Protein AF-0000000067739340 (afdb_homodimer)

Sequence (434 aa):
MFESKPRSVLSLGIILILVYLSSIPLPVESKCNKGCDLALASFYIWRGTNLTYIAELFSISSLQEIVDYNNNHIPNHDSIIAATRINIPFSCDCLDGGFLGHVFPYKVKSADFFGQVATSYSDLTTSDTNVTLNVVVNCSCGDRDVSKDYGLFVTYPIRVEDNLTSITSETNVSADLIRRYNPGVDSKFDTGRGILFIPGRVLWQKGGNAHLRKELNMFESKPRSVLSLGIILILVYLSSIPLPVESKCNKGCDLALASFYIWRGTNLTYIAELFSISSLQEIVDYNNNHIPNHDSIIAATRINIPFSCDCLDGGFLGHVFPYKVKSADFFGQVATSYSDLTTSDTNVTLNVVVNCSCGDRDVSKDYGLFVTYPIRVEDNLTSITSETNVSADLIRRYNPGVDSKFDTGRGILFIPGRVLWQKGGNAHLRKELN

Organism: Nicotiana tabacum (NCBI:txid4097)

InterPro domains:
  IPR036779 LysM domain superfamily [G3DSA:3.10.350.10] (153-200)
  IPR044812 LysM domain receptor kinase CERK1/LYK3-like [PTHR46204] (18-201)
  IPR057097 LYK3/RLK10-like, LysM domain [PF23577] (154-199)

Nearest PDB structures (foldseek):
  4ebz-assembly1_A  TM=8.219E-01  e=4.343E-17  Arabidopsis thaliana
  5ls2-assembly1_A  TM=8.306E-01  e=2.157E-16  Lotus japonicus
  6xwe-assembly1_A  TM=8.146E-01  e=1.401E-16  Medicago truncatula
  5jce-assembly1_A  TM=6.731E-01  e=3.272E-07  Oryza sativa Japonica Group
  5jcd-assembly2_B  TM=6.562E-01  e=2.126E-07  Oryza sativa Japonica Group

Foldseek 3Di:
DDDDPDDPPPPPPPPPPPPPPPPPPPPPPQQAPWWFFKAKEWDAAAPPDALVVVCLQQVHDDSVQQCLQVVVQDVDRGDHDHRHIGIDIGIWGRDPPRAIWDWGWDFDDDPVVLVVVCVVVPNPDDSPDRDIDIDTDHTDAADCVVPVQFRYKYKAWFAQPDDLVVCCVVQVPHSVVQCVQPPPVRVCNVVRGDITIHGAGQPPDPPPPRRRDPPSD/DDPDPDDPPPPPPPPPPPPPPPPPPPPPLQQAPWWFFKAKEWDAAAPPDALVVVCLQQVHDDSVQQCLQVVVQDVDRGDHDHRHIGIDIGIWGRDPPRAIWDWGKDFDDDPVVLVVVCVVVPNPDDSPDRDIDIDTDHTDAADCVVPVFQRYKYKAWFAQPDDLVVCCVVQVAHSVVQCVQPPPVHVCNVVRGDITIHRAGQPPDPPPPRRRDPPSD

Structure (mmCIF, N/CA/C/O backbone):
data_AF-0000000067739340-model_v1
#
loop_
_entity.id
_entity.type
_entity.pdbx_description
1 polymer 'Chitin elicitor receptor kinase 1'
#
loop_
_atom_site.group_PDB
_atom_site.id
_atom_site.type_symbol
_atom_site.label_atom_id
_atom_site.label_alt_id
_atom_site.label_comp_id
_atom_site.label_asym_id
_atom_site.label_entity_id
_atom_site.label_seq_id
_atom_site.pdbx_PDB_ins_code
_atom_site.Cartn_x
_atom_site.Cartn_y
_atom_site.Cartn_z
_atom_site.occupancy
_atom_site.B_iso_or_equiv
_atom_site.auth_seq_id
_atom_site.auth_comp_id
_atom_site.auth_asym_id
_atom_site.auth_atom_id
_atom_site.pdbx_PDB_model_num
ATOM 1 N N . MET A 1 1 ? -76.375 -71.625 25.609 1 34.16 1 MET A N 1
ATOM 2 C CA . MET A 1 1 ? -76.625 -70.438 24.875 1 34.16 1 MET A CA 1
ATOM 3 C C . MET A 1 1 ? -75.5 -69.438 25.031 1 34.16 1 MET A C 1
ATOM 5 O O . MET A 1 1 ? -75.25 -68.938 26.141 1 34.16 1 MET A O 1
ATOM 9 N N . PHE A 1 2 ? -74.375 -69.688 24.219 1 39.59 2 PHE A N 1
ATOM 10 C CA . PHE A 1 2 ? -73 -69.25 24.156 1 39.59 2 PHE A CA 1
ATOM 11 C C . PHE A 1 2 ? -72.875 -67.75 23.844 1 39.59 2 PHE A C 1
ATOM 13 O O . PHE A 1 2 ? -73.375 -67.312 22.797 1 39.59 2 PHE A O 1
ATOM 20 N N . GLU A 1 3 ? -72.938 -66.875 24.844 1 40.78 3 GLU A N 1
ATOM 21 C CA . GLU A 1 3 ? -72.812 -65.438 24.781 1 40.78 3 GLU A CA 1
ATOM 22 C C . GLU A 1 3 ? -71.5 -65 24.109 1 40.78 3 GLU A C 1
ATOM 24 O O . GLU A 1 3 ? -70.438 -65.438 24.547 1 40.78 3 GLU A O 1
ATOM 29 N N . SER A 1 4 ? -71.438 -64.812 22.766 1 36.31 4 SER A N 1
ATOM 30 C CA . SER A 1 4 ? -70.438 -64.375 21.859 1 36.31 4 SER A CA 1
ATOM 31 C C . SER A 1 4 ? -69.875 -63 22.25 1 36.31 4 SER A C 1
ATOM 33 O O . SER A 1 4 ? -70.562 -62.031 22.344 1 36.31 4 SER A O 1
ATOM 35 N N . LYS A 1 5 ? -68.812 -62.969 23.156 1 43.25 5 LYS A N 1
ATOM 36 C CA . LYS A 1 5 ? -68.125 -61.719 23.594 1 43.25 5 LYS A CA 1
ATOM 37 C C . LYS A 1 5 ? -67.625 -60.906 22.406 1 43.25 5 LYS A C 1
ATOM 39 O O . LYS A 1 5 ? -67.062 -61.469 21.484 1 43.25 5 LYS A O 1
ATOM 44 N N . PRO A 1 6 ? -68.062 -59.625 22.281 1 41.34 6 PRO A N 1
ATOM 45 C CA . PRO A 1 6 ? -67.688 -58.781 21.141 1 41.34 6 PRO A CA 1
ATOM 46 C C . PRO A 1 6 ? -66.188 -58.625 20.984 1 41.34 6 PRO A C 1
ATOM 48 O O . PRO A 1 6 ? -65.438 -58.656 21.969 1 41.34 6 PRO A O 1
ATOM 51 N N . ARG A 1 7 ? -65.5 -59 19.859 1 41.69 7 ARG A N 1
ATOM 52 C CA . ARG A 1 7 ? -64.125 -58.875 19.406 1 41.69 7 ARG A CA 1
ATOM 53 C C . ARG A 1 7 ? -63.719 -57.406 19.359 1 41.69 7 ARG A C 1
ATOM 55 O O . ARG A 1 7 ? -64.375 -56.594 18.719 1 41.69 7 ARG A O 1
ATOM 62 N N . SER A 1 8 ? -63.125 -56.844 20.453 1 42.75 8 SER A N 1
ATOM 63 C CA . SER A 1 8 ? -62.562 -55.5 20.484 1 42.75 8 SER A CA 1
ATOM 64 C C . SER A 1 8 ? -61.562 -55.312 19.344 1 42.75 8 SER A C 1
ATOM 66 O O . SER A 1 8 ? -60.625 -56.094 19.188 1 42.75 8 SER A O 1
ATOM 68 N N . VAL A 1 9 ? -61.906 -54.781 18.203 1 42.16 9 VAL A N 1
ATOM 69 C CA . VAL A 1 9 ? -61.031 -54.344 17.109 1 42.16 9 VAL A CA 1
ATOM 70 C C . VAL A 1 9 ? -60 -53.344 17.641 1 42.16 9 VAL A C 1
ATOM 72 O O . VAL A 1 9 ? -60.375 -52.312 18.203 1 42.16 9 VAL A O 1
ATOM 75 N N . LEU A 1 10 ? -58.812 -53.75 18.172 1 41.66 10 LEU A N 1
ATOM 76 C CA . LEU A 1 10 ? -57.656 -52.938 18.484 1 41.66 10 LEU A CA 1
ATOM 77 C C . LEU A 1 10 ? -57.25 -52.094 17.281 1 41.66 10 LEU A C 1
ATOM 79 O O . LEU A 1 10 ? -56.906 -52.656 16.219 1 41.66 10 LEU A O 1
ATOM 83 N N . SER A 1 11 ? -57.75 -50.875 17.125 1 44.03 11 SER A N 1
ATOM 84 C CA . SER A 1 11 ? -57.25 -49.938 16.156 1 44.03 11 SER A CA 1
ATOM 85 C C . SER A 1 11 ? -55.75 -49.688 16.328 1 44.03 11 SER A C 1
ATOM 87 O O . SER A 1 11 ? -55.312 -49.281 17.406 1 44.03 11 SER A O 1
ATOM 89 N N . LEU A 1 12 ? -54.875 -50.469 15.742 1 46.56 12 LEU A N 1
ATOM 90 C CA . LEU A 1 12 ? -53.438 -50.188 15.609 1 46.56 12 LEU A CA 1
ATOM 91 C C . LEU A 1 12 ? -53.219 -48.812 14.969 1 46.56 12 LEU A C 1
ATOM 93 O O . LEU A 1 12 ? -53.531 -48.625 13.789 1 46.56 12 LEU A O 1
ATOM 97 N N . GLY A 1 13 ? -53.312 -47.719 15.711 1 46.19 13 GLY A N 1
ATOM 98 C CA . GLY A 1 13 ? -52.844 -46.438 15.227 1 46.19 13 GLY A CA 1
ATOM 99 C C . GLY A 1 13 ? -51.406 -46.469 14.719 1 46.19 13 GLY A C 1
ATOM 100 O O . GLY A 1 13 ? -50.5 -46.906 15.43 1 46.19 13 GLY A O 1
ATOM 101 N N . ILE A 1 14 ? -51.156 -46.5 13.383 1 49.22 14 ILE A N 1
ATOM 102 C CA . ILE A 1 14 ? -49.875 -46.281 12.703 1 49.22 14 ILE A CA 1
ATOM 103 C C . ILE A 1 14 ? -49.281 -44.969 13.133 1 49.22 14 ILE A C 1
ATOM 105 O O . ILE A 1 14 ? -49.844 -43.906 12.875 1 49.22 14 ILE A O 1
ATOM 109 N N . ILE A 1 15 ? -48.531 -44.938 14.234 1 51.34 15 ILE A N 1
ATOM 110 C CA . ILE A 1 15 ? -47.688 -43.781 14.547 1 51.34 15 ILE A CA 1
ATOM 111 C C . ILE A 1 15 ? -46.688 -43.531 13.406 1 51.34 15 ILE A C 1
ATOM 113 O O . ILE A 1 15 ? -45.844 -44.375 13.125 1 51.34 15 ILE A O 1
ATOM 117 N N . LEU A 1 16 ? -47.031 -42.75 12.367 1 47.22 16 LEU A N 1
ATOM 118 C CA . LEU A 1 16 ? -46.094 -42.188 11.391 1 47.22 16 LEU A CA 1
ATOM 119 C C . LEU A 1 16 ? -44.969 -41.438 12.078 1 47.22 16 LEU A C 1
ATOM 121 O O . LEU A 1 16 ? -45.188 -40.344 12.609 1 47.22 16 LEU A O 1
ATOM 125 N N . ILE A 1 17 ? -43.969 -42.125 12.594 1 50.34 17 ILE A N 1
ATOM 126 C CA . ILE A 1 17 ? -42.719 -41.469 12.992 1 50.34 17 ILE A CA 1
ATOM 127 C C . ILE A 1 17 ? -42.125 -40.75 11.797 1 50.34 17 ILE A C 1
ATOM 129 O O . ILE A 1 17 ? -41.688 -41.375 10.828 1 50.34 17 ILE A O 1
ATOM 133 N N . LEU A 1 18 ? -42.531 -39.531 11.508 1 47.53 18 LEU A N 1
ATOM 134 C CA . LEU A 1 18 ? -41.75 -38.625 10.648 1 47.53 18 LEU A CA 1
ATOM 135 C C . LEU A 1 18 ? -40.312 -38.5 11.141 1 47.53 18 LEU A C 1
ATOM 137 O O . LEU A 1 18 ? -40.062 -37.875 12.18 1 47.53 18 LEU A O 1
ATOM 141 N N . VAL A 1 19 ? -39.438 -39.5 10.82 1 48.09 19 VAL A N 1
ATOM 142 C CA . VAL A 1 19 ? -38 -39.281 10.922 1 48.09 19 VAL A CA 1
ATOM 143 C C . VAL A 1 19 ? -37.594 -38 10.203 1 48.09 19 VAL A C 1
ATOM 145 O O . VAL A 1 19 ? -37.625 -37.938 8.969 1 48.09 19 VAL A O 1
ATOM 148 N N . TYR A 1 20 ? -37.812 -36.812 10.82 1 49.69 20 TYR A N 1
ATOM 149 C CA . TYR A 1 20 ? -37.125 -35.625 10.367 1 49.69 20 TYR A CA 1
ATOM 150 C C . TYR A 1 20 ? -35.625 -35.906 10.219 1 49.69 20 TYR A C 1
ATOM 152 O O . TYR A 1 20 ? -34.906 -35.969 11.211 1 49.69 20 TYR A O 1
ATOM 160 N N . LEU A 1 21 ? -35.094 -36.531 9.117 1 47.41 21 LEU A N 1
ATOM 161 C CA . LEU A 1 21 ? -33.688 -36.469 8.703 1 47.41 21 LEU A CA 1
ATOM 162 C C . LEU A 1 21 ? -33.219 -35.031 8.641 1 47.41 21 LEU A C 1
ATOM 164 O O . LEU A 1 21 ? -33.531 -34.312 7.695 1 47.41 21 LEU A O 1
ATOM 168 N N . SER A 1 22 ? -33.031 -34.344 9.75 1 49.94 22 SER A N 1
ATOM 169 C CA . SER A 1 22 ? -32.281 -33.094 9.727 1 49.94 22 SER A CA 1
ATOM 170 C C . SER A 1 22 ? -30.984 -33.25 8.945 1 49.94 22 SER A C 1
ATOM 172 O O . SER A 1 22 ? -30.109 -34.031 9.336 1 49.94 22 SER A O 1
ATOM 174 N N . SER A 1 23 ? -30.875 -33.094 7.633 1 50.03 23 SER A N 1
ATOM 175 C CA . SER A 1 23 ? -29.672 -32.844 6.848 1 50.03 23 SER A CA 1
ATOM 176 C C . SER A 1 23 ? -28.812 -31.734 7.477 1 50.03 23 SER A C 1
ATOM 178 O O . SER A 1 23 ? -29.031 -30.547 7.227 1 50.03 23 SER A O 1
ATOM 180 N N . ILE A 1 24 ? -28.25 -31.875 8.633 1 52.69 24 ILE A N 1
ATOM 181 C CA . ILE A 1 24 ? -27.203 -30.938 9.016 1 52.69 24 ILE A CA 1
ATOM 182 C C . ILE A 1 24 ? -26.203 -30.797 7.879 1 52.69 24 ILE A C 1
ATOM 184 O O . ILE A 1 24 ? -25.578 -31.766 7.465 1 52.69 24 ILE A O 1
ATOM 188 N N . PRO A 1 25 ? -26.281 -29.75 7.125 1 51.28 25 PRO A N 1
ATOM 189 C CA . PRO A 1 25 ? -25.141 -29.578 6.227 1 51.28 25 PRO A CA 1
ATOM 190 C C . PRO A 1 25 ? -23.812 -29.609 6.965 1 51.28 25 PRO A C 1
ATOM 192 O O . PRO A 1 25 ? -23.656 -28.953 8 1 51.28 25 PRO A O 1
ATOM 195 N N . LEU A 1 26 ? -22.969 -30.672 6.93 1 49.62 26 LEU A N 1
ATOM 196 C CA . LEU A 1 26 ? -21.562 -30.562 7.309 1 49.62 26 LEU A CA 1
ATOM 197 C C . LEU A 1 26 ? -20.906 -29.375 6.617 1 49.62 26 LEU A C 1
ATOM 199 O O . LEU A 1 26 ? -20.984 -29.234 5.395 1 49.62 26 LEU A O 1
ATOM 203 N N . PRO A 1 27 ? -20.891 -28.266 7.23 1 45.53 27 PRO A N 1
ATOM 204 C CA . PRO A 1 27 ? -20.078 -27.281 6.527 1 45.53 27 PRO A CA 1
ATOM 205 C C . PRO A 1 27 ? -18.719 -27.828 6.094 1 45.53 27 PRO A C 1
ATOM 207 O O . PRO A 1 27 ? -17.938 -28.266 6.934 1 45.53 27 PRO A O 1
ATOM 210 N N . VAL A 1 28 ? -18.484 -28.625 5.133 1 45.09 28 VAL A N 1
ATOM 211 C CA . VAL A 1 28 ? -17.172 -28.969 4.621 1 45.09 28 VAL A CA 1
ATOM 212 C C . VAL A 1 28 ? -16.359 -27.703 4.375 1 45.09 28 VAL A C 1
ATOM 214 O O . VAL A 1 28 ? -16.453 -27.094 3.307 1 45.09 28 VAL A O 1
ATOM 217 N N . GLU A 1 29 ? -16.5 -26.641 5.027 1 48.47 29 GLU A N 1
ATOM 218 C CA . GLU A 1 29 ? -15.562 -25.562 4.684 1 48.47 29 GLU A CA 1
ATOM 219 C C . GLU A 1 29 ? -14.117 -26.031 4.812 1 48.47 29 GLU A C 1
ATOM 221 O O . GLU A 1 29 ? -13.68 -26.438 5.891 1 48.47 29 GLU A O 1
ATOM 226 N N . SER A 1 30 ? -13.469 -26.75 3.949 1 51 30 SER A N 1
ATOM 227 C CA . SER A 1 30 ? -12.102 -27.281 3.916 1 51 30 SER A CA 1
ATOM 228 C C . SER A 1 30 ? -11.094 -26.203 4.316 1 51 30 SER A C 1
ATOM 230 O O . SER A 1 30 ? -10.766 -25.328 3.52 1 51 30 SER A O 1
ATOM 232 N N . LYS A 1 31 ? -11.117 -25.703 5.57 1 65.19 31 LYS A N 1
ATOM 233 C CA . LYS A 1 31 ? -10.008 -24.969 6.16 1 65.19 31 LYS A CA 1
ATOM 234 C C . LYS A 1 31 ? -8.68 -25.688 5.945 1 65.19 31 LYS A C 1
ATOM 236 O O . LYS A 1 31 ? -8.586 -26.906 6.168 1 65.19 31 LYS A O 1
ATOM 241 N N . CYS A 1 32 ? -7.781 -25.078 5.215 1 76.62 32 CYS A N 1
ATOM 242 C CA . CYS A 1 32 ? -6.48 -25.719 5.016 1 76.62 32 CYS A CA 1
ATOM 243 C C . CYS A 1 32 ? -5.828 -26.047 6.348 1 76.62 32 CYS A C 1
ATOM 245 O O . CYS A 1 32 ? -5.977 -25.312 7.324 1 76.62 32 CYS A O 1
ATOM 247 N N . ASN A 1 33 ? -5.434 -27.359 6.551 1 75.81 33 ASN A N 1
ATOM 248 C CA . ASN A 1 33 ? -4.785 -27.766 7.793 1 75.81 33 ASN A CA 1
ATOM 249 C C . ASN A 1 33 ? -3.264 -27.719 7.672 1 75.81 33 ASN A C 1
ATOM 251 O O . ASN A 1 33 ? -2.561 -27.562 8.672 1 75.81 33 ASN A O 1
ATOM 255 N N . LYS A 1 34 ? -2.844 -27.922 6.414 1 83.62 34 LYS A N 1
ATOM 256 C CA . LYS A 1 34 ? -1.392 -27.938 6.258 1 83.62 34 LYS A CA 1
ATOM 257 C C . LYS A 1 34 ? -0.979 -27.359 4.906 1 83.62 34 LYS A C 1
ATOM 259 O O . LYS A 1 34 ? -1.648 -27.594 3.896 1 83.62 34 LYS A O 1
ATOM 264 N N . GLY A 1 35 ? 0.056 -26.594 4.965 1 87.94 35 GLY A N 1
ATOM 265 C CA . GLY A 1 35 ? 0.679 -26.156 3.725 1 87.94 35 GLY A CA 1
ATOM 266 C C . GLY A 1 35 ? 1.698 -27.141 3.186 1 87.94 35 GLY A C 1
ATOM 267 O O . GLY A 1 35 ? 1.732 -28.297 3.609 1 87.94 35 GLY A O 1
ATOM 268 N N . CYS A 1 36 ? 2.389 -26.812 2.127 1 87.12 36 CYS A N 1
ATOM 269 C CA . CYS A 1 36 ? 3.48 -27.578 1.551 1 87.12 36 CYS A CA 1
ATOM 270 C C . CYS A 1 36 ? 4.707 -26.703 1.323 1 87.12 36 CYS A C 1
ATOM 272 O O . CYS A 1 36 ? 4.586 -25.5 1.126 1 87.12 36 CYS A O 1
ATOM 274 N N . ASP A 1 37 ? 5.859 -27.344 1.365 1 87.69 37 ASP A N 1
ATOM 275 C CA . ASP A 1 37 ? 7.125 -26.609 1.341 1 87.69 37 ASP A CA 1
ATOM 276 C C . ASP A 1 37 ? 7.422 -26.078 -0.057 1 87.69 37 ASP A C 1
ATOM 278 O O . ASP A 1 37 ? 8.211 -25.141 -0.213 1 87.69 37 ASP A O 1
ATOM 282 N N . LEU A 1 38 ? 6.754 -26.766 -1.035 1 88.75 38 LEU A N 1
ATOM 283 C CA . LEU A 1 38 ? 7.102 -26.344 -2.389 1 88.75 38 LEU A CA 1
ATOM 284 C C . LEU A 1 38 ? 5.863 -26.281 -3.273 1 88.75 38 LEU A C 1
ATOM 286 O O . LEU A 1 38 ? 5.117 -27.266 -3.375 1 88.75 38 LEU A O 1
ATOM 290 N N . ALA A 1 39 ? 5.668 -25.234 -3.807 1 90.31 39 ALA A N 1
ATOM 291 C CA . ALA A 1 39 ? 4.707 -24.938 -4.867 1 90.31 39 ALA A CA 1
ATOM 292 C C . ALA A 1 39 ? 5.332 -24.047 -5.938 1 90.31 39 ALA A C 1
ATOM 294 O O . ALA A 1 39 ? 6.387 -23.453 -5.723 1 90.31 39 ALA A O 1
ATOM 295 N N . LEU A 1 40 ? 4.715 -24.047 -7.078 1 91.81 40 LEU A N 1
ATOM 296 C CA . LEU A 1 40 ? 5.25 -23.25 -8.172 1 91.81 40 LEU A CA 1
ATOM 297 C C . LEU A 1 40 ? 4.223 -22.219 -8.648 1 91.81 40 LEU A C 1
ATOM 299 O O . LEU A 1 40 ? 3.029 -22.516 -8.711 1 91.81 40 LEU A O 1
ATOM 303 N N . ALA A 1 41 ? 4.68 -21.109 -8.938 1 94.81 41 ALA A N 1
ATOM 304 C CA . ALA A 1 41 ? 3.891 -20.078 -9.609 1 94.81 41 ALA A CA 1
ATOM 305 C C . ALA A 1 41 ? 4.355 -19.875 -11.047 1 94.81 41 ALA A C 1
ATOM 307 O O . ALA A 1 41 ? 5.543 -19.672 -11.305 1 94.81 41 ALA A O 1
ATOM 308 N N . SER A 1 42 ? 3.42 -20.031 -11.953 1 93.75 42 SER A N 1
ATOM 309 C CA . SER A 1 42 ? 3.721 -19.703 -13.344 1 93.75 42 SER A CA 1
ATOM 310 C C . SER A 1 42 ? 3.668 -18.188 -13.57 1 93.75 42 SER A C 1
ATOM 312 O O . SER A 1 42 ? 2.586 -17.609 -13.695 1 93.75 42 SER A O 1
ATOM 314 N N . PHE A 1 43 ? 4.812 -17.625 -13.664 1 93.88 43 PHE A N 1
ATOM 315 C CA . PHE A 1 43 ? 4.949 -16.172 -13.797 1 93.88 43 PHE A CA 1
ATOM 316 C C . PHE A 1 43 ? 5.117 -15.781 -15.258 1 93.88 43 PHE A C 1
ATOM 318 O O . PHE A 1 43 ? 6.047 -16.234 -15.93 1 93.88 43 PHE A O 1
ATOM 325 N N . TYR A 1 44 ? 4.23 -14.977 -15.734 1 89.75 44 TYR A N 1
ATOM 326 C CA . TYR A 1 44 ? 4.336 -14.438 -17.094 1 89.75 44 TYR A CA 1
ATOM 327 C C . TYR A 1 44 ? 5.246 -13.211 -17.125 1 89.75 44 TYR A C 1
ATOM 329 O O . TYR A 1 44 ? 4.949 -12.195 -16.484 1 89.75 44 TYR A O 1
ATOM 337 N N . ILE A 1 45 ? 6.316 -13.312 -17.891 1 85.75 45 ILE A N 1
ATOM 338 C CA . ILE A 1 45 ? 7.316 -12.25 -17.922 1 85.75 45 ILE A CA 1
ATOM 339 C C . ILE A 1 45 ? 6.812 -11.094 -18.781 1 85.75 45 ILE A C 1
ATOM 341 O O . ILE A 1 45 ? 6.488 -11.273 -19.953 1 85.75 45 ILE A O 1
ATOM 345 N N . TRP A 1 46 ? 6.688 -9.953 -18.125 1 81.81 46 TRP A N 1
ATOM 346 C CA . TRP A 1 46 ? 6.27 -8.789 -18.891 1 81.81 46 TRP A CA 1
ATOM 347 C C . TRP A 1 46 ? 7.473 -7.941 -19.281 1 81.81 46 TRP A C 1
ATOM 349 O O . TRP A 1 46 ? 8.547 -8.047 -18.688 1 81.81 46 TRP A O 1
ATOM 359 N N . ARG A 1 47 ? 7.297 -7.18 -20.312 1 75.12 47 ARG A N 1
ATOM 360 C CA . ARG A 1 47 ? 8.383 -6.383 -20.891 1 75.12 47 ARG A CA 1
ATOM 361 C C . ARG A 1 47 ? 8.992 -5.465 -19.828 1 75.12 47 ARG A C 1
ATOM 363 O O . ARG A 1 47 ? 8.273 -4.84 -19.047 1 75.12 47 ARG A O 1
ATOM 370 N N . GLY A 1 48 ? 10.336 -5.441 -19.75 1 71.88 48 GLY A N 1
ATOM 371 C CA . GLY A 1 48 ? 11.047 -4.543 -18.859 1 71.88 48 GLY A CA 1
ATOM 372 C C . GLY A 1 48 ? 11.375 -5.172 -17.516 1 71.88 48 GLY A C 1
ATOM 373 O O . GLY A 1 48 ? 12.102 -4.586 -16.703 1 71.88 48 GLY A O 1
ATOM 374 N N . THR A 1 49 ? 10.828 -6.352 -17.281 1 76.5 49 THR A N 1
ATOM 375 C CA . THR A 1 49 ? 11.141 -7.031 -16.031 1 76.5 49 THR A CA 1
ATOM 376 C C . THR A 1 49 ? 12.445 -7.816 -16.141 1 76.5 49 THR A C 1
ATOM 378 O O . THR A 1 49 ? 12.906 -8.094 -17.25 1 76.5 49 THR A O 1
ATOM 381 N N . ASN A 1 50 ? 13.047 -8.062 -15.039 1 82.25 50 ASN A N 1
ATOM 382 C CA . ASN A 1 50 ? 14.234 -8.914 -14.992 1 82.25 50 ASN A CA 1
ATOM 383 C C . ASN A 1 50 ? 14.18 -9.891 -13.82 1 82.25 50 ASN A C 1
ATOM 385 O O . ASN A 1 50 ? 13.281 -9.805 -12.977 1 82.25 50 ASN A O 1
ATOM 389 N N . LEU A 1 51 ? 15.125 -10.758 -13.844 1 88.31 51 LEU A N 1
ATOM 390 C CA . LEU A 1 51 ? 15.086 -11.852 -12.875 1 88.31 51 LEU A CA 1
ATOM 391 C C . LEU A 1 51 ? 15.312 -11.328 -11.461 1 88.31 51 LEU A C 1
ATOM 393 O O . LEU A 1 51 ? 14.75 -11.859 -10.5 1 88.31 51 LEU A O 1
ATOM 397 N N . THR A 1 52 ? 16.109 -10.289 -11.359 1 86.56 52 THR A N 1
ATOM 398 C CA . THR A 1 52 ? 16.391 -9.703 -10.047 1 86.56 52 THR A CA 1
ATOM 399 C C . THR A 1 52 ? 15.109 -9.148 -9.422 1 86.56 52 THR A C 1
ATOM 401 O O . THR A 1 52 ? 14.844 -9.383 -8.242 1 86.56 52 THR A O 1
ATOM 404 N N . TYR A 1 53 ? 14.359 -8.453 -10.188 1 86.06 53 TYR A N 1
ATOM 405 C CA . TYR A 1 53 ? 13.102 -7.898 -9.703 1 86.06 53 TYR A CA 1
ATOM 406 C C . TYR A 1 53 ? 12.125 -9.008 -9.32 1 86.06 53 TYR A C 1
ATOM 408 O O . TYR A 1 53 ? 11.469 -8.93 -8.281 1 86.06 53 TYR A O 1
ATOM 416 N N . ILE A 1 54 ? 12.039 -10.047 -10.172 1 91 54 ILE A N 1
ATOM 417 C CA . ILE A 1 54 ? 11.141 -11.164 -9.898 1 91 54 ILE A CA 1
ATOM 418 C C . ILE A 1 54 ? 11.562 -11.852 -8.594 1 91 54 ILE A C 1
ATOM 420 O O . ILE A 1 54 ? 10.719 -12.172 -7.758 1 91 54 ILE A O 1
ATOM 424 N N . ALA A 1 55 ? 12.82 -12.047 -8.453 1 93.25 55 ALA A N 1
ATOM 425 C CA . ALA A 1 55 ? 13.32 -12.648 -7.219 1 93.25 55 ALA A CA 1
ATOM 426 C C . ALA A 1 55 ? 12.922 -11.82 -6 1 93.25 55 ALA A C 1
ATOM 428 O O . ALA A 1 55 ? 12.555 -12.367 -4.961 1 93.25 55 ALA A O 1
ATOM 429 N N . GLU A 1 56 ? 12.977 -10.508 -6.086 1 91.25 56 GLU A N 1
ATOM 430 C CA . GLU A 1 56 ? 12.578 -9.609 -5.004 1 91.25 56 GLU A CA 1
ATOM 431 C C . GLU A 1 56 ? 11.102 -9.766 -4.676 1 91.25 56 GLU A C 1
ATOM 433 O O . GLU A 1 56 ? 10.727 -9.844 -3.502 1 91.25 56 GLU A O 1
ATOM 438 N N . LEU A 1 57 ? 10.266 -9.859 -5.684 1 91.69 57 LEU A N 1
ATOM 439 C CA . LEU A 1 57 ? 8.828 -10.008 -5.48 1 91.69 57 LEU A CA 1
ATOM 440 C C . LEU A 1 57 ? 8.523 -11.25 -4.641 1 91.69 57 LEU A C 1
ATOM 442 O O . LEU A 1 57 ? 7.625 -11.227 -3.797 1 91.69 57 LEU A O 1
ATOM 446 N N . PHE A 1 58 ? 9.32 -12.289 -4.902 1 96.31 58 PHE A N 1
ATOM 447 C CA . PHE A 1 58 ? 8.992 -13.562 -4.277 1 96.31 58 PHE A CA 1
ATOM 448 C C . PHE A 1 58 ? 9.977 -13.883 -3.156 1 96.31 58 PHE A C 1
ATOM 450 O O . PHE A 1 58 ? 10.062 -15.031 -2.709 1 96.31 58 PHE A O 1
ATOM 457 N N . SER A 1 59 ? 10.758 -12.906 -2.787 1 96.12 59 SER A N 1
ATOM 458 C CA . SER A 1 59 ? 11.68 -13.008 -1.658 1 96.12 59 SER A CA 1
ATOM 459 C C . SER A 1 59 ? 12.656 -14.164 -1.846 1 96.12 59 SER A C 1
ATOM 461 O O . SER A 1 59 ? 12.891 -14.945 -0.92 1 96.12 59 SER A O 1
ATOM 463 N N . ILE A 1 60 ? 13.094 -14.227 -3.025 1 95.12 60 ILE A N 1
ATOM 464 C CA . ILE A 1 60 ? 14.086 -15.25 -3.34 1 95.12 60 ILE A CA 1
ATOM 465 C C . ILE A 1 60 ? 15.484 -14.641 -3.307 1 95.12 60 ILE A C 1
ATOM 467 O O . ILE A 1 60 ? 15.742 -13.625 -3.953 1 95.12 60 ILE A O 1
ATOM 471 N N . SER A 1 61 ? 16.375 -15.258 -2.604 1 93.94 61 SER A N 1
ATOM 472 C CA . SER A 1 61 ? 17.688 -14.688 -2.344 1 93.94 61 SER A CA 1
ATOM 473 C C . SER A 1 61 ? 18.672 -15.023 -3.467 1 93.94 61 SER A C 1
ATOM 475 O O . SER A 1 61 ? 19.562 -14.227 -3.779 1 93.94 61 SER A O 1
ATOM 477 N N . SER A 1 62 ? 18.5 -16.234 -4.055 1 91.5 62 SER A N 1
ATOM 478 C CA . SER A 1 62 ? 19.406 -16.672 -5.117 1 91.5 62 SER A CA 1
ATOM 479 C C . SER A 1 62 ? 18.672 -16.875 -6.43 1 91.5 62 SER A C 1
ATOM 481 O O . SER A 1 62 ? 17.719 -17.672 -6.488 1 91.5 62 SER A O 1
ATOM 483 N N . LEU A 1 63 ? 19.219 -16.297 -7.457 1 89.81 63 LEU A N 1
ATOM 484 C CA . LEU A 1 63 ? 18.594 -16.438 -8.766 1 89.81 63 LEU A CA 1
ATOM 485 C C . LEU A 1 63 ? 18.625 -17.891 -9.227 1 89.81 63 LEU A C 1
ATOM 487 O O . LEU A 1 63 ? 17.75 -18.312 -9.992 1 89.81 63 LEU A O 1
ATOM 491 N N . GLN A 1 64 ? 19.625 -18.625 -8.719 1 88.25 64 GLN A N 1
ATOM 492 C CA . GLN A 1 64 ? 19.75 -20.031 -9.109 1 88.25 64 GLN A CA 1
ATOM 493 C C . GLN A 1 64 ? 18.516 -20.828 -8.688 1 88.25 64 GLN A C 1
ATOM 495 O O . GLN A 1 64 ? 18.125 -21.781 -9.367 1 88.25 64 GLN A O 1
ATOM 500 N N . GLU A 1 65 ? 17.875 -20.469 -7.629 1 89.38 65 GLU A N 1
ATOM 501 C CA . GLU A 1 65 ? 16.672 -21.141 -7.172 1 89.38 65 GLU A CA 1
ATOM 502 C C . GLU A 1 65 ? 15.562 -21.047 -8.219 1 89.38 65 GLU A C 1
ATOM 504 O O . GLU A 1 65 ? 14.758 -21.969 -8.359 1 89.38 65 GLU A O 1
ATOM 509 N N . ILE A 1 66 ? 15.523 -19.938 -8.938 1 90.56 66 ILE A N 1
ATOM 510 C CA . ILE A 1 66 ? 14.539 -19.781 -10 1 90.56 66 ILE A CA 1
ATOM 511 C C . ILE A 1 66 ? 14.984 -20.562 -11.242 1 90.56 66 ILE A C 1
ATOM 513 O O . ILE A 1 66 ? 14.195 -21.297 -11.844 1 90.56 66 ILE A O 1
ATOM 517 N N . VAL A 1 67 ? 16.25 -20.469 -11.586 1 87.5 67 VAL A N 1
ATOM 518 C CA . VAL A 1 67 ? 16.797 -21.078 -12.789 1 87.5 67 VAL A CA 1
ATOM 519 C C . VAL A 1 67 ? 16.609 -22.594 -12.719 1 87.5 67 VAL A C 1
ATOM 521 O O . VAL A 1 67 ? 16.328 -23.234 -13.734 1 87.5 67 VAL A O 1
ATOM 524 N N . ASP A 1 68 ? 16.703 -23.156 -11.586 1 85.75 68 ASP A N 1
ATOM 525 C CA . ASP A 1 68 ? 16.625 -24.609 -11.383 1 85.75 68 ASP A CA 1
ATOM 526 C C . ASP A 1 68 ? 15.266 -25.156 -11.789 1 85.75 68 ASP A C 1
ATOM 528 O O . ASP A 1 68 ? 15.133 -26.328 -12.125 1 85.75 68 ASP A O 1
ATOM 532 N N . TYR A 1 69 ? 14.289 -24.328 -11.812 1 86.5 69 TYR A N 1
ATOM 533 C CA . TYR A 1 69 ? 12.945 -24.797 -12.148 1 86.5 69 TYR A CA 1
ATOM 534 C C . TYR A 1 69 ? 12.57 -24.375 -13.57 1 86.5 69 TYR A C 1
ATOM 536 O O . TYR A 1 69 ? 11.43 -24.562 -14 1 86.5 69 TYR A O 1
ATOM 544 N N . ASN A 1 70 ? 13.531 -23.734 -14.258 1 85.81 70 ASN A N 1
ATOM 545 C CA . ASN A 1 70 ? 13.25 -23.219 -15.594 1 85.81 70 ASN A CA 1
ATOM 546 C C . ASN A 1 70 ? 14.352 -23.594 -16.578 1 85.81 70 ASN A C 1
ATOM 548 O O . ASN A 1 70 ? 14.555 -22.891 -17.578 1 85.81 70 ASN A O 1
ATOM 552 N N . ASN A 1 71 ? 15.297 -24.422 -16.5 1 68.31 71 ASN A N 1
ATOM 553 C CA . ASN A 1 71 ? 16.516 -24.75 -17.234 1 68.31 71 ASN A CA 1
ATOM 554 C C . ASN A 1 71 ? 16.328 -24.641 -18.734 1 68.31 71 ASN A C 1
ATOM 556 O O . ASN A 1 71 ? 17.25 -24.25 -19.453 1 68.31 71 ASN A O 1
ATOM 560 N N . ASN A 1 72 ? 15.195 -24.812 -19.234 1 63.59 72 ASN A N 1
ATOM 561 C CA . ASN A 1 72 ? 15.078 -24.688 -20.688 1 63.59 72 ASN A CA 1
ATOM 562 C C . ASN A 1 72 ? 14.711 -23.266 -21.109 1 63.59 72 ASN A C 1
ATOM 564 O O . ASN A 1 72 ? 14.812 -22.922 -22.281 1 63.59 72 ASN A O 1
ATOM 568 N N . HIS A 1 73 ? 14.398 -22.422 -20.219 1 63.12 73 HIS A N 1
ATOM 569 C CA . HIS A 1 73 ? 13.883 -21.109 -20.594 1 63.12 73 HIS A CA 1
ATOM 570 C C . HIS A 1 73 ? 14.781 -19.984 -20.078 1 63.12 73 HIS A C 1
ATOM 572 O O . HIS A 1 73 ? 14.625 -18.828 -20.484 1 63.12 73 HIS A O 1
ATOM 578 N N . ILE A 1 74 ? 15.727 -20.281 -19.203 1 66.88 74 ILE A N 1
ATOM 579 C CA . ILE A 1 74 ? 16.594 -19.234 -18.672 1 66.88 74 ILE A CA 1
ATOM 580 C C . ILE A 1 74 ? 18.062 -19.672 -18.797 1 66.88 74 ILE A C 1
ATOM 582 O O . ILE A 1 74 ? 18.594 -20.297 -17.875 1 66.88 74 ILE A O 1
ATOM 586 N N . PRO A 1 75 ? 18.656 -19.328 -20.047 1 59.78 75 PRO A N 1
ATOM 587 C CA . PRO A 1 75 ? 20.031 -19.828 -20.234 1 59.78 75 PRO A CA 1
ATOM 588 C C . PRO A 1 75 ? 21.016 -19.172 -19.281 1 59.78 75 PRO A C 1
ATOM 590 O O . PRO A 1 75 ? 22 -19.812 -18.875 1 59.78 75 PRO A O 1
ATOM 593 N N . ASN A 1 76 ? 20.797 -17.766 -19.016 1 61.94 76 ASN A N 1
ATOM 594 C CA . ASN A 1 76 ? 21.641 -17.094 -18.016 1 61.94 76 ASN A CA 1
ATOM 595 C C . ASN A 1 76 ? 20.828 -16.141 -17.156 1 61.94 76 ASN A C 1
ATOM 597 O O . ASN A 1 76 ? 19.656 -15.859 -17.453 1 61.94 76 ASN A O 1
ATOM 601 N N . HIS A 1 77 ? 21.406 -15.82 -15.992 1 60.25 77 HIS A N 1
ATOM 602 C CA . HIS A 1 77 ? 20.734 -15.039 -14.961 1 60.25 77 HIS A CA 1
ATOM 603 C C . HIS A 1 77 ? 20.266 -13.695 -15.516 1 60.25 77 HIS A C 1
ATOM 605 O O . HIS A 1 77 ? 19.328 -13.086 -14.977 1 60.25 77 HIS A O 1
ATOM 611 N N . ASP A 1 78 ? 20.922 -13.391 -16.688 1 61.69 78 ASP A N 1
ATOM 612 C CA . ASP A 1 78 ? 20.672 -12.023 -17.141 1 61.69 78 ASP A CA 1
ATOM 613 C C . ASP A 1 78 ? 19.594 -12 -18.219 1 61.69 78 ASP A C 1
ATOM 615 O O . ASP A 1 78 ? 19.172 -10.922 -18.656 1 61.69 78 ASP A O 1
ATOM 619 N N . SER A 1 79 ? 19.156 -13.242 -18.5 1 67.38 79 SER A N 1
ATOM 620 C CA . SER A 1 79 ? 18.328 -13.133 -19.703 1 67.38 79 SER A CA 1
ATOM 621 C C . SER A 1 79 ? 16.969 -13.773 -19.516 1 67.38 79 SER A C 1
ATOM 623 O O . SER A 1 79 ? 16.875 -14.953 -19.172 1 67.38 79 SER A O 1
ATOM 625 N N . ILE A 1 80 ? 15.961 -13.055 -19.141 1 77.94 80 ILE A N 1
ATOM 626 C CA . ILE A 1 80 ? 14.594 -13.555 -19.266 1 77.94 80 ILE A CA 1
ATOM 627 C C . ILE A 1 80 ? 13.938 -12.953 -20.5 1 77.94 80 ILE A C 1
ATOM 629 O O . ILE A 1 80 ? 14.336 -11.883 -20.969 1 77.94 80 ILE A O 1
ATOM 633 N N . ILE A 1 81 ? 13.234 -13.859 -21.266 1 80.44 81 ILE A N 1
ATOM 634 C CA . ILE A 1 81 ? 12.523 -13.453 -22.484 1 80.44 81 ILE A CA 1
ATOM 635 C C . ILE A 1 81 ? 11.094 -13.062 -22.125 1 80.44 81 ILE A C 1
ATOM 637 O O . ILE A 1 81 ? 10.359 -13.836 -21.516 1 80.44 81 ILE A O 1
ATOM 641 N N . ALA A 1 82 ? 10.75 -11.836 -22.578 1 79.69 82 ALA A N 1
ATOM 642 C CA . ALA A 1 82 ? 9.398 -11.352 -22.328 1 79.69 82 ALA A CA 1
ATOM 643 C C . ALA A 1 82 ? 8.359 -12.227 -23.016 1 79.69 82 ALA A C 1
ATOM 645 O O . ALA A 1 82 ? 8.672 -12.938 -23.984 1 79.69 82 ALA A O 1
ATOM 646 N N . ALA A 1 83 ? 7.098 -12.227 -22.469 1 81.56 83 ALA A N 1
ATOM 647 C CA . ALA A 1 83 ? 5.93 -12.914 -23.016 1 81.56 83 ALA A CA 1
ATOM 648 C C . ALA A 1 83 ? 6.094 -14.43 -22.938 1 81.56 83 ALA A C 1
ATOM 650 O O . ALA A 1 83 ? 5.613 -15.156 -23.812 1 81.56 83 ALA A O 1
ATOM 651 N N . THR A 1 84 ? 6.918 -14.797 -22.078 1 87.56 84 THR A N 1
ATOM 652 C CA . THR A 1 84 ? 7.035 -16.203 -21.734 1 87.56 84 THR A CA 1
ATOM 653 C C . THR A 1 84 ? 6.801 -16.422 -20.234 1 87.56 84 THR A C 1
ATOM 655 O O . THR A 1 84 ? 6.688 -15.461 -19.484 1 87.56 84 THR A O 1
ATOM 658 N N . ARG A 1 85 ? 6.684 -17.703 -19.875 1 89.94 85 ARG A N 1
ATOM 659 C CA . ARG A 1 85 ? 6.426 -18.016 -18.469 1 89.94 85 ARG A CA 1
ATOM 660 C C . ARG A 1 85 ? 7.633 -18.672 -17.828 1 89.94 85 ARG A C 1
ATOM 662 O O . ARG A 1 85 ? 8.367 -19.422 -18.484 1 89.94 85 ARG A O 1
ATOM 669 N N . ILE A 1 86 ? 7.832 -18.359 -16.578 1 90.75 86 ILE A N 1
ATOM 670 C CA . ILE A 1 86 ? 8.797 -19.094 -15.758 1 90.75 86 ILE A CA 1
ATOM 671 C C . ILE A 1 86 ? 8.133 -19.578 -14.477 1 90.75 86 ILE A C 1
ATOM 673 O O . ILE A 1 86 ? 7.152 -18.984 -14.016 1 90.75 86 ILE A O 1
ATOM 677 N N . ASN A 1 87 ? 8.602 -20.656 -13.969 1 91.56 87 ASN A N 1
ATOM 678 C CA . ASN A 1 87 ? 8.102 -21.203 -12.719 1 91.56 87 ASN A CA 1
ATOM 679 C C . ASN A 1 87 ? 8.898 -20.688 -11.523 1 91.56 87 ASN A C 1
ATOM 681 O O . ASN A 1 87 ? 10.125 -20.766 -11.5 1 91.56 87 ASN A O 1
ATOM 685 N N . ILE A 1 88 ? 8.195 -20.141 -10.57 1 93.94 88 ILE A N 1
ATOM 686 C CA . ILE A 1 88 ? 8.805 -19.594 -9.359 1 93.94 88 ILE A CA 1
ATOM 687 C C . ILE A 1 88 ? 8.484 -20.484 -8.164 1 93.94 88 ILE A C 1
ATOM 689 O O . ILE A 1 88 ? 7.312 -20.703 -7.844 1 93.94 88 ILE A O 1
ATOM 693 N N . PRO A 1 89 ? 9.508 -20.969 -7.547 1 92.94 89 PRO A N 1
ATOM 694 C CA . PRO A 1 89 ? 9.258 -21.844 -6.395 1 92.94 89 PRO A CA 1
ATOM 695 C C . PRO A 1 89 ? 9.008 -21.047 -5.109 1 92.94 89 PRO A C 1
ATOM 697 O O . PRO A 1 89 ? 9.641 -20.016 -4.887 1 92.94 89 PRO A O 1
ATOM 700 N N . PHE A 1 90 ? 8.125 -21.469 -4.328 1 94.06 90 PHE A N 1
ATOM 701 C CA . PHE A 1 90 ? 7.875 -20.891 -3.014 1 94.06 90 PHE A CA 1
ATOM 702 C C . PHE A 1 90 ? 7.078 -21.859 -2.141 1 94.06 90 PHE A C 1
ATOM 704 O O . PHE A 1 90 ? 6.559 -22.859 -2.631 1 94.06 90 PHE A O 1
ATOM 711 N N . SER A 1 91 ? 7.043 -21.609 -0.891 1 93.31 91 SER A N 1
ATOM 712 C CA . SER A 1 91 ? 6.242 -22.438 0.009 1 93.31 91 SER A CA 1
ATOM 713 C C . SER A 1 91 ? 4.777 -22.016 -0.01 1 93.31 91 SER A C 1
ATOM 715 O O . SER A 1 91 ? 4.465 -20.844 -0.269 1 93.31 91 SER A O 1
ATOM 717 N N . CYS A 1 92 ? 3.975 -22.906 0.105 1 92.56 92 CYS A N 1
ATOM 718 C CA . CYS A 1 92 ? 2.539 -22.688 0.224 1 92.56 92 CYS A CA 1
ATOM 719 C C . CYS A 1 92 ? 2.072 -22.891 1.661 1 92.56 92 CYS A C 1
ATOM 721 O O . CYS A 1 92 ? 2.252 -23.969 2.229 1 92.56 92 CYS A O 1
ATOM 723 N N . ASP A 1 93 ? 1.424 -21.844 2.223 1 91.94 93 ASP A N 1
ATOM 724 C CA . ASP A 1 93 ? 1.026 -21.859 3.627 1 91.94 93 ASP A CA 1
ATOM 725 C C . ASP A 1 93 ? -0.494 -21.844 3.768 1 91.94 93 ASP A C 1
ATOM 727 O O . ASP A 1 93 ? -1.206 -21.469 2.836 1 91.94 93 ASP A O 1
ATOM 731 N N . CYS A 1 94 ? -0.939 -22.406 4.863 1 89.31 94 CYS A N 1
ATOM 732 C CA . CYS A 1 94 ? -2.326 -22.172 5.25 1 89.31 94 CYS A CA 1
ATOM 733 C C . CYS A 1 94 ? -2.486 -20.828 5.941 1 89.31 94 CYS A C 1
ATOM 735 O O . CYS A 1 94 ? -1.947 -20.609 7.031 1 89.31 94 CYS A O 1
ATOM 737 N N . LEU A 1 95 ? -3.094 -19.906 5.246 1 86.44 95 LEU A N 1
ATOM 738 C CA . LEU A 1 95 ? -3.246 -18.547 5.754 1 86.44 95 LEU A CA 1
ATOM 739 C C . LEU A 1 95 ? -4.5 -18.438 6.613 1 86.44 95 LEU A C 1
ATOM 741 O O . LEU A 1 95 ? -5.305 -19.359 6.676 1 86.44 95 LEU A O 1
ATOM 745 N N . ASP A 1 96 ? -4.656 -17.266 7.164 1 78.31 96 ASP A N 1
ATOM 746 C CA . ASP A 1 96 ? -5.852 -16.984 7.957 1 78.31 96 ASP A CA 1
ATOM 747 C C . ASP A 1 96 ? -7.109 -17.047 7.09 1 78.31 96 ASP A C 1
ATOM 749 O O . ASP A 1 96 ? -7.102 -16.562 5.953 1 78.31 96 ASP A O 1
ATOM 753 N N . GLY A 1 97 ? -8.117 -17.734 7.559 1 75.31 97 GLY A N 1
ATOM 754 C CA . GLY A 1 97 ? -9.344 -17.922 6.797 1 75.31 97 GLY A CA 1
ATOM 755 C C . GLY A 1 97 ? -9.43 -19.297 6.148 1 75.31 97 GLY A C 1
ATOM 756 O O . GLY A 1 97 ? -10.461 -19.641 5.574 1 75.31 97 GLY A O 1
ATOM 757 N N . GLY A 1 98 ? -8.219 -19.875 6.176 1 78.25 98 GLY A N 1
ATOM 758 C CA . GLY A 1 98 ? -8.25 -21.266 5.758 1 78.25 98 GLY A CA 1
ATOM 759 C C . GLY A 1 98 ? -7.957 -21.453 4.281 1 78.25 98 GLY A C 1
ATOM 760 O O . GLY A 1 98 ? -8.367 -22.453 3.68 1 78.25 98 GLY A O 1
ATOM 761 N N . PHE A 1 99 ? -7.324 -20.5 3.697 1 83 99 PHE A N 1
ATOM 762 C CA . PHE A 1 99 ? -6.996 -20.656 2.287 1 83 99 PHE A CA 1
ATOM 763 C C . PHE A 1 99 ? -5.492 -20.828 2.096 1 83 99 PHE A C 1
ATOM 765 O O . PHE A 1 99 ? -4.703 -20.344 2.914 1 83 99 PHE A O 1
ATOM 77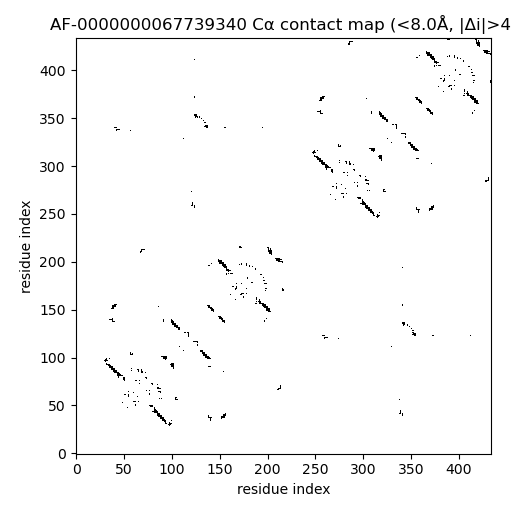2 N N . LEU A 1 100 ? -5.133 -21.516 1.028 1 88.62 100 LEU A N 1
ATOM 773 C CA . LEU A 1 100 ? -3.73 -21.75 0.704 1 88.62 100 LEU A CA 1
ATOM 774 C C . LEU A 1 100 ? -3.133 -20.547 -0.026 1 88.62 100 LEU A C 1
ATOM 776 O O . LEU A 1 100 ? -3.777 -19.953 -0.899 1 88.62 100 LEU A O 1
ATOM 780 N N . GLY A 1 101 ? -2.004 -20.203 0.398 1 91.75 101 GLY A N 1
ATOM 781 C CA . GLY A 1 101 ? -1.263 -19.109 -0.202 1 91.75 101 GLY A CA 1
ATOM 782 C C . GLY A 1 101 ? 0.041 -18.797 0.513 1 91.75 101 GLY A C 1
ATOM 783 O O . GLY A 1 101 ? 0.43 -19.516 1.435 1 91.75 101 GLY A O 1
ATOM 784 N N . HIS A 1 102 ? 0.741 -17.906 -0.021 1 93.31 102 HIS A N 1
ATOM 785 C CA . HIS A 1 102 ? 1.928 -17.375 0.636 1 93.31 102 HIS A CA 1
ATOM 786 C C . HIS A 1 102 ? 1.925 -15.852 0.625 1 93.31 102 HIS A C 1
ATOM 788 O O . HIS A 1 102 ? 1.589 -15.234 -0.388 1 93.31 102 HIS A O 1
ATOM 794 N N . VAL A 1 103 ? 2.32 -15.266 1.716 1 90.88 103 VAL A N 1
ATOM 795 C CA . VAL A 1 103 ? 2.352 -13.812 1.833 1 90.88 103 VAL A CA 1
ATOM 796 C C . VAL A 1 103 ? 3.756 -13.297 1.527 1 90.88 103 VAL A C 1
ATOM 798 O O . VAL A 1 103 ? 4.73 -13.734 2.141 1 90.88 103 VAL A O 1
ATOM 801 N N . PHE A 1 104 ? 3.881 -12.453 0.526 1 91.19 104 PHE A N 1
ATOM 802 C CA . PHE A 1 104 ? 5.145 -11.812 0.191 1 91.19 104 PHE A CA 1
ATOM 803 C C . PHE A 1 104 ? 5.09 -10.32 0.493 1 91.19 104 PHE A C 1
ATOM 805 O O . PHE A 1 104 ? 4.066 -9.672 0.254 1 91.19 104 PHE A O 1
ATOM 812 N N . PRO A 1 105 ? 6.18 -9.781 1.022 1 86.06 105 PRO A N 1
ATOM 813 C CA . PRO A 1 105 ? 6.254 -8.32 1.129 1 86.06 105 PRO A CA 1
ATOM 814 C C . PRO A 1 105 ? 6.457 -7.641 -0.223 1 86.06 105 PRO A C 1
ATOM 816 O O . PRO A 1 105 ? 7.281 -8.086 -1.026 1 86.06 105 PRO A O 1
ATOM 819 N N . TYR A 1 106 ? 5.684 -6.719 -0.56 1 86.94 106 TYR A N 1
ATOM 820 C CA . TYR A 1 106 ? 5.77 -5.91 -1.771 1 86.94 106 TYR A CA 1
ATOM 821 C C . TYR A 1 106 ? 6.105 -4.465 -1.438 1 86.94 106 TYR A C 1
ATOM 823 O O . TYR A 1 106 ? 5.32 -3.771 -0.782 1 86.94 106 TYR A O 1
ATOM 831 N N . LYS A 1 107 ? 7.25 -3.99 -1.882 1 79 107 LYS A N 1
ATOM 832 C CA . LYS A 1 107 ? 7.645 -2.598 -1.688 1 79 107 LYS A CA 1
ATOM 833 C C . LYS A 1 107 ? 6.957 -1.687 -2.701 1 79 107 LYS A C 1
ATOM 835 O O . LYS A 1 107 ? 7.191 -1.806 -3.906 1 79 107 LYS A O 1
ATOM 840 N N . VAL A 1 108 ? 6.117 -0.854 -2.207 1 77.12 108 VAL A N 1
ATOM 841 C CA . VAL A 1 108 ? 5.418 0.075 -3.09 1 77.12 108 VAL A CA 1
ATOM 842 C C . VAL A 1 108 ? 6.395 1.124 -3.613 1 77.12 108 VAL A C 1
ATOM 844 O O . VAL A 1 108 ? 7.117 1.754 -2.836 1 77.12 108 VAL A O 1
ATOM 847 N N . LYS A 1 109 ? 6.609 1.114 -4.918 1 69.31 109 LYS A N 1
ATOM 848 C CA . LYS A 1 109 ? 7.555 2.055 -5.512 1 69.31 109 LYS A CA 1
ATOM 849 C C . LYS A 1 109 ? 6.832 3.111 -6.34 1 69.31 109 LYS A C 1
ATOM 851 O O . LYS A 1 109 ? 7.457 4.031 -6.867 1 69.31 109 LYS A O 1
ATOM 856 N N . SER A 1 110 ? 5.629 3.09 -6.398 1 67.56 110 SER A N 1
ATOM 857 C CA . SER A 1 110 ? 4.922 3.957 -7.336 1 67.56 110 SER A CA 1
ATOM 858 C C . SER A 1 110 ? 4.793 5.375 -6.789 1 67.56 110 SER A C 1
ATOM 860 O O . SER A 1 110 ? 4.113 5.598 -5.785 1 67.56 110 SER A O 1
ATOM 862 N N . ALA A 1 111 ? 5.582 6.227 -7.453 1 72 111 ALA A N 1
ATOM 863 C CA . ALA A 1 111 ? 5.41 7.645 -7.156 1 72 111 ALA A CA 1
ATOM 864 C C . ALA A 1 111 ? 3.943 8.055 -7.281 1 72 111 ALA A C 1
ATOM 866 O O . ALA A 1 111 ? 3.455 8.875 -6.5 1 72 111 ALA A O 1
ATOM 867 N N . ASP A 1 112 ? 3.373 7.348 -8.266 1 70.69 112 ASP A N 1
ATOM 868 C CA . ASP A 1 112 ? 1.966 7.672 -8.492 1 70.69 112 ASP A CA 1
ATOM 869 C C . ASP A 1 112 ? 1.114 7.266 -7.289 1 70.69 112 ASP A C 1
ATOM 871 O O . ASP A 1 112 ? 0.211 8 -6.883 1 70.69 112 ASP A O 1
ATOM 875 N N . PHE A 1 113 ? 1.437 6.137 -6.75 1 78.12 113 PHE A N 1
ATOM 876 C CA . PHE A 1 113 ? 0.659 5.695 -5.598 1 78.12 113 PHE A CA 1
ATOM 877 C C . PHE A 1 113 ? 0.896 6.609 -4.406 1 78.12 113 PHE A C 1
ATOM 879 O O . PHE A 1 113 ? -0.054 7.047 -3.752 1 78.12 113 PHE A O 1
ATOM 886 N N . PHE A 1 114 ? 2.137 6.938 -4.238 1 79.25 114 PHE A N 1
ATOM 887 C CA . PHE A 1 114 ? 2.447 7.82 -3.121 1 79.25 114 PHE A CA 1
ATOM 888 C C . PHE A 1 114 ? 1.81 9.195 -3.322 1 79.25 114 PHE A C 1
ATOM 890 O O . PHE A 1 114 ? 1.345 9.812 -2.363 1 79.25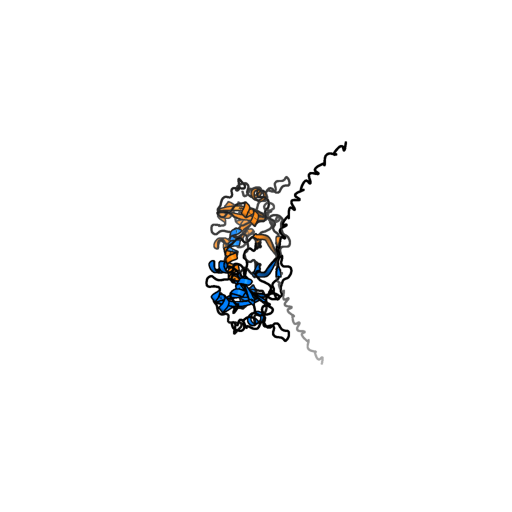 114 PHE A O 1
ATOM 897 N N . GLY A 1 115 ? 1.849 9.609 -4.609 1 80.06 115 GLY A N 1
ATOM 898 C CA . GLY A 1 115 ? 1.172 10.859 -4.914 1 80.06 115 GLY A CA 1
ATOM 899 C C . GLY A 1 115 ? -0.311 10.828 -4.594 1 80.06 115 GLY A C 1
ATOM 900 O O . GLY A 1 115 ? -0.853 11.797 -4.051 1 80.06 115 GLY A O 1
ATOM 901 N N . GLN A 1 116 ? -0.935 9.727 -4.918 1 79.38 116 GLN A N 1
ATOM 902 C CA . GLN A 1 116 ? -2.355 9.586 -4.613 1 79.38 116 GLN A CA 1
ATOM 903 C C . GLN A 1 116 ? -2.598 9.602 -3.105 1 79.38 116 GLN A C 1
ATOM 905 O O . GLN A 1 116 ? -3.547 10.227 -2.631 1 79.38 116 GLN A O 1
ATOM 910 N N . VAL A 1 117 ? -1.771 8.875 -2.381 1 83.31 117 VAL A N 1
ATOM 911 C CA . VAL A 1 117 ? -1.904 8.859 -0.929 1 83.31 117 VAL A CA 1
ATOM 912 C C . VAL A 1 117 ? -1.691 10.266 -0.374 1 83.31 117 VAL A C 1
ATOM 914 O O . VAL A 1 117 ? -2.471 10.734 0.459 1 83.31 117 VAL A O 1
ATOM 917 N N . ALA A 1 118 ? -0.609 10.891 -0.847 1 86.81 118 ALA A N 1
ATOM 918 C CA . ALA A 1 118 ? -0.341 12.258 -0.415 1 86.81 118 ALA A CA 1
ATOM 919 C C . ALA A 1 118 ? -1.538 13.164 -0.688 1 86.81 118 ALA A C 1
ATOM 921 O O . ALA A 1 118 ? -1.916 13.977 0.16 1 86.81 118 ALA A O 1
ATOM 922 N N . THR A 1 119 ? -2.158 13 -1.842 1 83.25 119 THR A N 1
ATOM 923 C CA . THR A 1 119 ? -3.33 13.789 -2.203 1 83.25 119 THR A CA 1
ATOM 924 C C . THR A 1 119 ? -4.492 13.5 -1.256 1 83.25 119 THR A C 1
ATOM 926 O O . THR A 1 119 ? -5.203 14.414 -0.842 1 83.25 119 THR A O 1
ATOM 929 N N . SER A 1 120 ? -4.652 12.266 -0.902 1 86.75 120 SER A N 1
ATOM 930 C CA . SER A 1 120 ? -5.727 11.906 0.016 1 86.75 120 SER A CA 1
ATOM 931 C C . SER A 1 120 ? -5.582 12.633 1.349 1 86.75 120 SER A C 1
ATOM 933 O O . SER A 1 120 ? -6.578 13.016 1.966 1 86.75 120 SER A O 1
ATOM 935 N N . TYR A 1 121 ? -4.34 12.859 1.756 1 92.25 121 TYR A N 1
ATOM 936 C CA . TYR A 1 121 ? -4.078 13.531 3.023 1 92.25 121 TYR A CA 1
ATOM 937 C C . TYR A 1 121 ? -3.828 15.016 2.811 1 92.25 121 TYR A C 1
ATOM 939 O O . TYR A 1 121 ? -3.318 15.703 3.699 1 92.25 121 TYR A O 1
ATOM 947 N N . SER A 1 122 ? -4.082 15.508 1.609 1 91.81 122 SER A N 1
ATOM 948 C CA . SER A 1 122 ? -3.893 16.906 1.267 1 91.81 122 SER A CA 1
ATOM 949 C C . SER A 1 122 ? -2.455 17.359 1.516 1 91.81 122 SER A C 1
ATOM 951 O O . SER A 1 122 ? -2.219 18.406 2.123 1 91.81 122 SER A O 1
ATOM 953 N N . ASP A 1 123 ? -1.482 16.469 1.199 1 89.38 123 ASP A N 1
ATOM 954 C CA . ASP A 1 123 ? -0.047 16.719 1.17 1 89.38 123 ASP A CA 1
ATOM 955 C C . ASP A 1 123 ? 0.502 16.938 2.578 1 89.38 123 ASP A C 1
ATOM 957 O O . ASP A 1 123 ? 1.514 17.609 2.76 1 89.38 123 ASP A O 1
ATOM 961 N N . LEU A 1 124 ? -0.191 16.391 3.537 1 94.12 124 LEU A N 1
ATOM 962 C CA . LEU A 1 124 ? 0.244 16.453 4.926 1 94.12 124 LEU A CA 1
ATOM 963 C C . LEU A 1 124 ? 1.304 15.398 5.215 1 94.12 124 LEU A C 1
ATOM 965 O O . LEU A 1 124 ? 1.944 15.422 6.27 1 94.12 124 LEU A O 1
ATOM 969 N N . THR A 1 125 ? 1.426 14.5 4.254 1 89 125 THR A N 1
ATOM 970 C CA . THR A 1 125 ? 2.291 13.352 4.492 1 89 125 THR A CA 1
ATOM 971 C C . THR A 1 125 ? 3.637 13.531 3.797 1 89 125 THR A C 1
ATOM 973 O O . THR A 1 125 ? 3.787 14.414 2.945 1 89 125 THR A O 1
ATOM 976 N N . THR A 1 126 ? 4.621 13 4.281 1 72.12 126 THR A N 1
ATOM 977 C CA . THR A 1 126 ? 5.883 12.812 3.57 1 72.12 126 THR A CA 1
ATOM 978 C C . THR A 1 126 ? 5.988 11.406 3.006 1 72.12 126 THR A C 1
ATOM 980 O O . THR A 1 126 ? 5.48 10.453 3.604 1 72.12 126 THR A O 1
ATOM 983 N N . SER A 1 127 ? 5.758 11.242 1.671 1 59.72 127 SER A N 1
ATOM 984 C CA . SER A 1 127 ? 5.602 10.031 0.879 1 59.72 127 SER A CA 1
ATOM 985 C C . SER A 1 127 ? 6.75 9.055 1.134 1 59.72 127 SER A C 1
ATOM 987 O O . SER A 1 127 ? 6.793 7.973 0.544 1 59.72 127 SER A O 1
ATOM 989 N N . ASP A 1 128 ? 7.836 9.5 1.759 1 57.47 128 ASP A N 1
ATOM 990 C CA . ASP A 1 128 ? 8.961 8.609 1.486 1 57.47 128 ASP A CA 1
ATOM 991 C C . ASP A 1 128 ? 8.672 7.199 1.984 1 57.47 128 ASP A C 1
ATOM 993 O O . ASP A 1 128 ? 9.594 6.434 2.268 1 57.47 128 ASP A O 1
ATOM 997 N N . THR A 1 129 ? 7.406 7 2.443 1 55.81 129 THR A N 1
ATOM 998 C CA . THR A 1 129 ? 7.516 5.816 3.287 1 55.81 129 THR A CA 1
ATOM 999 C C . THR A 1 129 ? 7.602 4.551 2.438 1 55.81 129 THR A C 1
ATOM 1001 O O . THR A 1 129 ? 6.934 4.441 1.408 1 55.81 129 THR A O 1
ATOM 1004 N N . ASN A 1 130 ? 8.766 3.879 2.484 1 60.62 130 ASN A N 1
ATOM 1005 C CA . ASN A 1 130 ? 8.977 2.477 2.145 1 60.62 130 ASN A CA 1
ATOM 1006 C C . ASN A 1 130 ? 7.863 1.591 2.701 1 60.62 130 ASN A C 1
ATOM 1008 O O . ASN A 1 130 ? 7.984 1.051 3.803 1 60.62 130 ASN A O 1
ATOM 1012 N N . VAL A 1 131 ? 6.746 1.855 2.047 1 68.69 131 VAL A N 1
ATOM 1013 C CA . VAL A 1 131 ? 5.625 1.049 2.518 1 68.69 131 VAL A CA 1
ATOM 1014 C C . VAL A 1 131 ? 5.66 -0.326 1.854 1 68.69 131 VAL A C 1
ATOM 1016 O O . VAL A 1 131 ? 5.887 -0.433 0.646 1 68.69 131 VAL A O 1
ATOM 1019 N N . THR A 1 132 ? 5.645 -1.288 2.73 1 76.75 132 THR A N 1
ATOM 1020 C CA . THR A 1 132 ? 5.578 -2.674 2.277 1 76.75 132 THR A CA 1
ATOM 1021 C C . THR A 1 132 ? 4.16 -3.223 2.422 1 76.75 132 THR A C 1
ATOM 1023 O O . THR A 1 132 ? 3.506 -3.006 3.441 1 76.75 132 THR A O 1
ATOM 1026 N N . LEU A 1 133 ? 3.668 -3.701 1.379 1 77.25 133 LEU A N 1
ATOM 1027 C CA . LEU A 1 133 ? 2.383 -4.387 1.361 1 77.25 133 LEU A CA 1
ATOM 1028 C C . LEU A 1 133 ? 2.57 -5.898 1.455 1 77.25 133 LEU A C 1
ATOM 1030 O O . LEU A 1 133 ? 3.525 -6.445 0.899 1 77.25 133 LEU A O 1
ATOM 1034 N N . ASN A 1 134 ? 1.644 -6.48 2.229 1 81.94 134 ASN A N 1
ATOM 1035 C CA . ASN A 1 134 ? 1.583 -7.938 2.178 1 81.94 134 ASN A CA 1
ATOM 1036 C C . ASN A 1 134 ? 0.729 -8.422 1.011 1 81.94 134 ASN A C 1
ATOM 1038 O O . ASN A 1 134 ? -0.473 -8.156 0.96 1 81.94 134 ASN A O 1
ATOM 1042 N N . VAL A 1 135 ? 1.357 -9.133 0.12 1 87.12 135 VAL A N 1
ATOM 1043 C CA . VAL A 1 135 ? 0.668 -9.641 -1.061 1 87.12 135 VAL A CA 1
ATOM 1044 C C . VAL A 1 135 ? 0.54 -11.164 -0.971 1 87.12 135 VAL A C 1
ATOM 1046 O O . VAL A 1 135 ? 1.529 -11.859 -0.741 1 87.12 135 VAL A O 1
ATOM 1049 N N . VAL A 1 136 ? -0.676 -11.641 -1.095 1 89.38 136 VAL A N 1
ATOM 1050 C CA . VAL A 1 136 ? -0.907 -13.078 -1.066 1 89.38 136 VAL A CA 1
ATOM 1051 C C . VAL A 1 136 ? -0.795 -13.648 -2.479 1 89.38 136 VAL A C 1
ATOM 1053 O O . VAL A 1 136 ? -1.511 -13.219 -3.387 1 89.38 136 VAL A O 1
ATOM 1056 N N . VAL A 1 137 ? 0.094 -14.562 -2.648 1 93.12 137 VAL A N 1
ATOM 1057 C CA . VAL A 1 137 ? 0.185 -15.336 -3.883 1 93.12 137 VAL A CA 1
ATOM 1058 C C . VAL A 1 137 ? -0.519 -16.672 -3.701 1 93.12 137 VAL A C 1
ATOM 1060 O O . VAL A 1 137 ? -0.25 -17.406 -2.74 1 93.12 137 VAL A O 1
ATOM 1063 N N . ASN A 1 138 ? -1.438 -16.953 -4.617 1 90.94 138 ASN A N 1
ATOM 1064 C CA . ASN A 1 138 ? -2.211 -18.188 -4.547 1 90.94 138 ASN A CA 1
ATOM 1065 C C . ASN A 1 138 ? -1.342 -19.406 -4.836 1 90.94 138 ASN A C 1
ATOM 1067 O O . ASN A 1 138 ? -0.404 -19.328 -5.633 1 90.94 138 ASN A O 1
ATOM 1071 N N . CYS A 1 139 ? -1.674 -20.453 -4.152 1 92.56 139 CYS A N 1
ATOM 1072 C CA . CYS A 1 139 ? -0.972 -21.703 -4.422 1 92.56 139 CYS A CA 1
ATOM 1073 C C . CYS A 1 139 ? -1.817 -22.906 -4.012 1 92.56 139 CYS A C 1
ATOM 1075 O O . CYS A 1 139 ? -2.902 -22.75 -3.451 1 92.56 139 CYS A O 1
ATOM 1077 N N . SER A 1 140 ? -1.469 -24.031 -4.457 1 86.75 140 SER A N 1
ATOM 1078 C CA . SER A 1 140 ? -2.051 -25.312 -4.086 1 86.75 140 SER A CA 1
ATOM 1079 C C . SER A 1 140 ? -0.97 -26.359 -3.846 1 86.75 140 SER A C 1
ATOM 1081 O O . SER A 1 140 ? 0.103 -26.297 -4.449 1 86.75 140 SER A O 1
ATOM 1083 N N . CYS A 1 141 ? -1.368 -27.125 -2.869 1 83.06 141 CYS A N 1
ATOM 1084 C CA . CYS A 1 141 ? -0.447 -28.219 -2.576 1 83.06 141 CYS A CA 1
ATOM 1085 C C . CYS A 1 141 ? -0.807 -29.469 -3.377 1 83.06 141 CYS A C 1
ATOM 1087 O O . CYS A 1 141 ? -1.981 -29.703 -3.654 1 83.06 141 CYS A O 1
ATOM 1089 N N . GLY A 1 142 ? 0.128 -30.016 -4.004 1 71.31 142 GLY A N 1
ATOM 1090 C CA . GLY A 1 142 ? -0.103 -31.234 -4.754 1 71.31 142 GLY A CA 1
ATOM 1091 C C . GLY A 1 142 ? -0.741 -32.344 -3.924 1 71.31 142 GLY A C 1
ATOM 1092 O O . GLY A 1 142 ? -0.73 -32.281 -2.691 1 71.31 142 GLY A O 1
ATOM 1093 N N . ASP A 1 143 ? -1.686 -33.031 -4.531 1 64.44 143 ASP A N 1
ATOM 1094 C CA . ASP A 1 143 ? -2.281 -34.219 -3.93 1 64.44 143 ASP A CA 1
ATOM 1095 C C . ASP A 1 143 ? -1.602 -35.469 -4.434 1 64.44 143 ASP A C 1
ATOM 1097 O O . ASP A 1 143 ? -1.821 -35.906 -5.574 1 64.44 143 ASP A O 1
ATOM 1101 N N . ARG A 1 144 ? -0.68 -35.969 -3.523 1 59.5 144 ARG A N 1
ATOM 1102 C CA . ARG A 1 144 ? 0.021 -37.188 -3.938 1 59.5 144 ARG A CA 1
ATOM 1103 C C . ARG A 1 144 ? -0.959 -38.312 -4.203 1 59.5 144 ARG A C 1
ATOM 1105 O O . ARG A 1 144 ? -0.635 -39.281 -4.918 1 59.5 144 ARG A O 1
ATOM 1112 N N . ASP A 1 145 ? -2.055 -38.156 -3.473 1 59.03 145 ASP A N 1
ATOM 1113 C CA . ASP A 1 145 ? -3.008 -39.25 -3.658 1 59.03 145 ASP A CA 1
ATOM 1114 C C . ASP A 1 145 ? -3.59 -39.25 -5.07 1 59.03 145 ASP A C 1
ATOM 1116 O O . ASP A 1 145 ? -4.07 -40.281 -5.562 1 59.03 145 ASP A O 1
ATOM 1120 N N . VAL A 1 146 ? -3.59 -38.031 -5.617 1 58.41 146 VAL A N 1
ATOM 1121 C CA . VAL A 1 146 ? -4.141 -37.938 -6.969 1 58.41 146 VAL A CA 1
ATOM 1122 C C . VAL A 1 146 ? -3.107 -38.438 -7.98 1 58.41 146 VAL A C 1
ATOM 1124 O O . VAL A 1 146 ? -3.441 -39.188 -8.906 1 58.41 146 VAL A O 1
ATOM 1127 N N . SER A 1 147 ? -1.887 -37.938 -7.992 1 56.84 147 SER A N 1
ATOM 1128 C CA . SER A 1 147 ? -0.878 -38.5 -8.891 1 56.84 147 SER A CA 1
ATOM 1129 C C . SER A 1 147 ? 0.493 -38.531 -8.227 1 56.84 147 SER A C 1
ATOM 1131 O O . SER A 1 147 ? 0.944 -37.531 -7.66 1 56.84 147 SER A O 1
ATOM 1133 N N . LYS A 1 148 ? 0.945 -39.75 -8.117 1 58.41 148 LYS A N 1
ATOM 1134 C CA . LYS A 1 148 ? 2.295 -39.969 -7.602 1 58.41 148 LYS A CA 1
ATOM 1135 C C . LYS A 1 148 ? 3.328 -39.219 -8.438 1 58.41 148 LYS A C 1
ATOM 1137 O O . LYS A 1 148 ? 4.398 -38.875 -7.934 1 58.41 148 LYS A O 1
ATOM 1142 N N . ASP A 1 149 ? 2.852 -38.969 -9.68 1 60.22 149 ASP A N 1
ATOM 1143 C CA . ASP A 1 149 ? 3.789 -38.375 -10.617 1 60.22 149 ASP A CA 1
ATOM 1144 C C . ASP A 1 149 ? 3.785 -36.844 -10.492 1 60.22 149 ASP A C 1
ATOM 1146 O O . ASP A 1 149 ? 4.754 -36.188 -10.867 1 60.22 149 ASP A O 1
ATOM 1150 N N . TYR A 1 150 ? 2.643 -36.438 -9.992 1 61.78 150 TYR A N 1
ATOM 1151 C CA . TYR A 1 150 ? 2.467 -35 -9.953 1 61.78 150 TYR A CA 1
ATOM 1152 C C . TYR A 1 150 ? 2.393 -34.5 -8.523 1 61.78 150 TYR A C 1
ATOM 1154 O O . TYR A 1 150 ? 1.309 -34.406 -7.938 1 61.78 150 TYR A O 1
ATOM 1162 N N . GLY A 1 151 ? 3.471 -34.344 -7.941 1 64.62 151 GLY A N 1
ATOM 1163 C CA . GLY A 1 151 ? 3.518 -34 -6.531 1 64.62 151 GLY A CA 1
ATOM 1164 C C . GLY A 1 151 ? 3.529 -32.5 -6.289 1 64.62 151 GLY A C 1
ATOM 1165 O O . GLY A 1 151 ? 3.465 -32.031 -5.145 1 64.62 151 GLY A O 1
ATOM 1166 N N . LEU A 1 152 ? 3.604 -31.766 -7.418 1 73.69 152 LEU A N 1
ATOM 1167 C CA . LEU A 1 152 ? 3.615 -30.328 -7.273 1 73.69 152 LEU A CA 1
ATOM 1168 C C . LEU A 1 152 ? 2.492 -29.688 -8.086 1 73.69 152 LEU A C 1
ATOM 1170 O O . LEU A 1 152 ? 2.012 -30.266 -9.055 1 73.69 152 LEU A O 1
ATOM 1174 N N . PHE A 1 153 ? 1.988 -28.578 -7.566 1 84.44 153 PHE A N 1
ATOM 1175 C CA . PHE A 1 153 ? 1.042 -27.828 -8.383 1 84.44 153 PHE A CA 1
ATOM 1176 C C . PHE A 1 153 ? 1.635 -26.484 -8.797 1 84.44 153 PHE A C 1
ATOM 1178 O O . PHE A 1 153 ? 2.332 -25.844 -8.016 1 84.44 153 PHE A O 1
ATOM 1185 N N . VAL A 1 154 ? 1.426 -26.25 -10.008 1 91.19 154 VAL A N 1
ATOM 1186 C CA . VAL A 1 154 ? 1.775 -24.953 -10.57 1 91.19 154 VAL A CA 1
ATOM 1187 C C . VAL A 1 154 ? 0.542 -24.047 -10.594 1 91.19 154 VAL A C 1
ATOM 1189 O O . VAL A 1 154 ? -0.492 -24.422 -11.156 1 91.19 154 VAL A O 1
ATOM 1192 N N . THR A 1 155 ? 0.637 -22.969 -9.875 1 93.62 155 THR A N 1
ATOM 1193 C CA . THR A 1 155 ? -0.397 -21.938 -9.992 1 93.62 155 THR A CA 1
ATOM 1194 C C . THR A 1 155 ? -0.25 -21.172 -11.305 1 93.62 155 THR A C 1
ATOM 1196 O O . THR A 1 155 ? 0.785 -20.547 -11.547 1 93.62 155 THR A O 1
ATOM 1199 N N . TYR A 1 156 ? -1.283 -21.219 -12.094 1 93.81 156 TYR A N 1
ATOM 1200 C CA . TYR A 1 156 ? -1.219 -20.734 -13.469 1 93.81 156 TYR A CA 1
ATOM 1201 C C . TYR A 1 156 ? -2.326 -19.734 -13.75 1 93.81 156 TYR A C 1
ATOM 1203 O O . TYR A 1 156 ? -3.484 -20.109 -13.945 1 93.81 156 TYR A O 1
ATOM 1211 N N . PRO A 1 157 ? -1.989 -18.406 -13.766 1 93.62 157 PRO A N 1
ATOM 1212 C CA . PRO A 1 157 ? -3.004 -17.422 -14.148 1 93.62 157 PRO A CA 1
ATOM 1213 C C . PRO A 1 157 ? -3.328 -17.469 -15.641 1 93.62 157 PRO A C 1
ATOM 1215 O O . PRO A 1 157 ? -2.426 -17.359 -16.469 1 93.62 157 PRO A O 1
ATOM 1218 N N . ILE A 1 158 ? -4.621 -17.547 -15.898 1 91.75 158 ILE A N 1
ATOM 1219 C CA . ILE A 1 158 ? -5.078 -17.594 -17.281 1 91.75 158 ILE A CA 1
ATOM 1220 C C . ILE A 1 158 ? -4.984 -16.219 -17.906 1 91.75 158 ILE A C 1
ATOM 1222 O O . ILE A 1 158 ? -5.246 -15.203 -17.25 1 91.75 158 ILE A O 1
ATOM 1226 N N . ARG A 1 159 ? -4.559 -16.234 -19.125 1 87 159 ARG A N 1
ATOM 1227 C CA . ARG A 1 159 ? -4.574 -15.008 -19.922 1 87 159 ARG A CA 1
ATOM 1228 C C . ARG A 1 159 ? -5.613 -15.094 -21.031 1 87 159 ARG A C 1
ATOM 1230 O O . ARG A 1 159 ? -6.086 -16.188 -21.375 1 87 159 ARG A O 1
ATOM 1237 N N . VAL A 1 160 ? -5.941 -13.984 -21.641 1 84.25 160 VAL A N 1
ATOM 1238 C CA . VAL A 1 160 ? -7.027 -13.883 -22.609 1 84.25 160 VAL A CA 1
ATOM 1239 C C . VAL A 1 160 ? -6.734 -14.773 -23.812 1 84.25 160 VAL A C 1
ATOM 1241 O O . VAL A 1 160 ? -7.652 -15.328 -24.422 1 84.25 160 VAL A O 1
ATOM 1244 N N . GLU A 1 161 ? -5.426 -15.031 -24.141 1 84.81 161 GLU A N 1
ATOM 1245 C CA . GLU A 1 161 ? -5.051 -15.812 -25.312 1 84.81 161 GLU A CA 1
ATOM 1246 C C . GLU A 1 161 ? -5.055 -17.297 -25.016 1 84.81 161 GLU A C 1
ATOM 1248 O O . GLU A 1 161 ? -4.945 -18.125 -25.922 1 84.81 161 GLU A O 1
ATOM 1253 N N . ASP A 1 162 ? -5.273 -17.625 -23.75 1 91.81 162 ASP A N 1
ATOM 1254 C CA . ASP A 1 162 ? -5.156 -19.031 -23.344 1 91.81 162 ASP A CA 1
ATOM 1255 C C . ASP A 1 162 ? -6.449 -19.781 -23.625 1 91.81 162 ASP A C 1
ATOM 1257 O O . ASP A 1 162 ? -7.543 -19.219 -23.547 1 91.81 162 ASP A O 1
ATOM 1261 N N . ASN A 1 163 ? -6.34 -21.031 -24.047 1 91.56 163 ASN A N 1
ATOM 1262 C CA . ASN A 1 163 ? -7.398 -22.031 -24.078 1 91.56 163 ASN A CA 1
ATOM 1263 C C . ASN A 1 163 ? -6.887 -23.406 -23.625 1 91.56 163 ASN A C 1
ATOM 1265 O O . ASN A 1 163 ? -5.691 -23.562 -23.359 1 91.56 163 ASN A O 1
ATOM 1269 N N . LEU A 1 164 ? -7.832 -24.312 -23.453 1 93.06 164 LEU A N 1
ATOM 1270 C CA . LEU A 1 164 ? -7.438 -25.609 -22.906 1 93.06 164 LEU A CA 1
ATOM 1271 C C . LEU A 1 164 ? -6.375 -26.266 -23.781 1 93.06 164 LEU A C 1
ATOM 1273 O O . LEU A 1 164 ? -5.418 -26.844 -23.266 1 93.06 164 LEU A O 1
ATOM 1277 N N . THR A 1 165 ? -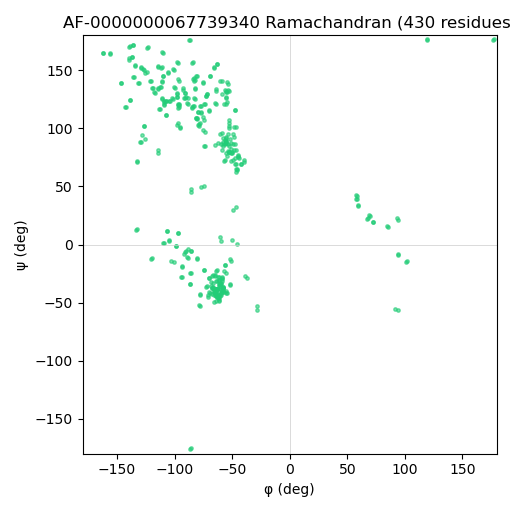6.48 -26.094 -25.094 1 93.5 165 THR A N 1
ATOM 1278 C CA . THR A 1 165 ? -5.531 -26.688 -26.031 1 93.5 165 THR A CA 1
ATOM 1279 C C . THR A 1 165 ? -4.145 -26.078 -25.844 1 93.5 165 THR A C 1
ATOM 1281 O O . THR A 1 165 ? -3.15 -26.812 -25.766 1 93.5 165 THR A O 1
ATOM 1284 N N . SER A 1 166 ? -4.047 -24.797 -25.812 1 91.31 166 SER A N 1
ATOM 1285 C CA . SER A 1 166 ? -2.754 -24.141 -25.656 1 91.31 166 SER A CA 1
ATOM 1286 C C . SER A 1 166 ? -2.109 -24.5 -24.312 1 91.31 166 SER A C 1
ATOM 1288 O O . SER A 1 166 ? -0.897 -24.719 -24.25 1 91.31 166 SER A O 1
ATOM 1290 N N . ILE A 1 167 ? -2.916 -24.609 -23.297 1 91.75 167 ILE A N 1
ATOM 1291 C CA . ILE A 1 167 ? -2.373 -24.891 -21.969 1 91.75 167 ILE A CA 1
ATOM 1292 C C . ILE A 1 167 ? -1.875 -26.344 -21.922 1 91.75 167 ILE A C 1
ATOM 1294 O O . ILE A 1 167 ? -0.807 -26.625 -21.359 1 91.75 167 ILE A O 1
ATOM 1298 N N . THR A 1 168 ? -2.66 -27.266 -22.438 1 92.75 168 THR A N 1
ATOM 1299 C CA . THR A 1 168 ? -2.232 -28.672 -22.516 1 92.75 168 THR A CA 1
ATOM 1300 C C . THR A 1 168 ? -0.908 -28.797 -23.25 1 92.75 168 THR A C 1
ATOM 1302 O O . THR A 1 168 ? -0.027 -29.547 -22.844 1 92.75 168 THR A O 1
ATOM 1305 N N . SER A 1 169 ? -0.781 -28 -24.312 1 89.25 169 SER A N 1
ATOM 1306 C CA . SER A 1 169 ? 0.44 -28.031 -25.109 1 89.25 169 SER A CA 1
ATOM 1307 C C . SER A 1 169 ? 1.622 -27.453 -24.344 1 89.25 169 SER A C 1
ATOM 1309 O O . SER A 1 169 ? 2.715 -28.016 -24.359 1 89.25 169 SER A O 1
ATOM 1311 N N . GLU A 1 170 ? 1.371 -26.391 -23.656 1 85.19 170 GLU A N 1
ATOM 1312 C CA . GLU A 1 170 ? 2.434 -25.703 -22.938 1 85.19 170 GLU A CA 1
ATOM 1313 C C . GLU A 1 170 ? 2.875 -26.5 -21.719 1 85.19 170 GLU A C 1
ATOM 1315 O O . GLU A 1 170 ? 4.059 -26.516 -21.375 1 85.19 170 GLU A O 1
ATOM 1320 N N . THR A 1 171 ? 1.916 -27.141 -21.078 1 86.44 171 THR A N 1
ATOM 1321 C CA . THR A 1 171 ? 2.207 -27.75 -19.781 1 86.44 171 THR A CA 1
ATOM 1322 C C . THR A 1 171 ? 2.432 -29.25 -19.922 1 86.44 171 THR A C 1
ATOM 1324 O O . THR A 1 171 ? 2.918 -29.906 -19 1 86.44 171 THR A O 1
ATOM 1327 N N . ASN A 1 172 ? 2.064 -29.781 -21.016 1 86.06 172 ASN A N 1
ATOM 1328 C CA . ASN A 1 172 ? 2.115 -31.219 -21.266 1 86.06 172 ASN A CA 1
ATOM 1329 C C . ASN A 1 172 ? 1.271 -31.984 -20.25 1 86.06 172 ASN A C 1
ATOM 1331 O O . ASN A 1 172 ? 1.697 -33.031 -19.75 1 86.06 172 ASN A O 1
ATOM 1335 N N . VAL A 1 173 ? 0.206 -31.375 -19.859 1 87.5 173 VAL A N 1
ATOM 1336 C CA . VAL A 1 173 ? -0.805 -32 -19 1 87.5 173 VAL A CA 1
ATOM 1337 C C . VAL A 1 173 ? -2.115 -32.156 -19.781 1 87.5 173 VAL A C 1
ATOM 1339 O O . VAL A 1 173 ? -2.533 -31.219 -20.484 1 87.5 173 VAL A O 1
ATOM 1342 N N . SER A 1 174 ? -2.713 -33.312 -19.672 1 89.19 174 SER A N 1
ATOM 1343 C CA . SER A 1 174 ? -3.91 -33.562 -20.469 1 89.19 174 SER A CA 1
ATOM 1344 C C . SER A 1 174 ? -5.059 -32.656 -20.047 1 89.19 174 SER A C 1
ATOM 1346 O O . SER A 1 174 ? -5.133 -32.219 -18.891 1 89.19 174 SER A O 1
ATOM 1348 N N . ALA A 1 175 ? -5.965 -32.375 -21.016 1 91.88 175 ALA A N 1
ATOM 1349 C CA . ALA A 1 175 ? -7.148 -31.562 -20.75 1 91.88 175 ALA A CA 1
ATOM 1350 C C . ALA A 1 175 ? -7.984 -32.156 -19.625 1 91.88 175 ALA A C 1
ATOM 1352 O O . ALA A 1 175 ? -8.492 -31.438 -18.766 1 91.88 175 ALA A O 1
ATOM 1353 N N . ASP A 1 176 ? -8.109 -33.469 -19.641 1 89.62 176 ASP A N 1
ATOM 1354 C CA . ASP A 1 176 ? -8.906 -34.156 -18.625 1 89.62 176 ASP A CA 1
ATOM 1355 C C . ASP A 1 176 ? -8.344 -33.938 -17.234 1 89.62 176 ASP A C 1
ATOM 1357 O O . ASP A 1 176 ? -9.086 -33.688 -16.281 1 89.62 176 ASP A O 1
ATOM 1361 N N . LEU A 1 177 ? -7.062 -34.094 -17.141 1 85.94 177 LEU A N 1
ATOM 1362 C CA . LEU A 1 177 ? -6.422 -33.906 -15.852 1 85.94 177 LEU A CA 1
ATOM 1363 C C . LEU A 1 177 ? -6.562 -32.438 -15.375 1 85.94 177 LEU A C 1
ATOM 1365 O O . LEU A 1 177 ? -6.789 -32.219 -14.188 1 85.94 177 LEU A O 1
ATOM 1369 N N . ILE A 1 178 ? -6.379 -31.469 -16.297 1 89.25 178 ILE A N 1
ATOM 1370 C CA . ILE A 1 178 ? -6.551 -30.062 -15.953 1 89.25 178 ILE A CA 1
ATOM 1371 C C . ILE A 1 178 ? -7.973 -29.812 -15.453 1 89.25 178 ILE A C 1
ATOM 1373 O O . ILE A 1 178 ? -8.172 -29.156 -14.43 1 89.25 178 ILE A O 1
ATOM 1377 N N . ARG A 1 179 ? -8.984 -30.375 -16.109 1 90.62 179 ARG A N 1
ATOM 1378 C CA . ARG A 1 179 ? -10.383 -30.203 -15.719 1 90.62 179 ARG A CA 1
ATOM 1379 C C . ARG A 1 179 ? -10.641 -30.828 -14.344 1 90.62 179 ARG A C 1
ATOM 1381 O O . ARG A 1 179 ? -11.406 -30.266 -13.547 1 90.62 179 ARG A O 1
ATOM 1388 N N . ARG A 1 180 ? -10.055 -31.953 -14.109 1 85.81 180 ARG A N 1
ATOM 1389 C CA . ARG A 1 180 ? -10.266 -32.656 -12.844 1 85.81 180 ARG A CA 1
ATOM 1390 C C . ARG A 1 180 ? -9.812 -31.781 -11.664 1 85.81 180 ARG A C 1
ATOM 1392 O O . ARG A 1 180 ? -10.477 -31.75 -10.625 1 85.81 180 ARG A O 1
ATOM 1399 N N . TYR A 1 181 ? -8.711 -31.078 -11.891 1 83.75 181 TYR A N 1
ATOM 1400 C CA . TYR A 1 181 ? -8.164 -30.297 -10.797 1 83.75 181 TYR A CA 1
ATOM 1401 C C . TYR A 1 181 ? -8.766 -28.891 -10.781 1 83.75 181 TYR A C 1
ATOM 1403 O O . TYR A 1 181 ? -8.516 -28.109 -9.859 1 83.75 181 TYR A O 1
ATOM 1411 N N . ASN A 1 182 ? -9.477 -28.5 -11.789 1 89.06 182 ASN A N 1
ATOM 1412 C CA . ASN A 1 182 ? -10.047 -27.156 -11.914 1 89.06 182 ASN A CA 1
ATOM 1413 C C . ASN A 1 182 ? -11.516 -27.203 -12.328 1 89.06 182 ASN A C 1
ATOM 1415 O O . ASN A 1 182 ? -11.867 -26.766 -13.43 1 89.06 182 ASN A O 1
ATOM 1419 N N . PRO A 1 183 ? -12.289 -27.625 -11.398 1 87.56 183 PRO A N 1
ATOM 1420 C CA . PRO A 1 183 ? -13.711 -27.594 -11.758 1 87.56 183 PRO A CA 1
ATOM 1421 C C . PRO A 1 183 ? -14.172 -26.219 -12.227 1 87.56 183 PRO A C 1
ATOM 1423 O O . PRO A 1 183 ? -13.844 -25.203 -11.602 1 87.56 183 PRO A O 1
ATOM 1426 N N . GLY A 1 184 ? -14.891 -26.141 -13.406 1 88.38 184 GLY A N 1
ATOM 1427 C CA . GLY A 1 184 ? -15.398 -24.891 -13.961 1 88.38 184 GLY A CA 1
ATOM 1428 C C . GLY A 1 184 ? -14.367 -24.156 -14.805 1 88.38 184 GLY A C 1
ATOM 1429 O O . GLY A 1 184 ? -14.516 -22.953 -15.062 1 88.38 184 GLY A O 1
ATOM 1430 N N . VAL A 1 185 ? -13.367 -24.891 -15.133 1 90.69 185 VAL A N 1
ATOM 1431 C CA . VAL A 1 185 ? -12.234 -24.281 -15.812 1 90.69 185 VAL A CA 1
ATOM 1432 C C . VAL A 1 185 ? -12.703 -23.641 -17.125 1 90.69 185 VAL A C 1
ATOM 1434 O O . VAL A 1 185 ? -12.18 -22.609 -17.531 1 90.69 185 VAL A O 1
ATOM 1437 N N . ASP A 1 186 ? -13.719 -24.141 -17.75 1 90.62 186 ASP A N 1
ATOM 1438 C CA . ASP A 1 186 ? -14.172 -23.625 -19.047 1 90.62 186 ASP A CA 1
ATOM 1439 C C . ASP A 1 186 ? -14.656 -22.188 -18.938 1 90.62 186 ASP A C 1
ATOM 1441 O O . ASP A 1 186 ? -14.43 -21.375 -19.828 1 90.62 186 ASP A O 1
ATOM 1445 N N . SER A 1 187 ? -15.305 -21.875 -17.891 1 91.19 187 SER A N 1
ATOM 1446 C CA . SER A 1 187 ? -15.766 -20.5 -17.688 1 91.19 187 SER A CA 1
ATOM 1447 C C . SER A 1 187 ? -14.594 -19.531 -17.562 1 91.19 187 SER A C 1
ATOM 1449 O O . SER A 1 187 ? -14.711 -18.375 -17.953 1 91.19 187 SER A O 1
ATOM 1451 N N . LYS A 1 188 ? -13.531 -20.016 -17.031 1 90.38 188 LYS A N 1
ATOM 1452 C CA . LYS A 1 188 ? -12.344 -19.172 -16.891 1 90.38 188 LYS A CA 1
ATOM 1453 C C . LYS A 1 188 ? -11.75 -18.812 -18.25 1 90.38 188 LYS A C 1
ATOM 1455 O O . LYS A 1 188 ? -11.281 -17.703 -18.453 1 90.38 188 LYS A O 1
ATOM 1460 N N . PHE A 1 189 ? -11.789 -19.719 -19.188 1 90.62 189 PHE A N 1
ATOM 1461 C CA . PHE A 1 189 ? -11.266 -19.453 -20.531 1 90.62 189 PHE A CA 1
ATOM 1462 C C . PHE A 1 189 ? -12.148 -18.469 -21.266 1 90.62 189 PHE A C 1
ATOM 1464 O O . PHE A 1 189 ? -11.656 -17.656 -22.062 1 90.62 189 PHE A O 1
ATOM 1471 N N . ASP A 1 190 ? -13.445 -18.438 -20.953 1 87.94 190 ASP A N 1
ATOM 1472 C CA . ASP A 1 190 ? -14.383 -17.516 -21.578 1 87.94 190 ASP A CA 1
ATOM 1473 C C . ASP A 1 190 ? -14.07 -16.078 -21.156 1 87.94 190 ASP A C 1
ATOM 1475 O O . ASP A 1 190 ? -14.148 -15.156 -21.969 1 87.94 190 ASP A O 1
ATOM 1479 N N . THR A 1 191 ? -13.688 -15.914 -19.969 1 84.5 191 THR A N 1
ATOM 1480 C CA . THR A 1 191 ? -13.445 -14.578 -19.453 1 84.5 191 THR A CA 1
ATOM 1481 C C . THR A 1 191 ? -11.977 -14.188 -19.609 1 84.5 191 THR A C 1
ATOM 1483 O O . THR A 1 191 ? -11.633 -13.008 -19.531 1 84.5 191 THR A O 1
ATOM 1486 N N . GLY A 1 192 ? -11.18 -15.18 -19.781 1 85.31 192 GLY A N 1
ATOM 1487 C CA . GLY A 1 192 ? -9.75 -14.945 -19.875 1 85.31 192 GLY A CA 1
ATOM 1488 C C . GLY A 1 192 ? -9.117 -14.562 -18.547 1 85.31 192 GLY A C 1
ATOM 1489 O O . GLY A 1 192 ? -8.086 -13.883 -18.531 1 85.31 192 GLY A O 1
ATOM 1490 N N . ARG A 1 193 ? -9.805 -14.867 -17.5 1 85.25 193 ARG A N 1
ATOM 1491 C CA . ARG A 1 193 ? -9.328 -14.508 -16.156 1 85.25 193 ARG A CA 1
ATOM 1492 C C . ARG A 1 193 ? -9.469 -15.688 -15.203 1 85.25 193 ARG A C 1
ATOM 1494 O O . ARG A 1 193 ? -10.297 -16.578 -15.414 1 85.25 193 ARG A O 1
ATOM 1501 N N . GLY A 1 194 ? -8.594 -15.617 -14.203 1 88.94 194 GLY A N 1
ATOM 1502 C CA . GLY A 1 194 ? -8.641 -16.641 -13.172 1 88.94 194 GLY A CA 1
ATOM 1503 C C . GLY A 1 194 ? -7.352 -17.438 -13.07 1 88.94 194 GLY A C 1
ATOM 1504 O O . GLY A 1 194 ? -6.422 -17.234 -13.844 1 88.94 194 GLY A O 1
ATOM 1505 N N . ILE A 1 195 ? -7.336 -18.344 -12.102 1 92.38 195 ILE A N 1
ATOM 1506 C CA . ILE A 1 195 ? -6.148 -19.125 -11.797 1 92.38 195 ILE A CA 1
ATOM 1507 C C . ILE A 1 195 ? -6.457 -20.609 -11.984 1 92.38 195 ILE A C 1
ATOM 1509 O O . ILE A 1 195 ? -7.52 -21.094 -11.578 1 92.38 195 ILE A O 1
ATOM 1513 N N . LEU A 1 196 ? -5.52 -21.312 -12.656 1 92.12 196 LEU A N 1
ATOM 1514 C CA . LEU A 1 196 ? -5.555 -22.766 -12.758 1 92.12 196 LEU A CA 1
ATOM 1515 C C . LEU A 1 196 ? -4.496 -23.406 -11.859 1 92.12 196 LEU A C 1
ATOM 1517 O O . LEU A 1 196 ? -3.418 -22.828 -11.672 1 92.12 196 LEU A O 1
ATOM 1521 N N . PHE A 1 197 ? -4.875 -24.516 -11.43 1 89.31 197 PHE A N 1
ATOM 1522 C CA . PHE A 1 197 ? -3.904 -25.359 -10.734 1 89.31 197 PHE A CA 1
ATOM 1523 C C . PHE A 1 197 ? -3.506 -26.547 -11.594 1 89.31 197 PHE A C 1
ATOM 1525 O O . PHE A 1 197 ? -4.309 -27.469 -11.805 1 89.31 197 PHE A O 1
ATOM 1532 N N . ILE A 1 198 ? -2.238 -26.5 -12.016 1 89.69 198 ILE A N 1
ATOM 1533 C CA . ILE A 1 198 ? -1.732 -27.5 -12.953 1 89.69 198 ILE A CA 1
ATOM 1534 C C . ILE A 1 198 ? -0.786 -28.453 -12.227 1 89.69 198 ILE A C 1
ATOM 1536 O O . ILE A 1 198 ? 0.188 -28.031 -11.609 1 89.69 198 ILE A O 1
ATOM 1540 N N . PRO A 1 199 ? -1.125 -29.703 -12.32 1 84.19 199 PRO A N 1
ATOM 1541 C CA . PRO A 1 199 ? -0.191 -30.625 -11.68 1 84.19 199 PRO A CA 1
ATOM 1542 C C . PRO A 1 199 ? 1.181 -30.641 -12.352 1 84.19 199 PRO A C 1
ATOM 1544 O O . PRO A 1 199 ? 1.271 -30.594 -13.586 1 84.19 199 PRO A O 1
ATOM 1547 N N . GLY A 1 200 ? 2.184 -30.328 -11.562 1 74.88 200 GLY A N 1
ATOM 1548 C CA . GLY A 1 200 ? 3.561 -30.359 -12.031 1 74.88 200 GLY A CA 1
ATOM 1549 C C . GLY A 1 200 ? 4.254 -31.688 -11.766 1 74.88 200 GLY A C 1
ATOM 1550 O O . GLY A 1 200 ? 3.961 -32.344 -10.773 1 74.88 200 GLY A O 1
ATOM 1551 N N . ARG A 1 201 ? 4.945 -32.188 -12.75 1 61.88 201 ARG A N 1
ATOM 1552 C CA . ARG A 1 201 ? 5.691 -33.438 -12.594 1 61.88 201 ARG A 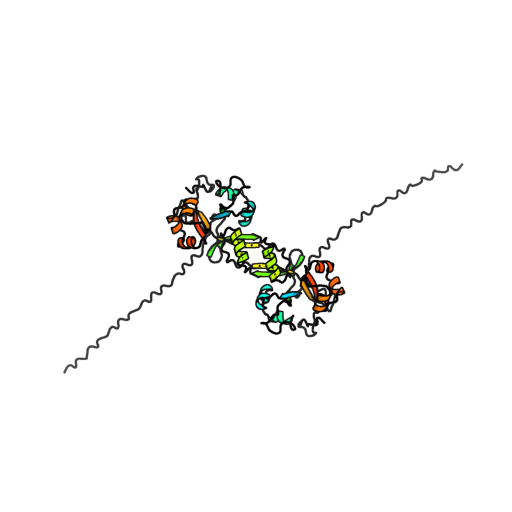CA 1
ATOM 1553 C C . ARG A 1 201 ? 6.961 -33.188 -11.773 1 61.88 201 ARG A C 1
ATOM 1555 O O . ARG A 1 201 ? 7.625 -32.188 -11.922 1 61.88 201 ARG A O 1
ATOM 1562 N N . VAL A 1 202 ? 6.984 -33.719 -10.5 1 54.03 202 VAL A N 1
ATOM 1563 C CA . VAL A 1 202 ? 8.227 -33.719 -9.727 1 54.03 202 VAL A CA 1
ATOM 1564 C C . VAL A 1 202 ? 9.172 -34.781 -10.266 1 54.03 202 VAL A C 1
ATOM 1566 O O . VAL A 1 202 ? 8.805 -35.938 -10.352 1 54.03 202 VAL A O 1
ATOM 1569 N N . LEU A 1 203 ? 9.945 -34.656 -11.195 1 45.53 203 LEU A N 1
ATOM 1570 C CA . LEU A 1 203 ? 10.891 -35.75 -11.414 1 45.53 203 LEU A CA 1
ATOM 1571 C C . LEU A 1 203 ? 11.711 -36 -10.164 1 45.53 203 LEU A C 1
ATOM 1573 O O . LEU A 1 203 ? 12.43 -35.125 -9.688 1 45.53 203 LEU A O 1
ATOM 1577 N N . TRP A 1 204 ? 11.078 -36.562 -9.195 1 40.41 204 TRP A N 1
ATOM 1578 C CA . TRP A 1 204 ? 11.852 -37.094 -8.078 1 40.41 204 TRP A CA 1
ATOM 1579 C C . TRP A 1 204 ? 13.062 -37.875 -8.578 1 40.41 204 TRP A C 1
ATOM 1581 O O . TRP A 1 204 ? 12.922 -38.812 -9.367 1 40.41 204 TRP A O 1
ATOM 1591 N N . GLN A 1 205 ? 14.133 -37.25 -9.016 1 39.16 205 GLN A N 1
ATOM 1592 C CA . GLN A 1 205 ? 15.234 -38.188 -9.164 1 39.16 205 GLN A CA 1
ATOM 1593 C C . GLN A 1 205 ? 15.477 -38.969 -7.871 1 39.16 205 GLN A C 1
ATOM 1595 O O . GLN A 1 205 ? 15.297 -38.438 -6.777 1 39.16 205 GLN A O 1
ATOM 1600 N N . LYS A 1 206 ? 15.633 -40.281 -7.863 1 38.59 206 LYS A N 1
ATOM 1601 C CA . LYS A 1 206 ? 16.016 -41.281 -6.852 1 38.59 206 LYS A CA 1
ATOM 1602 C C . LYS A 1 206 ? 16.922 -40.656 -5.801 1 38.59 206 LYS A C 1
ATOM 1604 O O . LYS A 1 206 ? 16.891 -41.031 -4.629 1 38.59 206 LYS A O 1
ATOM 1609 N N . GLY A 1 207 ? 18.062 -40.031 -6.008 1 37.34 207 GLY A N 1
ATOM 1610 C CA . GLY A 1 207 ? 19.172 -39.875 -5.082 1 37.34 207 GLY A CA 1
ATOM 1611 C C . GLY A 1 207 ? 19.031 -38.688 -4.164 1 37.34 207 GLY A C 1
ATOM 1612 O O . GLY A 1 207 ? 20.016 -38.188 -3.605 1 37.34 207 GLY A O 1
ATOM 1613 N N . GLY A 1 208 ? 17.891 -38.344 -3.492 1 38.22 208 GLY A N 1
ATOM 1614 C CA . GLY A 1 208 ? 17.516 -37.5 -2.367 1 38.22 208 GLY A CA 1
ATOM 1615 C C . GLY A 1 208 ? 17.094 -36.125 -2.783 1 38.22 208 GLY A C 1
ATOM 1616 O O . GLY A 1 208 ? 16.531 -35.375 -1.982 1 38.22 208 GLY A O 1
ATOM 1617 N N . ASN A 1 209 ? 17.906 -35.344 -3.5 1 36.47 209 ASN A N 1
ATOM 1618 C CA . ASN A 1 209 ? 17.703 -33.938 -3.775 1 36.47 209 ASN A CA 1
ATOM 1619 C C . ASN A 1 209 ? 16.594 -33.719 -4.801 1 36.47 209 ASN A C 1
ATOM 1621 O O . ASN A 1 209 ? 16.578 -34.375 -5.844 1 36.47 209 ASN A O 1
ATOM 1625 N N . ALA A 1 210 ? 15.375 -33.438 -4.41 1 38.53 210 ALA A N 1
ATOM 1626 C CA . ALA A 1 210 ? 14.242 -33.094 -5.266 1 38.53 210 ALA A CA 1
ATOM 1627 C C . ALA A 1 210 ? 14.672 -32.188 -6.418 1 38.53 210 ALA A C 1
ATOM 1629 O O . ALA A 1 210 ? 15.156 -31.078 -6.195 1 38.53 210 ALA A O 1
ATOM 1630 N N . HIS A 1 211 ? 15.398 -32.75 -7.414 1 37.78 211 HIS A N 1
ATOM 1631 C CA . HIS A 1 211 ? 15.57 -31.922 -8.602 1 37.78 211 HIS A CA 1
ATOM 1632 C C . HIS A 1 211 ? 14.328 -31.953 -9.484 1 37.78 211 HIS A C 1
ATOM 1634 O O . HIS A 1 211 ? 13.781 -33.031 -9.742 1 37.78 211 HIS A O 1
ATOM 1640 N N . LEU A 1 212 ? 13.492 -31.047 -9.531 1 42.38 212 LEU A N 1
ATOM 1641 C CA . LEU A 1 212 ? 12.367 -30.859 -10.438 1 42.38 212 LEU A CA 1
ATOM 1642 C C . LEU A 1 212 ? 12.789 -31.125 -11.883 1 42.38 212 LEU A C 1
ATOM 1644 O O . LEU A 1 212 ? 13.734 -30.516 -12.383 1 42.38 212 LEU A O 1
ATOM 1648 N N . ARG A 1 213 ? 12.969 -32.406 -12.336 1 39.72 213 ARG A N 1
ATOM 1649 C CA . ARG A 1 213 ? 13.188 -32.5 -13.773 1 39.72 213 ARG A CA 1
ATOM 1650 C C . ARG A 1 213 ? 11.992 -31.953 -14.539 1 39.72 213 ARG A C 1
ATOM 1652 O O . ARG A 1 213 ? 10.852 -32.094 -14.094 1 39.72 213 ARG A O 1
ATOM 1659 N N . LYS A 1 214 ? 12.258 -31.203 -15.695 1 41.75 214 LYS A N 1
ATOM 1660 C CA . LYS A 1 214 ? 11.594 -30.562 -16.828 1 41.75 214 LYS A CA 1
ATOM 1661 C C . LYS A 1 214 ? 10.633 -31.531 -17.516 1 41.75 214 LYS A C 1
ATOM 1663 O O . LYS A 1 214 ? 10.062 -31.203 -18.562 1 41.75 214 LYS A O 1
ATOM 1668 N N . GLU A 1 215 ? 10.359 -32.781 -17.109 1 35.56 215 GLU A N 1
ATOM 1669 C CA . GLU A 1 215 ? 9.672 -33.375 -18.25 1 35.56 215 GLU A CA 1
ATOM 1670 C C . GLU A 1 215 ? 8.227 -32.906 -18.344 1 35.56 215 GLU A C 1
ATOM 1672 O O . GLU A 1 215 ? 7.363 -33.375 -17.609 1 35.56 215 GLU A O 1
ATOM 1677 N N . LEU A 1 216 ? 7.977 -31.672 -18.281 1 32.66 216 LEU A N 1
ATOM 1678 C CA . LEU A 1 216 ? 6.727 -31.422 -19 1 32.66 216 LEU A CA 1
ATOM 1679 C C . LEU A 1 216 ? 6.723 -32.125 -20.344 1 32.66 216 LEU A C 1
ATOM 1681 O O . LEU A 1 216 ? 7.535 -31.797 -21.219 1 32.66 216 LEU A O 1
ATOM 1685 N N . ASN A 1 217 ? 6.66 -33.438 -20.547 1 28.38 217 ASN A N 1
ATOM 1686 C CA . ASN A 1 217 ? 6.574 -34.062 -21.859 1 28.38 217 ASN A CA 1
ATOM 1687 C C . ASN A 1 217 ? 5.488 -33.406 -22.719 1 28.38 217 ASN A C 1
ATOM 1689 O O . ASN A 1 217 ? 4.414 -33.062 -22.219 1 28.38 217 ASN A O 1
ATOM 1693 N N . MET B 1 1 ? 97.188 31.297 32.969 1 32.75 1 MET B N 1
ATOM 1694 C CA . MET B 1 1 ? 96.438 31.594 31.719 1 32.75 1 MET B CA 1
ATOM 1695 C C . MET B 1 1 ? 95.125 30.828 31.641 1 32.75 1 MET B C 1
ATOM 1697 O O . MET B 1 1 ? 95.125 29.594 31.641 1 32.75 1 MET B O 1
ATOM 1701 N N . PHE B 1 2 ? 94.062 31.453 32.25 1 39.88 2 PHE B N 1
ATOM 1702 C CA . PHE B 1 2 ? 92.625 31.141 32.594 1 39.88 2 PHE B CA 1
ATOM 1703 C C . PHE B 1 2 ? 91.812 30.891 31.344 1 39.88 2 PHE B C 1
ATOM 1705 O O . PHE B 1 2 ? 91.688 31.781 30.5 1 39.88 2 PHE B O 1
ATOM 1712 N N . GLU B 1 3 ? 91.75 29.656 30.812 1 40.5 3 GLU B N 1
ATOM 1713 C CA . GLU B 1 3 ? 91 29.188 29.641 1 40.5 3 GLU B CA 1
ATOM 1714 C C . GLU B 1 3 ? 89.5 29.375 29.812 1 40.5 3 GLU B C 1
ATOM 1716 O O . GLU B 1 3 ? 88.938 28.891 30.781 1 40.5 3 GLU B O 1
ATOM 1721 N N . SER B 1 4 ? 88.875 30.469 29.328 1 36.06 4 SER B N 1
ATOM 1722 C CA . SER B 1 4 ? 87.5 30.938 29.297 1 36.06 4 SER B CA 1
ATOM 1723 C C . SER B 1 4 ? 86.562 29.953 28.547 1 36.06 4 SER B C 1
ATOM 1725 O O . SER B 1 4 ? 86.812 29.672 27.375 1 36.06 4 SER B O 1
ATOM 1727 N N . LYS B 1 5 ? 86 28.906 29.234 1 44.34 5 LYS B N 1
ATOM 1728 C CA . LYS B 1 5 ? 85.062 27.938 28.609 1 44.34 5 LYS B CA 1
ATOM 1729 C C . LYS B 1 5 ? 83.875 28.609 27.969 1 44.34 5 LYS B C 1
ATOM 1731 O O . LYS B 1 5 ? 83.25 29.453 28.594 1 44.34 5 LYS B O 1
ATOM 1736 N N . PRO B 1 6 ? 83.625 28.453 26.641 1 42.06 6 PRO B N 1
ATOM 1737 C CA . PRO B 1 6 ? 82.562 29.125 25.891 1 42.06 6 PRO B CA 1
ATOM 1738 C C . PRO B 1 6 ? 81.188 28.828 26.453 1 42.06 6 PRO B C 1
ATOM 1740 O O . PRO B 1 6 ? 80.938 27.781 27.078 1 42.06 6 PRO B O 1
ATOM 1743 N N . ARG B 1 7 ? 80.25 29.844 26.766 1 42.41 7 ARG B N 1
ATOM 1744 C CA . ARG B 1 7 ? 78.875 29.922 27.203 1 42.41 7 ARG B CA 1
ATOM 1745 C C . ARG B 1 7 ? 77.938 29.234 26.219 1 42.41 7 ARG B C 1
ATOM 1747 O O . ARG B 1 7 ? 78 29.531 25.031 1 42.41 7 ARG B O 1
ATOM 1754 N N . SER B 1 8 ? 77.562 27.969 26.438 1 43.06 8 SER B N 1
ATOM 1755 C CA . SER B 1 8 ? 76.562 27.219 25.641 1 43.06 8 SER B CA 1
ATOM 1756 C C . SER B 1 8 ? 75.25 27.953 25.594 1 43.06 8 SER B C 1
ATOM 1758 O O . SER B 1 8 ? 74.688 28.266 26.641 1 43.06 8 SER B O 1
ATOM 1760 N N . VAL B 1 9 ? 74.938 28.797 24.656 1 40.47 9 VAL B N 1
ATOM 1761 C CA . VAL B 1 9 ? 73.625 29.391 24.406 1 40.47 9 VAL B CA 1
ATOM 1762 C C . VAL B 1 9 ? 72.562 28.312 24.234 1 40.47 9 VAL B C 1
ATOM 1764 O O . VAL B 1 9 ? 72.688 27.422 23.391 1 40.47 9 VAL B O 1
ATOM 1767 N N . LEU B 1 10 ? 71.812 27.844 25.266 1 42.44 10 LEU B N 1
ATOM 1768 C CA . LEU B 1 10 ? 70.625 26.984 25.25 1 42.44 10 LEU B CA 1
ATOM 1769 C C . LEU B 1 10 ? 69.562 27.594 24.359 1 42.44 10 LEU B C 1
ATOM 1771 O O . LEU B 1 10 ? 69.062 28.688 24.641 1 42.44 10 LEU B O 1
ATOM 1775 N N . SER B 1 11 ? 69.562 27.297 23.094 1 43.72 11 SER B N 1
ATOM 1776 C CA . SER B 1 11 ? 68.438 27.656 22.219 1 43.72 11 SER B CA 1
ATOM 1777 C C . SER B 1 11 ? 67.125 27.094 22.75 1 43.72 11 SER B C 1
ATOM 1779 O O . SER B 1 11 ? 67 25.875 22.953 1 43.72 11 SER B O 1
ATOM 1781 N N . LEU B 1 12 ? 66.375 27.797 23.594 1 46.81 12 LEU B N 1
ATOM 1782 C CA . LEU B 1 12 ? 65 27.516 23.953 1 46.81 12 LEU B CA 1
ATOM 1783 C C . LEU B 1 12 ? 64.125 27.375 22.719 1 46.81 12 LEU B C 1
ATOM 1785 O O . LEU B 1 12 ? 63.875 28.375 22.016 1 46.81 12 LEU B O 1
ATOM 1789 N N . GLY B 1 13 ? 64.125 26.25 22.031 1 46.47 13 GLY B N 1
ATOM 1790 C CA . GLY B 1 13 ? 63.094 25.969 21 1 46.47 13 GLY B CA 1
ATOM 1791 C C . GLY B 1 13 ? 61.688 26.125 21.5 1 46.47 13 GLY B C 1
ATOM 1792 O O . GLY B 1 13 ? 61.312 25.531 22.516 1 46.47 13 GLY B O 1
ATOM 1793 N N . ILE B 1 14 ? 60.969 27.234 21.234 1 49.84 14 ILE B N 1
ATOM 1794 C CA . ILE B 1 14 ? 59.531 27.453 21.391 1 49.84 14 ILE B CA 1
ATOM 1795 C C . ILE B 1 14 ? 58.75 26.328 20.703 1 49.84 14 ILE B C 1
ATOM 1797 O O . ILE B 1 14 ? 58.844 26.172 19.484 1 49.84 14 ILE B O 1
ATOM 1801 N N . ILE B 1 15 ? 58.5 25.234 21.406 1 51.09 15 ILE B N 1
ATOM 1802 C CA . ILE B 1 15 ? 57.531 24.234 20.938 1 51.09 15 ILE B CA 1
ATOM 1803 C C . ILE B 1 15 ? 56.156 24.875 20.734 1 51.09 15 ILE B C 1
ATOM 1805 O O . ILE B 1 15 ? 55.562 25.344 21.703 1 51.09 15 ILE B O 1
ATOM 1809 N N . LEU B 1 16 ? 55.812 25.469 19.578 1 48.25 16 LEU B N 1
ATOM 1810 C CA . LEU B 1 16 ? 54.469 25.844 19.172 1 48.25 16 LEU B CA 1
ATOM 1811 C C . LEU B 1 16 ? 53.5 24.656 19.312 1 48.25 16 LEU B C 1
ATOM 1813 O O . LEU B 1 16 ? 53.594 23.703 18.531 1 48.25 16 LEU B O 1
ATOM 1817 N N . ILE B 1 17 ? 53 24.406 20.484 1 51.44 17 ILE B N 1
ATOM 1818 C CA . ILE B 1 17 ? 51.875 23.484 20.672 1 51.44 17 ILE B CA 1
ATOM 1819 C C . ILE B 1 17 ? 50.656 23.984 19.844 1 51.44 17 ILE B C 1
ATOM 1821 O O . ILE B 1 17 ? 50.094 25.031 20.156 1 51.44 17 ILE B O 1
ATOM 1825 N N . LEU B 1 18 ? 50.625 23.703 18.562 1 48.78 18 LEU B N 1
ATOM 1826 C CA . LEU B 1 18 ? 49.344 23.828 17.828 1 48.78 18 LEU B CA 1
ATOM 1827 C C . LEU B 1 18 ? 48.25 23.047 18.516 1 48.78 18 LEU B C 1
ATOM 1829 O O . LEU B 1 18 ? 48.25 21.812 18.531 1 48.78 18 LEU B O 1
ATOM 1833 N N . VAL B 1 19 ? 47.594 23.656 19.531 1 49.03 19 VAL B N 1
ATOM 1834 C CA . VAL B 1 19 ? 46.312 23.172 20.016 1 49.03 19 VAL B CA 1
ATOM 1835 C C . VAL B 1 19 ? 45.344 22.984 18.828 1 49.03 19 VAL B C 1
ATOM 1837 O O . VAL B 1 19 ? 44.875 23.953 18.25 1 49.03 19 VAL B O 1
ATOM 1840 N N . TYR B 1 20 ? 45.5 21.875 18.078 1 50.5 20 TYR B N 1
ATOM 1841 C CA . TYR B 1 20 ? 44.406 21.469 17.188 1 50.5 20 TYR B CA 1
ATOM 1842 C C . TYR B 1 20 ? 43.062 21.422 17.953 1 50.5 20 TYR B C 1
ATOM 1844 O O . TYR B 1 20 ? 42.812 20.484 18.703 1 50.5 20 TYR B O 1
ATOM 1852 N N . LEU B 1 21 ? 42.344 22.562 18.219 1 48.28 21 LEU B N 1
ATOM 1853 C CA . LEU B 1 21 ? 40.938 22.562 18.547 1 48.28 21 LEU B CA 1
ATOM 1854 C C . LEU B 1 21 ? 40.156 21.734 17.547 1 48.28 21 LEU B C 1
ATOM 1856 O O . LEU B 1 21 ? 39.875 22.203 16.438 1 48.28 21 LEU B O 1
ATOM 1860 N N . SER B 1 22 ? 40.25 20.438 17.562 1 50.25 22 SER B N 1
ATOM 1861 C CA . SER B 1 22 ? 39.281 19.641 16.828 1 50.25 22 SER B CA 1
ATOM 1862 C C . SER B 1 22 ? 37.844 20.078 17.141 1 50.25 22 SER B C 1
ATOM 1864 O O . SER B 1 22 ? 37.406 20 18.297 1 50.25 22 SER B O 1
ATOM 1866 N N . SER B 1 23 ? 37.219 21.047 16.5 1 50.31 23 SER B N 1
ATOM 1867 C CA . SER B 1 23 ? 35.781 21.281 16.438 1 50.31 23 SER B CA 1
ATOM 1868 C C . SER B 1 23 ? 35 20 16.156 1 50.31 23 SER B C 1
ATOM 1870 O O . SER B 1 23 ? 34.812 19.609 15 1 50.31 23 SER B O 1
ATOM 1872 N N . ILE B 1 24 ? 35 19.031 17 1 53 24 ILE B N 1
ATOM 1873 C CA . ILE B 1 24 ? 34 17.984 16.828 1 53 24 ILE B CA 1
ATOM 1874 C C . ILE B 1 24 ? 32.625 18.594 16.594 1 53 24 ILE B C 1
ATOM 1876 O O . ILE B 1 24 ? 32.125 19.328 17.453 1 53 24 ILE B O 1
ATOM 1880 N N . PRO B 1 25 ? 32.188 18.641 15.391 1 51.16 25 PRO B N 1
ATOM 1881 C CA . PRO B 1 25 ? 30.766 19.031 15.32 1 51.16 25 PRO B CA 1
ATOM 1882 C C . PRO B 1 25 ? 29.875 18.156 16.203 1 51.16 25 PRO B C 1
ATOM 1884 O O . PRO B 1 25 ? 30.016 16.938 16.219 1 51.16 25 PRO B O 1
ATOM 1887 N N . LEU B 1 26 ? 29.359 18.641 17.344 1 50.03 26 LEU B N 1
ATOM 1888 C CA . LEU B 1 26 ? 28.234 17.969 17.984 1 50.03 26 LEU B CA 1
ATOM 1889 C C . LEU B 1 26 ? 27.125 17.688 16.969 1 50.03 26 LEU B C 1
ATOM 1891 O O . LEU B 1 26 ? 26.688 18.594 16.266 1 50.03 26 LEU B O 1
ATOM 1895 N N . PRO B 1 27 ? 27.094 16.547 16.422 1 45.22 27 PRO B N 1
ATOM 1896 C CA . PRO B 1 27 ? 25.875 16.375 15.625 1 45.22 27 PRO B CA 1
ATOM 1897 C C . PRO B 1 27 ? 24.609 16.812 16.375 1 45.22 27 PRO B C 1
ATOM 1899 O O . PRO B 1 27 ? 24.328 16.312 17.469 1 45.22 27 PRO B O 1
ATOM 1902 N N . VAL B 1 28 ? 24.188 18 16.5 1 45.47 28 VAL B N 1
ATOM 1903 C CA . VAL B 1 28 ? 22.875 18.391 16.984 1 45.47 28 VAL B CA 1
ATOM 1904 C C . VAL B 1 28 ? 21.797 17.547 16.281 1 45.47 28 VAL B C 1
ATOM 1906 O O . VAL B 1 28 ? 21.359 17.891 15.195 1 45.47 28 VAL B O 1
ATOM 1909 N N . GLU B 1 29 ? 21.969 16.391 15.922 1 48.09 29 GLU B N 1
ATOM 1910 C CA . GLU B 1 29 ? 20.797 15.703 15.352 1 48.09 29 GLU B CA 1
ATOM 1911 C C . GLU B 1 29 ? 19.609 15.75 16.312 1 48.09 29 GLU B C 1
ATOM 1913 O O . GLU B 1 29 ? 19.688 15.227 17.422 1 48.09 29 GLU B O 1
ATOM 1918 N N . SER B 1 30 ? 18.859 16.781 16.516 1 50.81 30 SER B N 1
ATOM 1919 C CA . SER B 1 30 ? 17.703 16.969 17.375 1 50.81 30 SER B CA 1
ATOM 1920 C C . SER B 1 30 ? 16.719 15.805 17.234 1 50.81 30 SER B C 1
ATOM 1922 O O . SER B 1 30 ? 15.945 15.758 16.266 1 50.81 30 SER B O 1
ATOM 1924 N N . LYS B 1 31 ? 17.094 14.57 17.578 1 65 31 LYS B N 1
ATOM 1925 C CA . LYS B 1 31 ? 16.172 13.461 17.797 1 65 31 LYS B CA 1
ATOM 1926 C C . LYS B 1 31 ? 15.016 13.883 18.703 1 65 31 LYS B C 1
ATOM 1928 O O . LYS B 1 31 ? 15.234 14.492 19.75 1 65 31 LYS B O 1
ATOM 1933 N N . CYS B 1 32 ? 13.82 13.875 18.203 1 77.25 32 CYS B N 1
ATOM 1934 C CA . CYS B 1 32 ? 12.688 14.227 19.047 1 77.25 32 CYS B CA 1
ATOM 1935 C C . CYS B 1 32 ? 12.648 13.352 20.297 1 77.25 32 CYS B C 1
ATOM 1937 O O . CYS B 1 32 ? 13.008 12.172 20.234 1 77.25 32 CYS B O 1
ATOM 1939 N N . ASN B 1 33 ? 12.586 13.992 21.516 1 75.81 33 ASN B 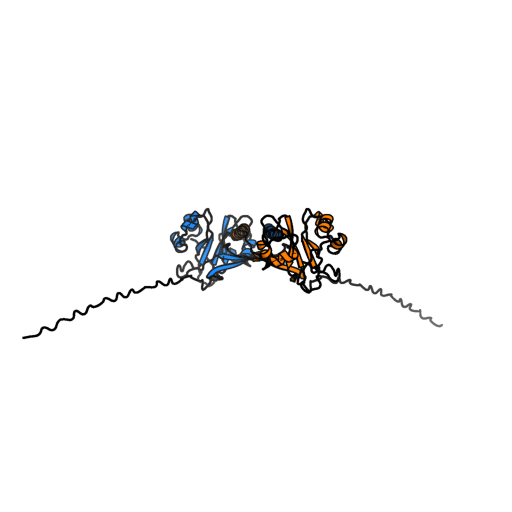N 1
ATOM 1940 C CA . ASN B 1 33 ? 12.531 13.234 22.766 1 75.81 33 ASN B CA 1
ATOM 1941 C C . ASN B 1 33 ? 11.094 13.031 23.234 1 75.81 33 ASN B C 1
ATOM 1943 O O . ASN B 1 33 ? 10.805 12.07 23.938 1 75.81 33 ASN B O 1
ATOM 1947 N N . LYS B 1 34 ? 10.289 14.008 22.812 1 83.56 34 LYS B N 1
ATOM 1948 C CA . LYS B 1 34 ? 8.906 13.883 23.281 1 83.56 34 LYS B CA 1
ATOM 1949 C C . LYS B 1 34 ? 7.922 14.414 22.25 1 83.56 34 LYS B C 1
ATOM 1951 O O . LYS B 1 34 ? 8.195 15.414 21.578 1 83.56 34 LYS B O 1
ATOM 1956 N N . GLY B 1 35 ? 6.867 13.68 22.125 1 87.88 35 GLY B N 1
ATOM 1957 C CA . GLY B 1 35 ? 5.758 14.188 21.328 1 87.88 35 GLY B CA 1
ATOM 1958 C C . GLY B 1 35 ? 4.801 15.047 22.125 1 87.88 35 GLY B C 1
ATOM 1959 O O . GLY B 1 35 ? 5.129 15.492 23.234 1 87.88 35 GLY B O 1
ATOM 1960 N N . CYS B 1 36 ? 3.713 15.5 21.547 1 87.06 36 CYS B N 1
ATOM 1961 C CA . CYS B 1 36 ? 2.639 16.234 22.203 1 87.06 36 CYS B CA 1
ATOM 1962 C C . CYS B 1 36 ? 1.281 15.617 21.891 1 87.06 36 CYS B C 1
ATOM 1964 O O . CYS B 1 36 ? 1.104 14.992 20.844 1 87.06 36 CYS B O 1
ATOM 1966 N N . ASP B 1 37 ? 0.373 15.805 22.812 1 87.62 37 ASP B N 1
ATOM 1967 C CA . ASP B 1 37 ? -0.915 15.125 22.734 1 87.62 37 ASP B CA 1
ATOM 1968 C C . ASP B 1 37 ? -1.807 15.742 21.672 1 87.62 37 ASP B C 1
ATOM 1970 O O . ASP B 1 37 ? -2.744 15.102 21.188 1 87.62 37 ASP B O 1
ATOM 1974 N N . LEU B 1 38 ? -1.443 17.031 21.375 1 88.81 38 LEU B N 1
ATOM 1975 C CA . LEU B 1 38 ? -2.342 17.688 20.422 1 88.81 38 LEU B CA 1
ATOM 1976 C C . LEU B 1 38 ? -1.558 18.516 19.406 1 88.81 38 LEU B C 1
ATOM 1978 O O . LEU B 1 38 ? -0.743 19.359 19.797 1 88.81 38 LEU B O 1
ATOM 1982 N N . ALA B 1 39 ? -1.771 18.25 18.266 1 90.31 39 ALA B N 1
ATOM 1983 C CA . ALA B 1 39 ? -1.353 19 17.078 1 90.31 39 ALA B CA 1
ATOM 1984 C C . ALA B 1 39 ? -2.479 19.078 16.062 1 90.31 39 ALA B C 1
ATOM 1986 O O . ALA B 1 39 ? -3.467 18.359 16.156 1 90.31 39 ALA B O 1
ATOM 1987 N N . LEU B 1 40 ? -2.34 20.031 15.172 1 91.75 40 LEU B N 1
ATOM 1988 C CA . LEU B 1 40 ? -3.381 20.203 14.156 1 91.75 40 LEU B CA 1
ATOM 1989 C C . LEU B 1 40 ? -2.805 20.062 12.758 1 91.75 40 LEU B C 1
ATOM 1991 O O . LEU B 1 40 ? -1.685 20.5 12.492 1 91.75 40 LEU B O 1
ATOM 1995 N N . ALA B 1 41 ? -3.531 19.453 11.938 1 94.81 41 ALA B N 1
ATOM 1996 C CA . ALA B 1 41 ? -3.25 19.391 10.508 1 94.81 41 ALA B CA 1
ATOM 1997 C C . ALA B 1 41 ? -4.25 20.234 9.719 1 94.81 41 ALA B C 1
ATOM 1999 O O . ALA B 1 41 ? -5.465 20.078 9.883 1 94.81 41 ALA B O 1
ATOM 2000 N N . SER B 1 42 ? -3.713 21.172 8.969 1 93.62 42 SER B N 1
ATOM 2001 C CA . SER B 1 42 ? -4.57 21.922 8.055 1 93.62 42 SER B CA 1
ATOM 2002 C C . SER B 1 42 ? -4.875 21.094 6.797 1 93.62 42 SER B C 1
ATOM 2004 O O . SER B 1 42 ? -4.039 21 5.898 1 93.62 42 SER B O 1
ATOM 2006 N N . PHE B 1 43 ? -6.062 20.594 6.762 1 93.88 43 PHE B N 1
ATOM 2007 C CA . PHE B 1 43 ? -6.488 19.719 5.68 1 93.88 43 PHE B CA 1
ATOM 2008 C C . PHE B 1 43 ? -7.262 20.484 4.621 1 93.88 43 PHE B C 1
ATOM 2010 O O . PHE B 1 43 ? -8.281 21.109 4.926 1 93.88 43 PHE B O 1
ATOM 2017 N N . TYR B 1 44 ? -6.773 20.469 3.422 1 89.69 44 TYR B N 1
ATOM 2018 C CA . TYR B 1 44 ? -7.477 21.078 2.299 1 89.69 44 TYR B CA 1
ATOM 2019 C C . TYR B 1 44 ? -8.531 20.125 1.732 1 89.69 44 TYR B C 1
ATOM 2021 O O . TYR B 1 44 ? -8.203 19.047 1.238 1 89.69 44 TYR B O 1
ATOM 2029 N N . ILE B 1 45 ? -9.773 20.578 1.783 1 85.88 45 ILE B N 1
ATOM 2030 C CA . ILE B 1 45 ? -10.875 19.719 1.371 1 85.88 45 ILE B CA 1
ATOM 2031 C C . ILE B 1 45 ? -10.953 19.656 -0.153 1 85.88 45 ILE B C 1
ATOM 2033 O O . ILE B 1 45 ? -11.078 20.703 -0.811 1 85.88 45 ILE B O 1
ATOM 2037 N N . TRP B 1 46 ? -10.789 18.453 -0.643 1 81.81 46 TRP B N 1
ATOM 2038 C CA . TRP B 1 46 ? -10.906 18.312 -2.09 1 81.81 46 TRP B CA 1
ATOM 2039 C C . TRP B 1 46 ? -12.297 17.844 -2.482 1 81.81 46 TRP B C 1
ATOM 2041 O O . TRP B 1 46 ? -13.031 17.281 -1.656 1 81.81 46 TRP B O 1
ATOM 2051 N N . ARG B 1 47 ? -12.664 18.141 -3.695 1 75.25 47 ARG B N 1
ATOM 2052 C CA . ARG B 1 47 ? -14.008 17.844 -4.188 1 75.25 47 ARG B CA 1
ATOM 2053 C C . ARG B 1 47 ? -14.336 16.359 -4.031 1 75.25 47 ARG B C 1
ATOM 2055 O O . ARG B 1 47 ? -13.5 15.5 -4.32 1 75.25 47 ARG B O 1
ATOM 2062 N N . GLY B 1 48 ? -15.531 16.047 -3.484 1 72 48 GLY B N 1
ATOM 2063 C CA . GLY B 1 48 ? -16 14.672 -3.363 1 72 48 GLY B CA 1
ATOM 2064 C C . GLY B 1 48 ? -15.68 14.047 -2.02 1 72 48 GLY B C 1
ATOM 2065 O O . GLY B 1 48 ? -16.141 12.945 -1.715 1 72 48 GLY B O 1
ATOM 2066 N N . THR B 1 49 ? -14.891 14.75 -1.245 1 76.62 49 THR B N 1
ATOM 2067 C CA . THR B 1 49 ? -14.57 14.227 0.079 1 76.62 49 THR B CA 1
ATOM 2068 C C . THR B 1 49 ? -15.656 14.602 1.082 1 76.62 49 THR B C 1
ATOM 2070 O O . THR B 1 49 ? -16.453 15.516 0.835 1 76.62 49 THR B O 1
ATOM 2073 N N . ASN B 1 50 ? -15.75 13.844 2.119 1 82.25 50 ASN B N 1
ATOM 2074 C CA . ASN B 1 50 ? -16.656 14.164 3.213 1 82.25 50 ASN B CA 1
ATOM 2075 C C . ASN B 1 50 ? -15.992 13.961 4.574 1 82.25 50 ASN B C 1
ATOM 2077 O O . ASN B 1 50 ? -14.875 13.445 4.652 1 82.25 50 ASN B O 1
ATOM 2081 N N . LEU B 1 51 ? -16.703 14.391 5.555 1 88.25 51 LEU B N 1
ATOM 2082 C CA . LEU B 1 51 ? -16.125 14.406 6.891 1 88.25 51 LEU B CA 1
ATOM 2083 C C . LEU B 1 51 ? -15.883 12.984 7.398 1 88.25 51 LEU B C 1
ATOM 2085 O O . LEU B 1 51 ? -14.922 12.734 8.125 1 88.25 51 LEU B O 1
ATOM 2089 N N . THR B 1 52 ? -16.75 12.094 7 1 86.56 52 THR B N 1
ATOM 2090 C CA . THR B 1 52 ? -16.609 10.703 7.414 1 86.56 52 THR B CA 1
ATOM 2091 C C . THR B 1 52 ? -15.312 10.102 6.887 1 86.56 52 THR B C 1
ATOM 2093 O O . THR B 1 52 ? -14.586 9.445 7.629 1 86.56 52 THR B O 1
ATOM 2096 N N . TYR B 1 53 ? -15.047 10.328 5.656 1 86.06 53 TYR B N 1
ATOM 2097 C CA . TYR B 1 53 ? -13.82 9.836 5.047 1 86.06 53 TYR B CA 1
ATOM 2098 C C . TYR B 1 53 ? -12.594 10.461 5.707 1 86.06 53 TYR B C 1
ATOM 2100 O O . TYR B 1 53 ? -11.609 9.766 5.992 1 86.06 53 TYR B O 1
ATOM 2108 N N . ILE B 1 54 ? -12.641 11.781 5.949 1 91 54 ILE B N 1
ATOM 2109 C CA . ILE B 1 54 ? -11.531 12.477 6.586 1 91 54 ILE B CA 1
ATOM 2110 C C . ILE B 1 54 ? -11.297 11.906 7.984 1 91 54 ILE B C 1
ATOM 2112 O O . ILE B 1 54 ? -10.156 11.656 8.375 1 91 54 ILE B O 1
ATOM 2116 N N . ALA B 1 55 ? -12.344 11.703 8.68 1 93.31 55 ALA B N 1
ATOM 2117 C CA . ALA B 1 55 ? -12.234 11.109 10.008 1 93.31 55 ALA B CA 1
ATOM 2118 C C . ALA B 1 55 ? -11.562 9.742 9.945 1 93.31 55 ALA B C 1
ATOM 2120 O O . ALA B 1 55 ? -10.734 9.406 10.797 1 93.31 55 ALA B O 1
ATOM 2121 N N . GLU B 1 56 ? -11.883 8.938 8.961 1 91.44 56 GLU B N 1
ATOM 2122 C CA . GLU B 1 56 ? -11.266 7.625 8.773 1 91.44 56 GLU B CA 1
ATOM 2123 C C . GLU B 1 56 ? -9.766 7.75 8.516 1 91.44 56 GLU B C 1
ATOM 2125 O O . GLU B 1 56 ? -8.969 7.008 9.094 1 91.44 56 GLU B O 1
ATOM 2130 N N . LEU B 1 57 ? -9.367 8.695 7.699 1 91.81 57 LEU B N 1
ATOM 2131 C CA . LEU B 1 57 ? -7.961 8.898 7.379 1 91.81 57 LEU B CA 1
ATOM 2132 C C . LEU B 1 57 ? -7.148 9.156 8.641 1 91.81 57 LEU B C 1
ATOM 2134 O O . LEU B 1 57 ? -6.016 8.68 8.766 1 91.81 57 LEU B O 1
ATOM 2138 N N . PHE B 1 58 ? -7.781 9.898 9.562 1 96.31 58 PHE B N 1
ATOM 2139 C CA . PHE B 1 58 ? -7.027 10.344 10.727 1 96.31 58 PHE B CA 1
ATOM 2140 C C . PHE B 1 58 ? -7.438 9.562 11.969 1 96.31 58 PHE B C 1
ATOM 2142 O O . PHE B 1 58 ? -7.145 9.977 13.094 1 96.31 58 PHE B O 1
ATOM 2149 N N . SER B 1 59 ? -8.188 8.5 11.758 1 96.19 59 SER B N 1
ATOM 2150 C CA . SER B 1 59 ? -8.578 7.586 12.828 1 96.19 59 SER B CA 1
ATOM 2151 C C . SER B 1 59 ? -9.336 8.312 13.93 1 96.19 59 SER B C 1
ATOM 2153 O O . SER B 1 59 ? -9.062 8.117 15.117 1 96.19 59 SER B O 1
ATOM 2155 N N . ILE B 1 60 ? -10.164 9.141 1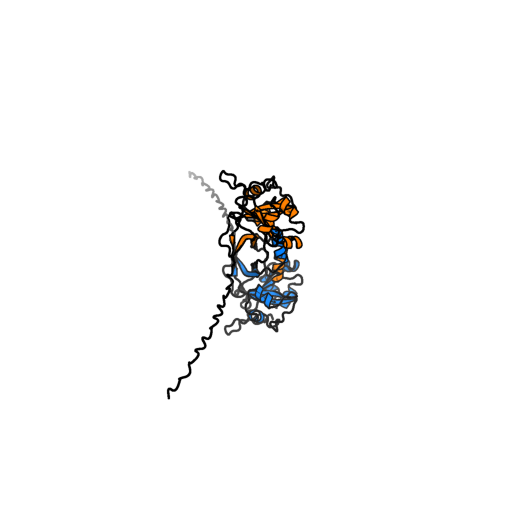3.461 1 95.19 60 ILE B N 1
ATOM 2156 C CA . ILE B 1 60 ? -11 9.867 14.406 1 95.19 60 ILE B CA 1
ATOM 2157 C C . ILE B 1 60 ? -12.367 9.195 14.508 1 95.19 60 ILE B C 1
ATOM 2159 O O . ILE B 1 60 ? -13.023 8.953 13.5 1 95.19 60 ILE B O 1
ATOM 2163 N N . SER B 1 61 ? -12.805 8.938 15.703 1 93.94 61 SER B N 1
ATOM 2164 C CA . SER B 1 61 ? -14 8.141 15.93 1 93.94 61 SER B CA 1
ATOM 2165 C C . SER B 1 61 ? -15.258 9 15.898 1 93.94 61 SER B C 1
ATOM 2167 O O . SER B 1 61 ? -16.328 8.547 15.484 1 93.94 61 SER B O 1
ATOM 2169 N N . SER B 1 62 ? -15.117 10.266 16.391 1 91.38 62 SER B N 1
ATOM 2170 C CA . SER B 1 62 ? -16.266 11.156 16.438 1 91.38 62 SER B CA 1
ATOM 2171 C C . SER B 1 62 ? -16.047 12.391 15.57 1 91.38 62 SER B C 1
ATOM 2173 O O . SER B 1 62 ? -15.07 13.117 15.75 1 91.38 62 SER B O 1
ATOM 2175 N N . LEU B 1 63 ? -17.062 12.648 14.766 1 89.81 63 LEU B N 1
ATOM 2176 C CA . LEU B 1 63 ? -16.953 13.812 13.883 1 89.81 63 LEU B CA 1
ATOM 2177 C C . LEU B 1 63 ? -16.906 15.102 14.695 1 89.81 63 LEU B C 1
ATOM 2179 O O . LEU B 1 63 ? -16.312 16.094 14.25 1 89.81 63 LEU B O 1
ATOM 2183 N N . GLN B 1 64 ? -17.484 15.055 15.898 1 88.19 64 GLN B N 1
ATOM 2184 C CA . GLN B 1 64 ? -17.5 16.234 16.75 1 88.19 64 GLN B CA 1
ATOM 2185 C C . GLN B 1 64 ? -16.078 16.672 17.109 1 88.19 64 GLN B C 1
ATOM 2187 O O . GLN B 1 64 ? -15.82 17.875 17.266 1 88.19 64 GLN B O 1
ATOM 2192 N N . GLU B 1 65 ? -15.164 15.766 17.203 1 89.38 65 GLU B N 1
ATOM 2193 C CA . GLU B 1 65 ? -13.773 16.094 17.5 1 89.38 65 GLU B CA 1
ATOM 2194 C C . GLU B 1 65 ? -13.18 17 16.422 1 89.38 65 GLU B C 1
ATOM 2196 O O . GLU B 1 65 ? -12.336 17.844 16.719 1 89.38 65 GLU B O 1
ATOM 2201 N N . ILE B 1 66 ? -13.609 16.797 15.18 1 90.5 66 ILE B N 1
ATOM 2202 C CA . ILE B 1 66 ? -13.141 17.656 14.094 1 90.5 66 ILE B CA 1
ATOM 2203 C C . ILE B 1 66 ? -13.875 18.984 14.125 1 90.5 66 ILE B C 1
ATOM 2205 O O . ILE B 1 66 ? -13.258 20.047 14.023 1 90.5 66 ILE B O 1
ATOM 2209 N N . VAL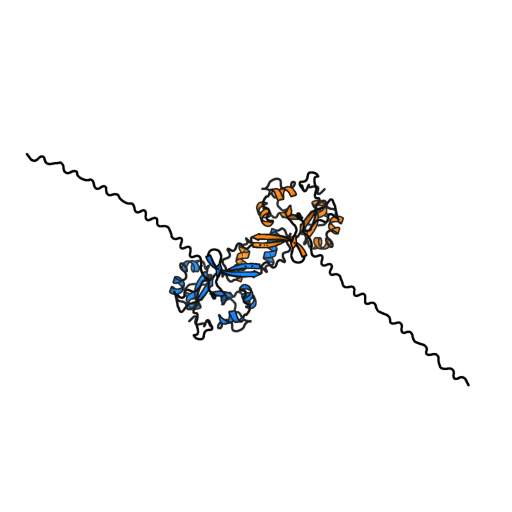 B 1 67 ? -15.172 18.953 14.344 1 87.44 67 VAL B N 1
ATOM 2210 C CA . VAL B 1 67 ? -16.016 20.141 14.328 1 87.44 67 VAL B CA 1
ATOM 2211 C C . VAL B 1 67 ? -15.547 21.125 15.398 1 87.44 67 VAL B C 1
ATOM 2213 O O . VAL B 1 67 ? -15.555 22.328 15.188 1 87.44 67 VAL B O 1
ATOM 2216 N N . ASP B 1 68 ? -15.094 20.641 16.484 1 85.62 68 ASP B N 1
ATOM 2217 C CA . ASP B 1 68 ? -14.695 21.453 17.641 1 85.62 68 ASP B CA 1
ATOM 2218 C C . ASP B 1 68 ? -13.516 22.344 17.281 1 85.62 68 ASP B C 1
ATOM 2220 O O . ASP B 1 68 ? -13.312 23.391 17.906 1 85.62 68 ASP B O 1
ATOM 2224 N N . TYR B 1 69 ? -12.781 22 16.297 1 86.31 69 TYR B N 1
ATOM 2225 C CA . TYR B 1 69 ? -11.617 22.797 15.938 1 86.31 69 TYR B CA 1
ATOM 2226 C C . TYR B 1 69 ? -11.883 23.625 14.695 1 86.31 69 TYR B C 1
ATOM 2228 O O . TYR B 1 69 ? -10.977 24.266 14.156 1 86.31 69 TYR B O 1
ATOM 2236 N N . ASN B 1 70 ? -13.125 23.547 14.195 1 85.56 70 ASN B N 1
ATOM 2237 C CA . ASN B 1 70 ? -13.461 24.234 12.953 1 85.56 70 ASN B CA 1
ATOM 2238 C C . ASN B 1 70 ? -14.773 25 13.078 1 85.56 70 ASN B C 1
ATOM 2240 O O . ASN B 1 70 ? -15.453 25.25 12.078 1 85.56 70 ASN B O 1
ATOM 2244 N N . ASN B 1 71 ? -15.477 25.297 14.078 1 68.38 71 ASN B N 1
ATOM 2245 C CA . ASN B 1 71 ? -16.797 25.828 14.375 1 68.38 71 ASN B CA 1
ATOM 2246 C C . ASN B 1 71 ? -17.219 26.906 13.375 1 68.38 71 ASN B C 1
ATOM 2248 O O . ASN B 1 71 ? -18.391 27 13.016 1 68.38 71 ASN B O 1
ATOM 2252 N N . ASN B 1 72 ? -16.375 27.609 12.812 1 63.47 72 ASN B N 1
ATOM 2253 C CA . ASN B 1 72 ? -16.844 28.609 11.867 1 63.47 72 ASN B CA 1
ATOM 2254 C C . ASN B 1 72 ? -16.906 28.062 10.445 1 63.47 72 ASN B C 1
ATOM 2256 O O . ASN B 1 72 ? -17.484 28.688 9.562 1 63.47 72 ASN B O 1
ATOM 2260 N N . HIS B 1 73 ? -16.438 26.891 10.203 1 63.16 73 HIS B N 1
ATOM 2261 C CA . HIS B 1 73 ? -16.328 26.406 8.828 1 63.16 73 HIS B CA 1
ATOM 2262 C C . HIS B 1 73 ? -17.141 25.141 8.633 1 63.16 73 HIS B C 1
ATOM 2264 O O . HIS B 1 73 ? -17.328 24.688 7.496 1 63.16 73 HIS B O 1
ATOM 2270 N N . ILE B 1 74 ? -17.609 24.5 9.695 1 66.69 74 ILE B N 1
ATOM 2271 C CA . ILE B 1 74 ? -18.391 23.281 9.547 1 66.69 74 ILE B CA 1
ATOM 2272 C C . ILE B 1 74 ? -19.688 23.391 10.352 1 66.69 74 ILE B C 1
ATOM 2274 O O . ILE B 1 74 ? -19.719 23.031 11.531 1 66.69 74 ILE B O 1
ATOM 2278 N N . PRO B 1 75 ? -20.766 23.984 9.617 1 59.56 75 PRO B N 1
ATOM 2279 C CA . PRO B 1 75 ? -21.984 24.188 10.391 1 59.56 75 PRO B CA 1
ATOM 2280 C C . PRO B 1 75 ? -22.656 22.875 10.82 1 59.56 75 PRO B C 1
ATOM 2282 O O . PRO B 1 75 ? -23.281 22.828 11.875 1 59.56 75 PRO B O 1
ATOM 2285 N N . ASN B 1 76 ? -22.594 21.812 9.844 1 61.62 76 ASN B N 1
ATOM 2286 C CA . ASN B 1 76 ? -23.094 20.5 10.227 1 61.62 76 ASN B CA 1
ATOM 2287 C C . ASN B 1 76 ? -22.203 19.391 9.703 1 61.62 76 ASN B C 1
ATOM 2289 O O . ASN B 1 76 ? -21.312 19.625 8.875 1 61.62 76 ASN B O 1
ATOM 2293 N N . HIS B 1 77 ? -22.328 18.203 10.367 1 59.94 77 HIS B N 1
ATOM 2294 C CA . HIS B 1 77 ? -21.453 17.078 10.125 1 59.94 77 HIS B CA 1
ATOM 2295 C C . HIS B 1 77 ? -21.469 16.672 8.656 1 59.94 77 HIS B C 1
ATOM 2297 O O . HIS B 1 77 ? -20.516 16.062 8.164 1 59.94 77 HIS B O 1
ATOM 2303 N N . ASP B 1 78 ? -22.562 17.188 8.016 1 61.19 78 ASP B N 1
ATOM 2304 C CA . ASP B 1 78 ? -22.734 16.672 6.664 1 61.19 78 ASP B CA 1
ATOM 2305 C C . ASP B 1 78 ? -22.188 17.641 5.625 1 61.19 78 ASP B C 1
ATOM 2307 O O . ASP B 1 78 ? -22.156 17.328 4.434 1 61.19 78 ASP B O 1
ATOM 2311 N N . SER B 1 79 ? -21.703 18.75 6.219 1 67.06 79 SER B N 1
ATOM 2312 C CA . SER B 1 79 ? -21.438 19.719 5.148 1 67.06 79 SER B CA 1
ATOM 2313 C C . SER B 1 79 ? -20 20.234 5.199 1 67.06 79 SER B C 1
ATOM 2315 O O . SER B 1 79 ? -19.578 20.781 6.215 1 67.06 79 SER B O 1
ATOM 2317 N N . ILE B 1 80 ? -19.062 19.641 4.531 1 77.69 80 ILE B N 1
ATOM 2318 C CA . ILE B 1 80 ? -17.781 20.297 4.305 1 77.69 80 ILE B CA 1
ATOM 2319 C C . ILE B 1 80 ? -17.75 20.906 2.908 1 77.69 80 ILE B C 1
ATOM 2321 O O . ILE B 1 80 ? -18.484 20.469 2.014 1 77.69 80 ILE B O 1
ATOM 2325 N N . ILE B 1 81 ? -17.25 22.203 2.869 1 80.31 81 ILE B N 1
ATOM 2326 C CA . ILE B 1 81 ? -17.125 22.953 1.616 1 80.31 81 ILE B CA 1
ATOM 2327 C C . ILE B 1 81 ? -15.766 22.672 0.984 1 80.31 81 ILE B C 1
ATOM 2329 O O . ILE B 1 81 ? -14.727 22.875 1.621 1 80.31 81 ILE B O 1
ATOM 2333 N N . ALA B 1 82 ? -15.836 22.25 -0.293 1 79.75 82 ALA B N 1
ATOM 2334 C CA . ALA B 1 82 ? -14.594 21.969 -1.015 1 79.75 82 ALA B CA 1
ATOM 2335 C C . ALA B 1 82 ? -13.758 23.234 -1.163 1 79.75 82 ALA B C 1
ATOM 2337 O O . ALA B 1 82 ? -14.289 24.359 -1.073 1 79.75 82 ALA B O 1
ATOM 2338 N N . ALA B 1 83 ? -12.414 23.062 -1.325 1 81.5 83 ALA B N 1
ATOM 2339 C CA . ALA B 1 83 ? -11.438 24.125 -1.579 1 81.5 83 ALA B CA 1
ATOM 2340 C C . ALA B 1 83 ? -11.289 25.047 -0.367 1 81.5 83 ALA B C 1
ATOM 2342 O O . ALA B 1 83 ? -11.047 26.234 -0.514 1 81.5 83 ALA B O 1
ATOM 2343 N N . THR B 1 84 ? -11.633 24.5 0.712 1 87.38 84 THR B N 1
ATOM 2344 C CA . THR B 1 84 ? -11.367 25.156 1.985 1 87.38 84 THR B CA 1
ATOM 2345 C C . THR B 1 84 ? -10.555 24.25 2.902 1 87.38 84 THR B C 1
ATOM 2347 O O . THR B 1 84 ? -10.344 23.078 2.59 1 87.38 84 THR B O 1
ATOM 2350 N N . ARG B 1 85 ? -10.07 24.859 3.996 1 90 85 ARG B N 1
ATOM 2351 C CA . ARG B 1 85 ? -9.258 24.078 4.922 1 90 85 ARG B CA 1
ATOM 2352 C C . ARG B 1 85 ? -9.992 23.844 6.234 1 90 85 ARG B C 1
ATOM 2354 O O . ARG B 1 85 ? -10.781 24.688 6.672 1 90 85 ARG B O 1
ATOM 2361 N N . ILE B 1 86 ? -9.758 22.672 6.793 1 90.62 86 ILE B N 1
ATOM 2362 C CA . ILE B 1 86 ? -10.203 22.391 8.148 1 90.62 86 ILE B CA 1
ATOM 2363 C C . ILE B 1 86 ? -9.031 21.891 8.984 1 90.62 86 ILE B C 1
ATOM 2365 O O . ILE B 1 86 ? -8.07 21.328 8.445 1 90.62 86 ILE B O 1
ATOM 2369 N N . ASN B 1 87 ? -9.078 22.156 10.234 1 91.5 87 ASN B N 1
ATOM 2370 C CA . ASN B 1 87 ? -8.055 21.688 11.164 1 91.5 87 ASN B CA 1
ATOM 2371 C C . ASN B 1 87 ? -8.422 20.328 11.758 1 91.5 87 ASN B C 1
ATOM 2373 O O . ASN B 1 87 ? -9.516 20.156 12.297 1 91.5 87 ASN B O 1
ATOM 2377 N N . ILE B 1 88 ? -7.523 19.391 11.641 1 93.88 88 ILE B N 1
ATOM 2378 C CA . ILE B 1 88 ? -7.719 18.047 12.156 1 93.88 88 ILE B CA 1
ATOM 2379 C C . ILE B 1 88 ? -6.82 17.812 13.375 1 93.88 88 ILE B C 1
ATOM 2381 O O . ILE B 1 88 ? -5.594 17.922 13.273 1 93.88 88 ILE B O 1
ATOM 2385 N N . PRO B 1 89 ? -7.434 17.516 14.469 1 92.94 89 PRO B N 1
ATOM 2386 C CA . PRO B 1 89 ? -6.613 17.281 15.656 1 92.94 89 PRO B CA 1
ATOM 2387 C C . PRO B 1 89 ? -6.047 15.867 15.719 1 92.94 89 PRO B C 1
ATOM 2389 O O . PRO B 1 89 ? -6.719 14.914 15.32 1 92.94 89 PRO B O 1
ATOM 2392 N N . PHE B 1 90 ? -4.875 15.719 16.141 1 94.12 90 PHE B N 1
ATOM 2393 C CA . PHE B 1 90 ? -4.254 14.422 16.375 1 94.12 90 PHE B CA 1
ATOM 2394 C C . PHE B 1 90 ? -3.031 14.555 17.266 1 94.12 90 PHE B C 1
ATOM 2396 O O . PHE B 1 90 ? -2.562 15.664 17.531 1 94.12 90 PHE B O 1
ATOM 2403 N N . SER B 1 91 ? -2.562 13.484 17.797 1 93.31 91 SER B N 1
ATOM 2404 C CA . SER B 1 91 ? -1.35 13.508 18.594 1 93.31 91 SER B CA 1
ATOM 2405 C C . SER B 1 91 ? -0.1 13.508 17.719 1 93.31 91 SER B C 1
ATOM 2407 O O . SER B 1 91 ? -0.121 12.984 16.609 1 93.31 91 SER B O 1
ATOM 2409 N N . CYS B 1 92 ? 0.831 14.148 18.141 1 92.62 92 CYS B N 1
ATOM 2410 C CA . CYS B 1 92 ? 2.143 14.172 17.516 1 92.62 92 CYS B CA 1
ATOM 2411 C C . CYS B 1 92 ? 3.146 13.344 18.297 1 92.62 92 CYS B C 1
ATOM 2413 O O . CYS B 1 92 ? 3.395 13.609 19.469 1 92.62 92 CYS B O 1
ATOM 2415 N N . ASP B 1 93 ? 3.766 12.352 17.609 1 92 93 ASP B N 1
ATOM 2416 C CA . ASP B 1 93 ? 4.66 11.406 18.266 1 92 93 ASP B CA 1
ATOM 2417 C C . ASP B 1 93 ? 6.094 11.562 17.766 1 92 93 ASP B C 1
ATOM 2419 O O . ASP B 1 93 ? 6.32 12.117 16.688 1 92 93 ASP B O 1
ATOM 2423 N N . CYS B 1 94 ? 7.004 11.195 18.625 1 89.44 94 CYS B N 1
ATOM 2424 C CA . CYS B 1 94 ? 8.375 11.008 18.156 1 89.44 94 CYS B CA 1
ATOM 2425 C C . CYS B 1 94 ? 8.539 9.641 17.5 1 89.44 94 CYS B C 1
ATOM 2427 O O . CYS B 1 94 ? 8.43 8.609 18.172 1 89.44 94 CYS B O 1
ATOM 2429 N N . LEU B 1 95 ? 8.68 9.672 16.203 1 86.5 95 LEU B N 1
ATOM 2430 C CA . LEU B 1 95 ? 8.773 8.43 15.438 1 86.5 95 LEU B CA 1
ATOM 2431 C C . LEU B 1 95 ? 10.219 7.945 15.359 1 86.5 95 LEU B C 1
ATOM 2433 O O . LEU B 1 95 ? 11.141 8.656 15.766 1 86.5 95 LEU B O 1
ATOM 2437 N N . ASP B 1 96 ? 10.367 6.793 14.766 1 78.38 96 ASP B N 1
ATOM 2438 C CA . ASP B 1 96 ? 11.703 6.246 14.562 1 78.38 96 ASP B CA 1
ATOM 2439 C C . ASP B 1 96 ? 12.523 7.129 13.625 1 78.38 96 ASP B C 1
ATOM 2441 O O . ASP B 1 96 ? 11.992 7.652 12.641 1 78.38 96 ASP B O 1
ATOM 2445 N N . GLY B 1 97 ? 13.742 7.406 13.992 1 75.12 97 GLY B N 1
ATOM 2446 C CA . GLY B 1 97 ? 14.594 8.305 13.234 1 75.12 97 GLY B CA 1
ATOM 2447 C C . GLY B 1 97 ? 14.68 9.695 13.836 1 75.12 97 GLY B C 1
ATOM 2448 O O . GLY B 1 97 ? 15.461 10.531 13.375 1 75.12 97 GLY B O 1
ATOM 2449 N N . GLY B 1 98 ? 13.688 9.852 14.75 1 78.25 98 GLY B N 1
ATOM 2450 C CA . GLY B 1 98 ? 13.805 11.086 15.516 1 78.25 98 GLY B CA 1
ATOM 2451 C C . GLY B 1 98 ? 13.016 12.234 14.922 1 78.25 98 GLY B C 1
ATOM 2452 O O . GLY B 1 98 ? 13.352 13.398 15.141 1 78.25 98 GLY B O 1
ATOM 2453 N N . PHE B 1 99 ? 12.031 11.922 14.148 1 83 99 PHE B N 1
ATOM 2454 C CA . PHE B 1 99 ? 11.219 13 13.594 1 83 99 PHE B CA 1
ATOM 2455 C C . PHE B 1 99 ? 9.812 12.977 14.172 1 83 99 PHE B C 1
ATOM 2457 O O . PHE B 1 99 ? 9.32 11.922 14.578 1 83 99 PHE B O 1
ATOM 2464 N N . LEU B 1 100 ? 9.203 14.148 14.211 1 88.69 100 LEU B N 1
ATOM 2465 C CA . LEU B 1 100 ? 7.852 14.297 14.734 1 88.69 100 LEU B CA 1
ATOM 2466 C C . LEU B 1 100 ? 6.82 13.938 13.664 1 88.69 100 LEU B C 1
ATOM 2468 O O . LEU B 1 100 ? 6.969 14.312 12.5 1 88.69 100 LEU B O 1
ATOM 2472 N N . GLY B 1 101 ? 5.902 13.195 14.078 1 91.81 101 GLY B N 1
ATOM 2473 C CA . GLY B 1 101 ? 4.809 12.781 13.211 1 91.81 101 GLY B CA 1
ATOM 2474 C C . GLY B 1 101 ? 3.84 11.836 13.891 1 91.81 101 GLY B C 1
ATOM 2475 O O . GLY B 1 101 ? 3.955 11.57 15.086 1 91.81 101 GLY B O 1
ATOM 2476 N N . HIS B 1 102 ? 2.848 11.516 13.188 1 93.38 102 HIS B N 1
ATOM 2477 C CA . HIS B 1 102 ? 1.919 10.477 13.617 1 93.38 102 HIS B CA 1
ATOM 2478 C C . HIS B 1 102 ? 1.65 9.477 12.492 1 93.38 102 HIS B C 1
ATOM 2480 O O . HIS B 1 102 ? 1.464 9.875 11.336 1 93.38 102 HIS B O 1
ATOM 2486 N N . VAL B 1 103 ? 1.595 8.227 12.836 1 90.88 103 VAL B N 1
ATOM 2487 C CA . VAL B 1 103 ? 1.354 7.176 11.852 1 90.88 103 VAL B CA 1
ATOM 2488 C C . VAL B 1 103 ? -0.13 6.816 11.836 1 90.88 103 VAL B C 1
ATOM 2490 O O . VAL B 1 103 ? -0.707 6.484 12.867 1 90.88 103 VAL B O 1
ATOM 2493 N N . PHE B 1 104 ? -0.758 6.98 10.695 1 91.19 104 PHE B N 1
ATOM 2494 C CA . PHE B 1 104 ? -2.148 6.578 10.516 1 91.19 104 PHE B CA 1
ATOM 2495 C C . PHE B 1 104 ? -2.248 5.383 9.578 1 91.19 104 PHE B C 1
ATOM 2497 O O . PHE B 1 104 ? -1.526 5.312 8.578 1 91.19 104 PHE B O 1
ATOM 2504 N N . PRO B 1 105 ? -3.129 4.453 9.891 1 85.88 105 PRO B N 1
ATOM 2505 C CA . PRO B 1 105 ? -3.414 3.398 8.922 1 85.88 105 PRO B CA 1
ATOM 2506 C C . PRO B 1 105 ? -4.23 3.9 7.73 1 85.88 105 PRO B C 1
ATOM 2508 O O . PRO B 1 105 ? -5.203 4.637 7.91 1 85.88 105 PRO B O 1
ATOM 2511 N N . TYR B 1 106 ? -3.82 3.672 6.57 1 86.75 106 TYR B N 1
ATOM 2512 C CA . TYR B 1 106 ? -4.5 4.012 5.324 1 86.75 106 TYR B CA 1
ATOM 2513 C C . TYR B 1 106 ? -4.934 2.752 4.582 1 86.75 106 TYR B C 1
ATOM 2515 O O . TYR B 1 106 ? -4.094 1.957 4.152 1 86.75 106 TYR B O 1
ATOM 2523 N N . LYS B 1 107 ? -6.234 2.57 4.418 1 79 107 LYS B N 1
ATOM 2524 C CA . LYS B 1 107 ? -6.762 1.44 3.658 1 79 107 LYS B CA 1
ATOM 2525 C C . LYS B 1 107 ? -6.684 1.7 2.158 1 79 107 LYS B C 1
ATOM 2527 O O . LYS B 1 107 ? -7.328 2.617 1.646 1 79 107 LYS B O 1
ATOM 2532 N N . VAL B 1 108 ? -5.867 0.927 1.517 1 77.06 108 VAL B N 1
ATOM 2533 C CA . VAL B 1 108 ? -5.727 1.081 0.073 1 77.06 108 VAL B CA 1
ATOM 2534 C C . VAL B 1 108 ? -7 0.607 -0.624 1 77.06 108 VAL B C 1
ATOM 2536 O O . VAL B 1 108 ? -7.48 -0.5 -0.368 1 77.06 108 VAL B O 1
ATOM 2539 N N . LYS B 1 109 ? -7.68 1.538 -1.271 1 69.31 109 LYS B N 1
ATOM 2540 C CA . LYS B 1 109 ? -8.93 1.195 -1.94 1 69.31 109 LYS B CA 1
ATOM 2541 C C . LYS B 1 109 ? -8.773 1.235 -3.457 1 69.31 109 LYS B C 1
ATOM 2543 O O . LYS B 1 109 ? -9.703 0.908 -4.195 1 69.31 109 LYS B O 1
ATOM 2548 N N . SER B 1 110 ? -7.695 1.496 -3.93 1 67.69 110 SER B N 1
ATOM 2549 C CA . SER B 1 110 ? -7.559 1.739 -5.363 1 67.69 110 SER B CA 1
ATOM 2550 C C . SER B 1 110 ? -7.484 0.43 -6.141 1 67.69 110 SER B C 1
ATOM 2552 O O . SER B 1 110 ? -6.531 -0.337 -5.988 1 67.69 110 SER B O 1
ATOM 2554 N N . ALA B 1 111 ? -8.609 0.214 -6.852 1 72.31 111 ALA B N 1
ATOM 2555 C CA . ALA B 1 111 ? -8.594 -0.903 -7.789 1 72.31 111 ALA B CA 1
ATOM 2556 C C . ALA B 1 111 ? -7.375 -0.826 -8.711 1 72.31 111 ALA B C 1
ATOM 2558 O O . ALA B 1 111 ? -6.785 -1.852 -9.055 1 72.31 111 ALA B O 1
ATOM 2559 N N . ASP B 1 112 ? -7.105 0.46 -8.969 1 70.88 112 ASP B N 1
ATOM 2560 C CA . ASP B 1 112 ? -5.965 0.656 -9.852 1 70.88 112 ASP B CA 1
ATOM 2561 C C . ASP B 1 112 ? -4.668 0.189 -9.195 1 70.88 112 ASP B C 1
ATOM 2563 O O . ASP B 1 112 ? -3.826 -0.437 -9.844 1 70.88 112 ASP B O 1
ATOM 2567 N N . PHE B 1 113 ? -4.555 0.496 -7.941 1 78.19 113 PHE B N 1
ATOM 2568 C CA . PHE B 1 113 ? -3.34 0.077 -7.254 1 78.19 113 PHE B CA 1
ATOM 2569 C C . PHE B 1 113 ? -3.27 -1.442 -7.16 1 78.19 113 PHE B C 1
ATOM 2571 O O . PHE B 1 113 ? -2.234 -2.041 -7.465 1 78.19 113 PHE B O 1
ATOM 2578 N N . PHE B 1 114 ? -4.395 -2.006 -6.836 1 79.56 114 PHE B N 1
ATOM 2579 C CA . PHE B 1 114 ? -4.41 -3.461 -6.734 1 79.56 114 PHE B CA 1
ATOM 2580 C C . PHE B 1 114 ? -4.148 -4.105 -8.086 1 79.56 114 PHE B C 1
ATOM 2582 O O . PHE B 1 114 ? -3.475 -5.133 -8.172 1 79.56 114 PHE B O 1
ATOM 2589 N N . GLY B 1 115 ? -4.742 -3.438 -9.109 1 80.44 115 GLY B N 1
ATOM 2590 C CA . GLY B 1 115 ? -4.461 -3.918 -10.453 1 80.44 115 GLY B CA 1
ATOM 2591 C C . GLY B 1 115 ? -2.986 -3.877 -10.805 1 80.44 115 GLY B C 1
ATOM 2592 O O . GLY B 1 115 ? -2.459 -4.816 -11.406 1 80.44 115 GLY B O 1
ATOM 2593 N N . GLN B 1 116 ? -2.33 -2.805 -10.422 1 79.69 116 GLN B N 1
ATOM 2594 C CA . GLN B 1 116 ? -0.899 -2.689 -10.68 1 79.69 116 GLN B CA 1
ATOM 2595 C C . GLN B 1 116 ? -0.116 -3.762 -9.93 1 79.69 116 GLN B C 1
ATOM 2597 O O . GLN B 1 116 ? 0.815 -4.355 -10.477 1 79.69 116 GLN B O 1
ATOM 2602 N N . VAL B 1 117 ? -0.466 -3.961 -8.672 1 83.62 117 VAL B N 1
ATOM 2603 C CA . VAL B 1 117 ? 0.203 -4.992 -7.879 1 83.62 117 VAL B CA 1
ATOM 2604 C C . VAL B 1 117 ? -0.033 -6.359 -8.516 1 83.62 117 VAL B C 1
ATOM 2606 O O . VAL B 1 117 ? 0.904 -7.145 -8.68 1 83.62 117 VAL B O 1
ATOM 2609 N N . ALA B 1 118 ? -1.301 -6.617 -8.836 1 87.06 118 ALA B N 1
ATOM 2610 C CA . ALA B 1 118 ? -1.626 -7.879 -9.492 1 87.06 118 ALA B CA 1
ATOM 2611 C C . ALA B 1 118 ? -0.798 -8.07 -10.758 1 87.06 118 ALA B C 1
ATOM 2613 O O . ALA B 1 118 ? -0.28 -9.156 -11.016 1 87.06 118 ALA B O 1
ATOM 2614 N N . THR B 1 119 ? -0.645 -7 -11.523 1 83.5 119 THR B N 1
ATOM 2615 C CA . THR B 1 119 ? 0.146 -7.051 -12.75 1 83.5 119 THR B CA 1
ATOM 2616 C C . THR B 1 119 ? 1.608 -7.352 -12.438 1 83.5 119 THR B C 1
ATOM 2618 O O . THR B 1 119 ? 2.252 -8.133 -13.141 1 83.5 119 THR B O 1
ATOM 2621 N N . SER B 1 120 ? 2.111 -6.766 -11.398 1 87 120 SER B N 1
ATOM 2622 C CA . SER B 1 120 ? 3.5 -7.012 -11.023 1 87 120 SER B CA 1
ATOM 2623 C C . SER B 1 120 ? 3.742 -8.492 -10.734 1 87 120 SER B C 1
ATOM 2625 O O . SER B 1 120 ? 4.812 -9.016 -11.039 1 87 120 SER B O 1
ATOM 2627 N N . TYR B 1 121 ? 2.73 -9.164 -10.203 1 92.31 121 TYR B N 1
ATOM 2628 C CA . TYR B 1 121 ? 2.852 -10.578 -9.875 1 92.31 121 TYR B CA 1
ATOM 2629 C C . TYR B 1 121 ? 2.283 -11.453 -10.984 1 92.31 121 TYR B C 1
ATOM 2631 O O . TYR B 1 121 ? 2.033 -12.641 -10.789 1 92.31 121 TYR B O 1
ATOM 2639 N N . SER B 1 122 ? 1.969 -10.844 -12.117 1 91.81 122 SER B N 1
ATOM 2640 C CA . SER B 1 122 ? 1.427 -11.555 -13.273 1 91.81 122 SER B CA 1
ATOM 2641 C C . SER B 1 122 ? 0.135 -12.281 -12.914 1 91.81 122 SER B C 1
ATOM 2643 O O . SER B 1 122 ? -0.031 -13.453 -13.25 1 91.81 122 SER B O 1
ATOM 2645 N N . ASP B 1 123 ? -0.711 -11.633 -12.078 1 89.44 123 ASP B N 1
ATOM 2646 C CA . ASP B 1 123 ? -2.074 -12.031 -11.75 1 89.44 123 ASP B CA 1
ATOM 2647 C C . ASP B 1 123 ? -2.082 -13.305 -10.898 1 89.44 123 ASP B C 1
ATOM 2649 O O . ASP B 1 123 ? -3.049 -14.062 -10.922 1 89.44 123 ASP B O 1
ATOM 2653 N N . LEU B 1 124 ? -0.999 -13.523 -10.219 1 94.19 124 LEU B N 1
ATOM 2654 C CA . LEU B 1 124 ? -0.884 -14.664 -9.312 1 94.19 124 LEU B CA 1
ATOM 2655 C C . LEU B 1 124 ? -1.556 -14.359 -7.977 1 94.19 124 LEU B C 1
ATOM 2657 O O . LEU B 1 124 ? -1.748 -15.266 -7.156 1 94.19 124 LEU B O 1
ATOM 2661 N N . THR B 1 125 ? -1.873 -13.094 -7.816 1 89.12 125 THR B N 1
ATOM 2662 C CA . THR B 1 125 ? -2.377 -12.656 -6.516 1 89.12 125 THR B CA 1
ATOM 2663 C C . THR B 1 125 ? -3.896 -12.523 -6.547 1 89.12 125 THR B C 1
ATOM 2665 O O . THR B 1 125 ? -4.504 -12.5 -7.617 1 89.12 125 THR B O 1
ATOM 2668 N N . THR B 1 126 ? -4.527 -12.719 -5.52 1 71.75 126 THR B N 1
ATOM 2669 C CA . THR B 1 126 ? -5.914 -12.312 -5.32 1 71.75 126 THR B CA 1
ATOM 2670 C C . THR B 1 126 ? -5.984 -10.984 -4.578 1 71.75 126 THR B C 1
ATOM 2672 O O . THR B 1 126 ? -5.137 -10.695 -3.729 1 71.75 126 THR B O 1
ATOM 2675 N N . SER B 1 127 ? -6.293 -9.867 -5.301 1 59.72 127 SER B N 1
ATOM 2676 C CA . SER B 1 127 ? -6.266 -8.461 -4.914 1 59.72 127 SER B CA 1
ATOM 2677 C C . SER B 1 127 ? -7.039 -8.227 -3.619 1 59.72 127 SER B C 1
ATOM 2679 O O . SER B 1 127 ? -7.16 -7.094 -3.158 1 59.72 127 SER B O 1
ATOM 2681 N N . ASP B 1 128 ? -7.824 -9.188 -3.148 1 57.25 128 ASP B N 1
ATOM 2682 C CA . ASP B 1 128 ? -8.789 -8.609 -2.211 1 57.25 128 ASP B CA 1
ATOM 2683 C C . ASP B 1 128 ? -8.078 -7.926 -1.049 1 57.25 128 ASP B C 1
ATOM 2685 O O . ASP B 1 128 ? -8.648 -7.758 0.028 1 57.25 128 ASP B O 1
ATOM 2689 N N . THR B 1 129 ? -6.711 -7.91 -1.106 1 55.81 129 THR B N 1
ATOM 2690 C CA . THR B 1 129 ? -6.281 -7.754 0.279 1 55.81 129 THR B CA 1
ATOM 2691 C C . THR B 1 129 ? -6.449 -6.309 0.737 1 55.81 129 THR B C 1
ATOM 2693 O O . THR B 1 129 ? -6.223 -5.375 -0.037 1 55.81 129 THR B O 1
ATOM 2696 N N . ASN B 1 130 ? -7.355 -6.086 1.69 1 60.91 130 ASN B N 1
ATOM 2697 C CA . ASN B 1 130 ? -7.43 -4.949 2.602 1 60.91 130 ASN B CA 1
ATOM 2698 C C . ASN B 1 130 ? -6.051 -4.57 3.141 1 60.91 130 ASN B C 1
ATOM 2700 O O . ASN B 1 130 ? -5.645 -5.047 4.203 1 60.91 130 ASN B O 1
ATOM 2704 N N . VAL B 1 131 ? -5.34 -4.059 2.16 1 68.69 131 VAL B N 1
ATOM 2705 C CA . VAL B 1 131 ? -4 -3.674 2.592 1 68.69 131 VAL B CA 1
ATOM 2706 C C . VAL B 1 131 ? -4.043 -2.293 3.24 1 68.69 131 VAL B C 1
ATOM 2708 O O . VAL B 1 131 ? -4.688 -1.377 2.727 1 68.69 131 VAL B O 1
ATOM 2711 N N . THR B 1 132 ? -3.516 -2.303 4.434 1 76.75 132 THR B N 1
ATOM 2712 C CA . THR B 1 132 ? -3.381 -1.049 5.168 1 76.75 132 THR B CA 1
ATOM 2713 C C . THR B 1 132 ? -1.939 -0.547 5.117 1 76.75 132 THR B C 1
ATOM 2715 O O . THR B 1 132 ? -1 -1.328 5.281 1 76.75 132 THR B O 1
ATOM 2718 N N . LEU B 1 133 ? -1.795 0.623 4.707 1 77.25 133 LEU B N 1
ATOM 2719 C CA . LEU B 1 133 ? -0.506 1.306 4.719 1 77.25 133 LEU B CA 1
ATOM 2720 C C . LEU B 1 133 ? -0.378 2.197 5.949 1 77.25 133 LEU B C 1
ATOM 2722 O O . LEU B 1 133 ? -1.364 2.783 6.402 1 77.25 133 LEU B O 1
ATOM 2726 N N . ASN B 1 134 ? 0.861 2.184 6.453 1 81.88 134 ASN B N 1
ATOM 2727 C CA . ASN B 1 134 ? 1.154 3.191 7.465 1 81.88 134 ASN B CA 1
ATOM 2728 C C . ASN B 1 134 ? 1.572 4.516 6.832 1 81.88 134 ASN B C 1
ATOM 2730 O O . ASN B 1 134 ? 2.596 4.586 6.148 1 81.88 134 ASN B O 1
ATOM 2734 N N . VAL B 1 135 ? 0.792 5.527 7.086 1 87.12 135 VAL B N 1
ATOM 2735 C CA . VAL B 1 135 ? 1.062 6.848 6.527 1 87.12 135 VAL B CA 1
ATOM 2736 C C . VAL B 1 135 ? 1.479 7.805 7.641 1 87.12 135 VAL B C 1
ATOM 2738 O O . VAL B 1 135 ? 0.791 7.922 8.656 1 87.12 135 VAL B O 1
ATOM 2741 N N . VAL B 1 136 ? 2.619 8.422 7.465 1 89.44 136 VAL B N 1
ATOM 2742 C CA . VAL B 1 136 ? 3.096 9.391 8.445 1 89.44 136 VAL B CA 1
ATOM 2743 C C . VAL B 1 136 ? 2.562 10.781 8.102 1 89.44 136 VAL B C 1
ATOM 2745 O O . VAL B 1 136 ? 2.801 11.289 7.008 1 89.44 136 VAL B O 1
ATOM 2748 N N . VAL B 1 137 ? 1.848 11.344 9.008 1 93.19 137 VAL B N 1
ATOM 2749 C CA . VAL B 1 137 ? 1.438 12.742 8.906 1 93.19 137 VAL B CA 1
ATOM 2750 C C . VAL B 1 137 ? 2.381 13.617 9.727 1 93.19 137 VAL B C 1
ATOM 2752 O O . VAL B 1 137 ? 2.627 13.344 10.906 1 93.19 137 VAL B O 1
ATOM 2755 N N . ASN B 1 138 ? 2.922 14.641 9.062 1 91 138 ASN B N 1
ATOM 2756 C CA . ASN B 1 138 ? 3.869 15.539 9.719 1 91 138 ASN B CA 1
ATOM 2757 C C . ASN B 1 138 ? 3.186 16.406 10.773 1 91 138 ASN B C 1
ATOM 2759 O O . ASN B 1 138 ? 2.02 16.766 10.617 1 91 138 ASN B O 1
ATOM 2763 N N . CYS B 1 139 ? 3.939 16.641 11.805 1 92.56 139 CYS B N 1
ATOM 2764 C CA . CYS B 1 139 ? 3.418 17.531 12.828 1 92.56 139 CYS B CA 1
ATOM 2765 C C . CYS B 1 139 ? 4.555 18.172 13.625 1 92.56 139 CYS B C 1
ATOM 2767 O O . CYS B 1 139 ? 5.723 17.844 13.414 1 92.56 139 CYS B O 1
ATOM 2769 N N . SER B 1 140 ? 4.258 19.188 14.312 1 87.06 140 SER B N 1
ATOM 2770 C CA . SER B 1 140 ? 5.152 19.859 15.242 1 87.06 140 SER B CA 1
ATOM 2771 C C . SER B 1 140 ? 4.438 20.188 16.547 1 87.06 140 SER B C 1
ATOM 2773 O O . SER B 1 140 ? 3.223 20.406 16.562 1 87.06 140 SER B O 1
ATOM 2775 N N . CYS B 1 141 ? 5.309 20.047 17.516 1 83.19 141 CYS B N 1
ATOM 2776 C CA . CYS B 1 141 ? 4.77 20.391 18.828 1 83.19 141 CYS B CA 1
ATOM 2777 C C . CYS B 1 141 ? 5.016 21.859 19.156 1 83.19 141 CYS B C 1
ATOM 2779 O O . CYS B 1 141 ? 6.027 22.438 18.75 1 83.19 141 CYS B O 1
ATOM 2781 N N . GLY B 1 142 ? 4.023 22.516 19.562 1 71.38 142 GLY B N 1
ATOM 2782 C CA . GLY B 1 142 ? 4.172 23.906 19.953 1 71.38 142 GLY B CA 1
ATOM 2783 C C . GLY B 1 142 ? 5.246 24.125 21 1 71.38 142 GLY B C 1
ATOM 2784 O O . GLY B 1 142 ? 5.684 23.172 21.656 1 71.38 142 GLY B O 1
ATOM 2785 N N . ASP B 1 143 ? 5.988 25.188 20.828 1 64.19 143 ASP B N 1
ATOM 2786 C CA . ASP B 1 143 ? 6.949 25.625 21.844 1 64.19 143 ASP B CA 1
ATOM 2787 C C . ASP B 1 143 ? 6.344 26.688 22.75 1 64.19 143 ASP B C 1
ATOM 2789 O O . ASP B 1 143 ? 6.172 27.828 22.328 1 64.19 143 ASP B O 1
ATOM 2793 N N . ARG B 1 144 ? 5.938 26.156 23.953 1 59.19 144 ARG B N 1
ATOM 2794 C CA . ARG B 1 144 ? 5.344 27.125 24.875 1 59.19 144 ARG B CA 1
ATOM 2795 C C . ARG B 1 144 ? 6.324 28.25 25.188 1 59.19 144 ARG B C 1
ATOM 2797 O O . ARG B 1 144 ? 5.914 29.344 25.609 1 59.19 144 ARG B O 1
ATOM 2804 N N . ASP B 1 145 ? 7.562 27.812 25.094 1 58.84 145 ASP B N 1
ATOM 2805 C CA . ASP B 1 145 ? 8.539 28.844 25.438 1 58.84 145 ASP B CA 1
ATOM 2806 C C . ASP B 1 145 ? 8.539 29.984 24.422 1 58.84 145 ASP B C 1
ATOM 2808 O O . ASP B 1 145 ? 8.961 31.094 24.719 1 58.84 145 ASP B O 1
ATOM 2812 N N . VAL B 1 146 ? 8.133 29.594 23.234 1 58.06 146 VAL B N 1
ATOM 2813 C CA . VAL B 1 146 ? 8.117 30.625 22.203 1 58.06 146 VAL B CA 1
ATOM 2814 C C . VAL B 1 146 ? 6.879 31.5 22.359 1 58.06 146 VAL B C 1
ATOM 2816 O O . VAL B 1 146 ? 6.961 32.719 22.266 1 58.06 146 VAL B O 1
ATOM 2819 N N . SER B 1 147 ? 5.672 30.969 22.438 1 56.62 147 SER B N 1
ATOM 2820 C CA . SER B 1 147 ? 4.512 31.812 22.703 1 56.62 147 SER B CA 1
ATOM 2821 C C . SER B 1 147 ? 3.502 31.109 23.594 1 56.62 147 SER B C 1
ATOM 2823 O O . SER B 1 147 ? 3.152 29.953 23.359 1 56.62 147 SER B O 1
ATOM 2825 N N . LYS B 1 148 ? 3.326 31.734 24.719 1 58.12 148 LYS B N 1
ATOM 2826 C CA . LYS B 1 148 ? 2.307 31.266 25.656 1 58.12 148 LYS B CA 1
ATOM 2827 C C . LYS B 1 148 ? 0.939 31.188 24.984 1 58.12 148 LYS B C 1
ATOM 2829 O O . LYS B 1 148 ? 0.085 30.391 25.391 1 58.12 148 LYS B O 1
ATOM 2834 N N . ASP B 1 149 ? 0.88 32.031 23.938 1 59.88 149 ASP B N 1
ATOM 2835 C CA . ASP B 1 149 ? -0.418 32.156 23.281 1 59.88 149 ASP B CA 1
ATOM 2836 C C . ASP B 1 149 ? -0.609 31.078 22.219 1 59.88 149 ASP B C 1
ATOM 2838 O O . ASP B 1 149 ? -1.74 30.75 21.859 1 59.88 149 ASP B O 1
ATOM 2842 N N . TYR B 1 150 ? 0.549 30.656 21.797 1 61.53 150 TYR B N 1
ATOM 2843 C CA . TYR B 1 150 ? 0.494 29.719 20.672 1 61.53 150 TYR B CA 1
ATOM 2844 C C . TYR B 1 150 ? 1.015 28.344 21.094 1 61.53 150 TYR B C 1
ATOM 2846 O O . TYR B 1 150 ? 2.201 28.047 20.938 1 61.53 150 TYR B O 1
ATOM 2854 N N . GLY B 1 151 ? 0.233 27.656 21.734 1 64.75 151 GLY B N 1
ATOM 2855 C CA . GLY B 1 151 ? 0.666 26.375 22.312 1 64.75 151 GLY B CA 1
ATOM 2856 C C . GLY B 1 151 ? 0.494 25.219 21.359 1 64.75 151 GLY B C 1
ATOM 2857 O O . GLY B 1 151 ? 0.897 24.094 21.656 1 64.75 151 GLY B O 1
ATOM 2858 N N . LEU B 1 152 ? -0.107 25.547 20.188 1 73.81 152 LEU B N 1
ATOM 2859 C CA . LEU B 1 152 ? -0.308 24.484 19.219 1 73.81 152 LEU B CA 1
ATOM 2860 C C . LEU B 1 152 ? 0.288 24.844 17.875 1 73.81 152 LEU B C 1
ATOM 2862 O O . LEU B 1 152 ? 0.443 26.031 17.562 1 73.81 152 LEU B O 1
ATOM 2866 N N . PHE B 1 153 ? 0.757 23.844 17.172 1 84.44 153 PHE B N 1
ATOM 2867 C CA . PHE B 1 153 ? 1.172 24.109 15.797 1 84.44 153 PHE B CA 1
ATOM 2868 C C . PHE B 1 153 ? 0.234 23.422 14.805 1 84.44 153 PHE B C 1
ATOM 2870 O O . PHE B 1 153 ? -0.223 22.312 15.047 1 84.44 153 PHE B O 1
ATOM 2877 N N . VAL B 1 154 ? -0.068 24.188 13.859 1 91.12 154 VAL B N 1
ATOM 2878 C CA . VAL B 1 154 ? -0.829 23.688 12.727 1 91.12 154 VAL B CA 1
ATOM 2879 C C . VAL B 1 154 ? 0.123 23.328 11.586 1 91.12 154 VAL B C 1
ATOM 2881 O O . VAL B 1 154 ? 0.916 24.156 11.141 1 91.12 154 VAL B O 1
ATOM 2884 N N . THR B 1 155 ? 0.12 22.062 11.242 1 93.62 155 THR B N 1
ATOM 2885 C CA . THR B 1 155 ? 0.833 21.656 10.039 1 93.62 155 THR B CA 1
ATOM 2886 C C . THR B 1 155 ? 0.068 22.078 8.789 1 93.62 155 THR B C 1
ATOM 2888 O O . THR B 1 155 ? -1.078 21.672 8.586 1 93.62 155 THR B O 1
ATOM 2891 N N . TYR B 1 156 ? 0.72 22.875 7.98 1 93.75 156 TYR B N 1
ATOM 2892 C CA . TYR B 1 156 ? 0.058 23.562 6.875 1 93.75 156 TYR B CA 1
ATOM 2893 C C . TYR B 1 156 ? 0.781 23.297 5.559 1 93.75 156 TYR B C 1
ATOM 2895 O O . TYR B 1 156 ? 1.823 23.891 5.285 1 93.75 156 TYR B O 1
ATOM 2903 N N . PRO B 1 157 ? 0.238 22.375 4.711 1 93.69 157 PRO B N 1
ATOM 2904 C CA . PRO B 1 157 ? 0.842 22.188 3.391 1 93.69 157 PRO B CA 1
ATOM 2905 C C . PRO B 1 157 ? 0.58 23.359 2.447 1 93.69 157 PRO B C 1
ATOM 2907 O O . PRO B 1 157 ? -0.575 23.734 2.236 1 93.69 157 PRO B O 1
ATOM 2910 N N . ILE B 1 158 ? 1.673 23.828 1.873 1 91.75 158 ILE B N 1
ATOM 2911 C CA . ILE B 1 158 ? 1.578 24.953 0.955 1 91.75 158 ILE B CA 1
ATOM 2912 C C . ILE B 1 158 ? 1.011 24.484 -0.383 1 91.75 158 ILE B C 1
ATOM 2914 O O . ILE B 1 158 ? 1.314 23.391 -0.84 1 91.75 158 ILE B O 1
ATOM 2918 N N . ARG B 1 159 ? 0.169 25.297 -0.906 1 87 159 ARG B N 1
ATOM 2919 C CA . ARG B 1 159 ? -0.335 25.094 -2.26 1 87 159 ARG B CA 1
ATOM 2920 C C . ARG B 1 159 ? 0.209 26.141 -3.217 1 87 159 ARG B C 1
ATOM 2922 O O . ARG B 1 159 ? 0.705 27.188 -2.785 1 87 159 ARG B O 1
ATOM 2929 N N . VAL B 1 160 ? 0.093 25.906 -4.492 1 84 160 VAL B N 1
ATOM 2930 C CA . VAL B 1 160 ? 0.702 26.734 -5.527 1 84 160 VAL B CA 1
ATOM 2931 C C . VAL B 1 160 ? 0.141 28.156 -5.449 1 84 160 VAL B C 1
ATOM 2933 O O . VAL B 1 160 ? 0.849 29.125 -5.73 1 84 160 VAL B O 1
ATOM 2936 N N . GLU B 1 161 ? -1.127 28.344 -4.953 1 84.75 161 GLU B N 1
ATOM 2937 C CA . GLU B 1 161 ? -1.773 29.641 -4.91 1 84.75 161 GLU B CA 1
ATOM 2938 C C . GLU B 1 161 ? -1.391 30.406 -3.646 1 84.75 161 GLU B C 1
ATOM 2940 O O . GLU B 1 161 ? -1.688 31.594 -3.52 1 84.75 161 GLU B O 1
ATOM 2945 N N . ASP B 1 162 ? -0.659 29.734 -2.777 1 91.75 162 ASP B N 1
ATOM 2946 C CA . ASP B 1 162 ? -0.363 30.344 -1.479 1 91.75 162 ASP B CA 1
ATOM 2947 C C . ASP B 1 162 ? 0.837 31.281 -1.57 1 91.75 162 ASP B C 1
ATOM 2949 O O . ASP B 1 162 ? 1.769 31.031 -2.34 1 91.75 162 ASP B O 1
ATOM 2953 N N . ASN B 1 163 ? 0.794 32.375 -0.85 1 91.56 163 ASN B N 1
ATOM 2954 C CA . ASN B 1 163 ? 1.918 33.25 -0.53 1 91.56 163 ASN B CA 1
ATOM 2955 C C . ASN B 1 163 ? 1.86 33.75 0.918 1 91.56 163 ASN B C 1
ATOM 2957 O O . ASN B 1 163 ? 0.899 33.438 1.634 1 91.56 163 ASN B O 1
ATOM 2961 N N . LEU B 1 164 ? 2.945 34.375 1.331 1 93.06 164 LEU B N 1
ATOM 2962 C CA . LEU B 1 164 ? 3.016 34.75 2.734 1 93.06 164 LEU B CA 1
ATOM 2963 C C . LEU B 1 164 ? 1.833 35.656 3.113 1 93.06 164 LEU B C 1
ATOM 2965 O O . LEU B 1 164 ? 1.259 35.5 4.195 1 93.06 164 LEU B O 1
ATOM 2969 N N . THR B 1 165 ? 1.417 36.531 2.215 1 93.56 165 THR B N 1
ATOM 2970 C CA . THR B 1 165 ? 0.304 37.438 2.469 1 93.56 165 THR B CA 1
ATOM 2971 C C . THR B 1 165 ? -0.997 36.656 2.654 1 93.56 165 THR B C 1
ATOM 2973 O O . THR B 1 165 ? -1.742 36.906 3.605 1 93.56 165 THR B O 1
ATOM 2976 N N . SER B 1 166 ? -1.3 35.75 1.776 1 91.31 166 SER B N 1
ATOM 2977 C CA . SER B 1 166 ? -2.533 34.969 1.874 1 91.31 166 SER B CA 1
ATOM 2978 C C . SER B 1 166 ? -2.553 34.125 3.139 1 91.31 166 SER B C 1
ATOM 2980 O O . SER B 1 166 ? -3.592 34 3.789 1 91.31 166 SER B O 1
ATOM 2982 N N . ILE B 1 167 ? -1.41 33.594 3.494 1 91.5 167 ILE B N 1
ATOM 2983 C CA . ILE B 1 167 ? -1.353 32.719 4.66 1 91.5 167 ILE B CA 1
ATOM 2984 C C . ILE B 1 167 ? -1.534 33.531 5.934 1 91.5 167 ILE B C 1
ATOM 2986 O O . ILE B 1 167 ? -2.25 33.125 6.848 1 91.5 167 ILE B O 1
ATOM 2990 N N . THR B 1 168 ? -0.859 34.688 6.016 1 92.62 168 THR B N 1
ATOM 2991 C CA . THR B 1 168 ? -1.03 35.562 7.16 1 92.62 168 THR B CA 1
ATOM 2992 C C . THR B 1 168 ? -2.494 35.969 7.32 1 92.62 168 THR B C 1
ATOM 2994 O O . THR B 1 168 ? -3.01 36 8.438 1 92.62 168 THR B O 1
ATOM 2997 N N . SER B 1 169 ? -3.145 36.188 6.18 1 89 169 SER B N 1
ATOM 2998 C CA . SER B 1 169 ? -4.551 36.594 6.211 1 89 169 SER B CA 1
ATOM 2999 C C . SER B 1 169 ? -5.438 35.438 6.672 1 89 169 SER B C 1
ATOM 3001 O O . SER B 1 169 ? -6.336 35.625 7.492 1 89 169 SER B O 1
ATOM 3003 N N . GLU B 1 170 ? -5.129 34.281 6.191 1 84.81 170 GLU B N 1
ATOM 3004 C CA . GLU B 1 170 ? -5.945 33.094 6.5 1 84.81 170 GLU B CA 1
ATOM 3005 C C . GLU B 1 170 ? -5.75 32.656 7.945 1 84.81 170 GLU B C 1
ATOM 3007 O O . GLU B 1 170 ? -6.695 32.219 8.594 1 84.81 170 GLU B O 1
ATOM 3012 N N . THR B 1 171 ? -4.523 32.812 8.422 1 86.06 171 THR B N 1
ATOM 3013 C CA . THR B 1 171 ? -4.195 32.188 9.711 1 86.06 171 THR B CA 1
ATOM 3014 C C . THR B 1 171 ? -4.191 33.25 10.812 1 86.06 171 THR B C 1
ATOM 3016 O O . THR B 1 171 ? -4.172 32.938 12 1 86.06 171 THR B O 1
ATOM 3019 N N . ASN B 1 172 ? -4.176 34.469 10.438 1 85.88 172 ASN B N 1
ATOM 3020 C CA . ASN B 1 172 ? -4.062 35.562 11.359 1 85.88 172 ASN B CA 1
ATOM 3021 C C . ASN B 1 172 ? -2.777 35.5 12.18 1 85.88 172 ASN B C 1
ATOM 3023 O O . ASN B 1 172 ? -2.789 35.75 13.391 1 85.88 172 ASN B O 1
ATOM 3027 N N . VAL B 1 173 ? -1.765 35 11.562 1 87.25 173 VAL B N 1
ATOM 3028 C CA . VAL B 1 173 ? -0.416 34.938 12.117 1 87.25 173 VAL B CA 1
ATOM 3029 C C . VAL B 1 173 ? 0.511 35.844 11.289 1 87.25 173 VAL B C 1
ATOM 3031 O O . VAL B 1 173 ? 0.466 35.812 10.062 1 87.25 173 VAL B O 1
ATOM 3034 N N . SER B 1 174 ? 1.291 36.625 11.977 1 89.06 174 SER B N 1
ATOM 3035 C CA . SER B 1 174 ? 2.129 37.594 11.266 1 89.06 174 SER B CA 1
ATOM 3036 C C . SER B 1 174 ? 3.174 36.875 10.406 1 89.06 174 SER B C 1
ATOM 3038 O O . SER B 1 174 ? 3.602 35.781 10.727 1 89.06 174 SER B O 1
ATOM 3040 N N . ALA B 1 175 ? 3.58 37.562 9.312 1 91.75 175 ALA B N 1
ATOM 3041 C CA . ALA B 1 175 ? 4.613 37.031 8.422 1 91.75 175 ALA B CA 1
ATOM 3042 C C . ALA B 1 175 ? 5.902 36.781 9.188 1 91.75 175 ALA B C 1
ATOM 3044 O O . ALA B 1 175 ? 6.562 35.75 8.953 1 91.75 175 ALA B O 1
ATOM 3045 N N . ASP B 1 176 ? 6.246 37.656 10.086 1 89.56 176 ASP B N 1
ATOM 3046 C CA . ASP B 1 176 ? 7.473 37.5 10.867 1 89.56 176 ASP B CA 1
ATOM 3047 C C . ASP B 1 176 ? 7.441 36.25 11.711 1 89.56 176 ASP B C 1
ATOM 3049 O O . ASP B 1 176 ? 8.43 35.5 11.781 1 89.56 176 ASP B O 1
ATOM 3053 N N . LEU B 1 177 ? 6.332 36.062 12.352 1 85.88 177 LEU B N 1
ATOM 3054 C CA . LEU B 1 177 ? 6.203 34.875 13.195 1 85.88 177 LEU B CA 1
ATOM 3055 C C . LEU B 1 177 ? 6.254 33.594 12.352 1 85.88 177 LEU B C 1
ATOM 3057 O O . LEU B 1 177 ? 6.867 32.625 12.758 1 85.88 177 LEU B O 1
ATOM 3061 N N . ILE B 1 178 ? 5.578 33.594 11.18 1 89.19 178 ILE B N 1
ATOM 3062 C CA . ILE B 1 178 ? 5.609 32.438 10.281 1 89.19 178 ILE B CA 1
ATOM 3063 C C . ILE B 1 178 ? 7.051 32.188 9.852 1 89.19 178 ILE B C 1
ATOM 3065 O O . ILE B 1 178 ? 7.5 31.031 9.875 1 89.19 178 ILE B O 1
ATOM 3069 N N . ARG B 1 179 ? 7.824 33.188 9.5 1 90.62 179 ARG B N 1
ATOM 3070 C CA . ARG B 1 179 ? 9.211 33.031 9.078 1 90.62 179 ARG B CA 1
ATOM 3071 C C . ARG B 1 179 ? 10.07 32.5 10.203 1 90.62 179 ARG B C 1
ATOM 3073 O O . ARG B 1 179 ? 10.969 31.672 9.969 1 90.62 179 ARG B O 1
ATOM 3080 N N . ARG B 1 180 ? 9.828 32.938 11.383 1 85.81 180 ARG B N 1
ATOM 3081 C CA . ARG B 1 180 ? 10.617 32.5 12.531 1 85.81 180 ARG B CA 1
ATOM 3082 C C . ARG B 1 180 ? 10.5 31 12.742 1 85.81 180 ARG B C 1
ATOM 3084 O O . ARG B 1 180 ? 11.484 30.344 13.055 1 85.81 180 ARG B O 1
ATOM 3091 N N . TYR B 1 181 ? 9.289 30.531 12.516 1 83.75 181 TYR B N 1
ATOM 3092 C CA . TYR B 1 181 ? 9.055 29.109 12.758 1 83.75 181 TYR B CA 1
ATOM 3093 C C . TYR B 1 181 ? 9.367 28.281 11.516 1 83.75 181 TYR B C 1
ATOM 3095 O O . TYR B 1 181 ? 9.352 27.047 11.562 1 83.75 181 TYR B O 1
ATOM 3103 N N . ASN B 1 182 ? 9.562 28.875 10.391 1 89.12 182 ASN B N 1
ATOM 3104 C CA . ASN B 1 182 ? 9.797 28.188 9.133 1 89.12 182 ASN B CA 1
ATOM 3105 C C . ASN B 1 182 ? 10.984 28.781 8.383 1 89.12 182 ASN B C 1
ATOM 3107 O O . ASN B 1 182 ? 10.82 29.344 7.301 1 89.12 182 ASN B O 1
ATOM 3111 N N . PRO B 1 183 ? 12.109 28.516 8.914 1 87.62 183 PRO B N 1
ATOM 3112 C CA . PRO B 1 183 ? 13.266 29.016 8.148 1 87.62 183 PRO B CA 1
ATOM 3113 C C . PRO B 1 183 ? 13.266 28.516 6.703 1 87.62 183 PRO B C 1
ATOM 3115 O O . PRO B 1 183 ? 13.016 27.344 6.445 1 87.62 183 PRO B O 1
ATOM 3118 N N . GLY B 1 184 ? 13.461 29.453 5.707 1 88.31 184 GLY B N 1
ATOM 3119 C CA . GLY B 1 184 ? 13.484 29.125 4.289 1 88.31 184 GLY B CA 1
ATOM 3120 C C . GLY B 1 184 ? 12.109 29.078 3.66 1 88.31 184 GLY B C 1
ATOM 3121 O O . GLY B 1 184 ? 11.93 28.5 2.582 1 88.31 184 GLY B O 1
ATOM 3122 N N . VAL B 1 185 ? 11.211 29.641 4.387 1 90.75 185 VAL B N 1
ATOM 3123 C CA . VAL B 1 185 ? 9.812 29.547 3.98 1 90.75 185 VAL B CA 1
ATOM 3124 C C . VAL B 1 185 ? 9.641 30.141 2.592 1 90.75 185 VAL B C 1
ATOM 3126 O O . VAL B 1 185 ? 8.82 29.672 1.8 1 90.75 185 VAL B O 1
ATOM 3129 N N . ASP B 1 186 ? 10.414 31.125 2.209 1 90.62 186 ASP B N 1
ATOM 3130 C CA . ASP B 1 186 ? 10.242 31.812 0.933 1 90.62 186 ASP B CA 1
ATOM 3131 C C . ASP B 1 186 ? 10.469 30.859 -0.239 1 90.62 186 ASP B C 1
ATOM 3133 O O . ASP B 1 186 ? 9.781 30.953 -1.258 1 90.62 186 ASP B O 1
ATOM 3137 N N . SER B 1 187 ? 11.398 30 -0.121 1 91.19 187 SER B N 1
ATOM 3138 C CA . SER B 1 187 ? 11.656 29.031 -1.176 1 91.19 187 SER B CA 1
ATOM 3139 C C . SER B 1 187 ? 10.469 28.094 -1.382 1 91.19 187 SER B C 1
ATOM 3141 O O . SER B 1 187 ? 10.227 27.625 -2.494 1 91.19 187 SER B O 1
ATOM 3143 N N . LYS B 1 188 ? 9.773 27.844 -0.336 1 90.56 188 LYS B N 1
ATOM 3144 C CA . LYS B 1 188 ? 8.609 26.969 -0.423 1 90.56 188 LYS B CA 1
ATOM 3145 C C . LYS B 1 188 ? 7.492 27.625 -1.228 1 90.56 188 LYS B C 1
ATOM 3147 O O . LYS B 1 188 ? 6.793 26.953 -1.993 1 90.56 188 LYS B O 1
ATOM 3152 N N . PHE B 1 189 ? 7.336 28.922 -1.109 1 90.75 189 PHE B N 1
ATOM 3153 C CA . PHE B 1 189 ? 6.309 29.641 -1.86 1 90.75 189 PHE B CA 1
ATOM 3154 C C . PHE B 1 189 ? 6.656 29.688 -3.344 1 90.75 189 PHE B C 1
ATOM 3156 O O . PHE B 1 189 ? 5.766 29.641 -4.195 1 90.75 189 PHE B O 1
ATOM 3163 N N . ASP B 1 190 ? 7.953 29.656 -3.666 1 88.19 190 ASP B N 1
ATOM 3164 C CA . ASP B 1 190 ? 8.398 29.656 -5.055 1 88.19 190 ASP B CA 1
ATOM 3165 C C . ASP B 1 190 ? 8.023 28.359 -5.758 1 88.19 190 ASP B C 1
ATOM 3167 O O . ASP B 1 190 ? 7.621 28.359 -6.922 1 88.19 190 ASP B O 1
ATOM 3171 N N . THR B 1 191 ? 8.102 27.312 -5.055 1 84.81 191 THR B N 1
ATOM 3172 C CA . THR B 1 191 ? 7.84 26.016 -5.656 1 84.81 191 THR B CA 1
ATOM 3173 C C . THR B 1 191 ? 6.379 25.609 -5.473 1 84.81 191 THR B C 1
ATOM 3175 O O . THR B 1 191 ? 5.879 24.719 -6.168 1 84.81 191 THR B O 1
ATOM 3178 N N . GLY B 1 192 ? 5.758 26.234 -4.547 1 85.38 192 GLY B N 1
ATOM 3179 C CA . GLY B 1 192 ? 4.379 25.906 -4.227 1 85.38 192 GLY B CA 1
ATOM 3180 C C . GLY B 1 192 ? 4.242 24.578 -3.518 1 85.38 192 GLY B C 1
ATOM 3181 O O . GLY B 1 192 ? 3.197 23.922 -3.609 1 85.38 192 GLY B O 1
ATOM 3182 N N . ARG B 1 193 ? 5.312 24.125 -2.953 1 85.5 193 ARG B N 1
ATOM 3183 C CA . ARG B 1 193 ? 5.328 22.828 -2.271 1 85.5 193 ARG B CA 1
ATOM 3184 C C . ARG B 1 193 ? 6.023 22.938 -0.919 1 85.5 193 ARG B C 1
ATOM 3186 O O . ARG B 1 193 ? 6.855 23.812 -0.707 1 85.5 193 ARG B O 1
ATOM 3193 N N . GLY B 1 194 ? 5.59 22 -0.062 1 89.25 194 GLY B N 1
ATOM 3194 C CA . GLY B 1 194 ? 6.199 21.938 1.256 1 89.25 194 GLY B CA 1
ATOM 3195 C C . GLY B 1 194 ? 5.207 22.156 2.383 1 89.25 194 GLY B C 1
ATOM 3196 O O . GLY B 1 194 ? 4.031 22.422 2.137 1 89.25 194 GLY B O 1
ATOM 3197 N N . ILE B 1 195 ? 5.719 22.031 3.592 1 92.5 195 ILE B N 1
ATOM 3198 C CA . ILE B 1 195 ? 4.895 22.125 4.789 1 92.5 195 ILE B CA 1
ATOM 3199 C C . ILE B 1 195 ? 5.367 23.297 5.652 1 92.5 195 ILE B C 1
ATOM 3201 O O . ILE B 1 195 ? 6.57 23.5 5.824 1 92.5 195 ILE B O 1
ATOM 3205 N N . LEU B 1 196 ? 4.379 24.094 6.141 1 92.12 196 LEU B N 1
ATOM 3206 C CA . LEU B 1 196 ? 4.629 25.125 7.137 1 92.12 196 LEU B CA 1
ATOM 3207 C C . LEU B 1 196 ? 4.113 24.703 8.508 1 92.12 196 LEU B C 1
ATOM 3209 O O . LEU B 1 196 ? 3.102 24 8.602 1 92.12 196 LEU B O 1
ATOM 3213 N N . PHE B 1 197 ? 4.82 25.172 9.422 1 89.38 197 PHE B N 1
ATOM 3214 C CA . PHE B 1 197 ? 4.34 25.047 10.797 1 89.38 197 PHE B CA 1
ATOM 3215 C C . PHE B 1 197 ? 3.873 26.391 11.336 1 89.38 197 PHE B C 1
ATOM 3217 O O . PHE B 1 197 ? 4.688 27.281 11.586 1 89.38 197 PHE B O 1
ATOM 3224 N N . ILE B 1 198 ? 2.551 26.469 11.539 1 89.56 198 ILE B N 1
ATOM 3225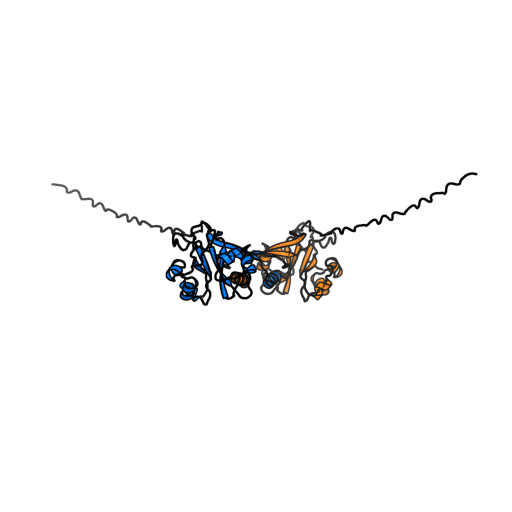 C CA . ILE B 1 198 ? 1.92 27.719 11.93 1 89.56 198 ILE B CA 1
ATOM 3226 C C . ILE B 1 198 ? 1.495 27.656 13.398 1 89.56 198 ILE B C 1
ATOM 3228 O O . ILE B 1 198 ? 0.762 26.734 13.797 1 89.56 198 ILE B O 1
ATOM 3232 N N . PRO B 1 199 ? 1.986 28.594 14.125 1 84.06 199 PRO B N 1
ATOM 3233 C CA . PRO B 1 199 ? 1.534 28.578 15.516 1 84.06 199 PRO B CA 1
ATOM 3234 C C . PRO B 1 199 ? 0.036 28.828 15.648 1 84.06 199 PRO B C 1
ATOM 3236 O O . PRO B 1 199 ? -0.512 29.688 14.953 1 84.06 199 PRO B O 1
ATOM 3239 N N . GLY B 1 200 ? -0.633 27.875 16.234 1 74.56 200 GLY B N 1
ATOM 3240 C CA . GLY B 1 200 ? -2.059 27.984 16.5 1 74.56 200 GLY B CA 1
ATOM 3241 C C . GLY B 1 200 ? -2.367 28.547 17.875 1 74.56 200 GLY B C 1
ATOM 3242 O O . GLY B 1 200 ? -1.619 28.328 18.828 1 74.56 200 GLY B O 1
ATOM 3243 N N . ARG B 1 201 ? -3.262 29.5 17.922 1 61.41 201 ARG B N 1
ATOM 3244 C CA . ARG B 1 201 ? -3.676 30.078 19.188 1 61.41 201 ARG B CA 1
ATOM 3245 C C . ARG B 1 201 ? -4.586 29.109 19.953 1 61.41 201 ARG B C 1
ATOM 3247 O O . ARG B 1 201 ? -5.422 28.438 19.344 1 61.41 201 ARG B O 1
ATOM 3254 N N . VAL B 1 202 ? -4.055 28.484 21.062 1 53.53 202 VAL B N 1
ATOM 3255 C CA . VAL B 1 202 ? -4.914 27.703 21.938 1 53.53 202 VAL B CA 1
ATOM 3256 C C . VAL B 1 202 ? -5.797 28.641 22.766 1 53.53 202 VAL B C 1
ATOM 3258 O O . VAL B 1 202 ? -5.293 29.516 23.469 1 53.53 202 VAL B O 1
ATOM 3261 N N . LEU B 1 203 ? -6.859 29.125 22.406 1 45.31 203 LEU B N 1
ATOM 3262 C CA . LEU B 1 203 ? -7.621 29.844 23.438 1 45.31 203 LEU B CA 1
ATOM 3263 C C . LEU B 1 203 ? -7.906 28.938 24.625 1 45.31 203 LEU B C 1
ATOM 3265 O O . LEU B 1 203 ? -8.555 27.891 24.469 1 45.31 203 LEU B O 1
ATOM 3269 N N . TRP B 1 204 ? -6.91 28.656 25.359 1 40.19 204 TRP B N 1
ATOM 3270 C CA . TRP B 1 204 ? -7.164 28.047 26.656 1 40.19 204 TRP B CA 1
ATOM 3271 C C . TRP B 1 204 ? -8.312 28.75 27.375 1 40.19 204 TRP B C 1
ATOM 3273 O O . TRP B 1 204 ? -8.273 29.953 27.594 1 40.19 204 TRP B O 1
ATOM 3283 N N . GLN B 1 205 ? -9.555 28.562 27 1 38.94 205 GLN B N 1
ATOM 3284 C CA . GLN B 1 205 ? -10.461 29.109 28 1 38.94 205 GLN B CA 1
ATOM 3285 C C . GLN B 1 205 ? -10.141 28.578 29.391 1 38.94 205 GLN B C 1
ATOM 3287 O O . GLN B 1 205 ? -9.742 27.422 29.547 1 38.94 205 GLN B O 1
ATOM 3292 N N . LYS B 1 206 ? -10.039 29.391 30.453 1 38.84 206 LYS B N 1
ATOM 3293 C CA . LYS B 1 206 ? -9.891 29.203 31.891 1 38.84 206 LYS B CA 1
ATOM 3294 C C . LYS B 1 206 ? -10.531 27.875 32.344 1 38.84 206 LYS B C 1
ATOM 3296 O O . LYS B 1 206 ? -10.047 27.234 33.25 1 38.84 206 LYS B O 1
ATOM 3301 N N . GLY B 1 207 ? -11.758 27.5 32.094 1 36.84 207 GLY B N 1
ATOM 3302 C CA . GLY B 1 207 ? -12.516 26.516 32.875 1 36.84 207 GLY B CA 1
ATOM 3303 C C . GLY B 1 207 ? -12.273 25.094 32.438 1 36.84 207 GLY B C 1
ATOM 3304 O O . GLY B 1 207 ? -13.086 24.203 32.719 1 36.84 207 GLY B O 1
ATOM 3305 N N . GLY B 1 208 ? -11.047 24.531 32.219 1 38.31 208 GLY B N 1
ATOM 3306 C CA . GLY B 1 208 ? -10.469 23.203 32.094 1 38.31 208 GLY B CA 1
ATOM 3307 C C . GLY B 1 208 ? -10.438 22.688 30.656 1 38.31 208 GLY B C 1
ATOM 3308 O O . GLY B 1 208 ? -9.781 21.688 30.375 1 38.31 208 GLY B O 1
ATOM 3309 N N . ASN B 1 209 ? -11.523 22.625 29.922 1 36.53 209 ASN B N 1
ATOM 3310 C CA . ASN B 1 209 ? -11.656 21.953 28.641 1 36.53 209 ASN B CA 1
ATOM 3311 C C . ASN B 1 209 ? -11 22.734 27.516 1 36.53 209 ASN B C 1
ATOM 3313 O O . ASN B 1 209 ? -11.203 23.953 27.391 1 36.53 209 ASN B O 1
ATOM 3317 N N . ALA B 1 210 ? -9.797 22.422 27.094 1 38.72 210 ALA B N 1
ATOM 3318 C CA . ALA B 1 210 ? -9.07 23 25.969 1 38.72 210 ALA B CA 1
ATOM 3319 C C . ALA B 1 210 ? -10 23.25 24.781 1 38.72 210 ALA B C 1
ATOM 3321 O O . ALA B 1 210 ? -10.594 22.312 24.234 1 38.72 210 ALA B O 1
ATOM 3322 N N . HIS B 1 211 ? -10.914 24.266 24.875 1 37.53 211 HIS B N 1
ATOM 3323 C CA . HIS B 1 211 ? -11.617 24.609 23.656 1 37.53 211 HIS B CA 1
ATOM 3324 C C . HIS B 1 211 ? -10.758 25.484 22.734 1 37.53 211 HIS B C 1
ATOM 3326 O O . HIS B 1 211 ? -10.133 26.438 23.203 1 37.53 211 HIS B O 1
ATOM 3332 N N . LEU B 1 212 ? -10.188 25.031 21.734 1 42.28 212 LEU B N 1
ATOM 3333 C CA . LEU B 1 212 ? -9.508 25.781 20.672 1 42.28 212 LEU B CA 1
ATOM 3334 C C . LEU B 1 212 ? -10.352 26.984 20.234 1 42.28 212 LEU B C 1
ATOM 3336 O O . LEU B 1 212 ? -11.508 26.812 19.844 1 42.28 212 LEU B O 1
ATOM 3340 N N . ARG B 1 213 ? -10.453 28.125 20.984 1 39.28 213 ARG B N 1
ATOM 3341 C CA . ARG B 1 213 ? -11.141 29.234 20.328 1 39.28 213 ARG B CA 1
ATOM 3342 C C . ARG B 1 213 ? -10.43 29.625 19.031 1 39.28 213 ARG B C 1
ATOM 3344 O O . ARG B 1 213 ? -9.211 29.516 18.938 1 39.28 213 ARG B O 1
ATOM 3351 N N . LYS B 1 214 ? -11.266 29.953 17.984 1 41.28 214 LYS B N 1
ATOM 3352 C CA . LYS B 1 214 ? -11.133 30.562 16.656 1 41.28 214 LYS B CA 1
ATOM 3353 C C . LYS B 1 214 ? -10.266 31.812 16.703 1 41.28 214 LYS B C 1
ATOM 3355 O O . LYS B 1 214 ? -10.172 32.562 15.727 1 41.28 214 LYS B O 1
ATOM 3360 N N . GLU B 1 215 ? -9.68 32.312 17.797 1 35.16 215 GLU B N 1
ATOM 3361 C CA . GLU B 1 215 ? -9.289 33.656 17.422 1 35.16 215 GLU B CA 1
ATOM 3362 C C . GLU B 1 215 ? -8.078 33.656 16.5 1 35.16 215 GLU B C 1
ATOM 3364 O O . GLU B 1 215 ? -6.938 33.531 16.953 1 35.16 215 GLU B O 1
ATOM 3369 N N . LEU B 1 216 ? -8.086 32.906 15.477 1 32.31 216 LEU B N 1
ATOM 3370 C CA . LEU B 1 216 ? -7.258 33.5 14.422 1 32.31 216 LEU B CA 1
ATOM 3371 C C . LEU B 1 216 ? -7.582 34.969 14.227 1 32.31 216 LEU B C 1
ATOM 3373 O O . LEU B 1 216 ? -8.695 35.312 13.82 1 32.31 216 LEU B O 1
ATOM 3377 N N . ASN B 1 217 ? -7.312 35.938 15.078 1 28.52 217 ASN B N 1
ATOM 3378 C CA . ASN B 1 217 ? -7.57 37.344 14.805 1 28.52 217 ASN B CA 1
ATOM 3379 C C . ASN B 1 217 ? -6.98 37.781 13.461 1 28.52 217 ASN B C 1
ATOM 3381 O O . ASN B 1 217 ? -5.883 37.344 13.102 1 28.52 217 ASN B O 1
#

pLDDT: mean 74.72, std 18.93, range [28.38, 96.31]

Solvent-accessible surface area (backbone atoms only — not comparable to full-atom values): 25017 Å² total; per-residue (Å²): 136,82,82,78,75,83,80,80,80,77,79,79,76,79,77,78,77,77,76,76,77,76,77,68,75,73,78,75,69,77,52,47,87,66,54,34,79,57,23,29,34,43,34,53,34,50,81,91,63,48,54,68,59,53,28,50,54,65,72,44,89,49,70,62,66,38,35,62,59,26,65,91,68,36,89,46,85,85,44,70,60,60,82,34,72,43,40,40,71,42,51,27,32,50,40,90,92,24,42,53,18,33,77,28,64,38,74,60,76,50,63,65,55,37,49,51,52,24,55,74,50,34,49,40,37,64,61,79,59,82,40,62,40,76,41,45,35,54,41,48,66,38,47,53,87,76,30,80,55,23,50,24,18,28,24,35,41,47,42,68,89,46,43,67,66,57,48,25,66,74,51,42,41,56,61,67,60,43,43,72,63,25,80,68,49,67,62,30,45,75,70,20,43,55,75,40,50,38,74,28,52,44,34,64,51,87,89,73,61,78,44,57,44,75,66,58,92,136,86,82,80,75,83,80,80,80,79,78,79,76,81,77,78,75,75,77,76,77,75,77,70,74,72,77,77,69,76,53,48,87,67,54,36,78,57,22,28,33,43,34,54,35,49,83,92,63,48,54,69,59,52,27,51,55,65,72,46,89,50,72,62,65,38,36,60,56,27,63,92,68,35,90,46,84,85,44,71,61,61,83,36,74,45,39,41,70,42,51,25,33,51,40,89,93,23,43,54,18,33,77,29,63,39,72,61,75,49,64,65,56,39,49,51,54,25,55,72,50,36,49,40,37,63,63,79,60,83,40,61,39,77,42,43,34,53,41,50,66,37,46,54,87,77,31,81,56,24,48,24,16,28,24,35,41,47,43,68,87,44,42,66,67,58,47,23,67,73,51,39,41,56,60,66,60,44,42,70,62,25,79,68,49,67,62,30,44,75,70,20,43,55,74,40,50,36,73,28,51,45,34,63,52,85,87,74,60,78,42,53,44,76,66,56,93

Secondary structure (DSSP, 8-state):
-----------------------------------EEEEEEEEEPPTT--HHHHHHHTT-S-HHHHHTT-TTT-SSTT-PPTT-EEEEEEEEEE-TTS-EEEEEEEE---HHHHHHHHHHTTT-B-----PEEEEEEE-----TTT-SS--EEEEEE--TT--HHHHHHHHT--HHHHHHHSTTHHHHHHHT--EEEEEE-----TTSS--------/-----------------------------------EEEEEEEEEPPTT--HHHHHHHTT-S-HHHHHTT-TTT-SSTT-PPTT-EEEEEEEEEE-TTS-EEEEEEEE---HHHHHHHHHHTTT-B-----PEEEEEEE-----TTT-SS--EEEEEE--TT--HHHHHHHHT--HHHHHHHSTTHHHHHHHT--EEEEEE-----TTSS--------

Radius of gyration: 36.34 Å; Cα contacts (8 Å, |Δi|>4): 746; chains: 2; bounding box: 173×108×59 Å